Protein AF-A0A2M8LIN4-F1 (afdb_monomer_lite)

Sequence (504 aa):
MTRFPLISLLVGLSLTVACAPDETVVETLTVDDGSNDGSSDDGSDDGSNDDGDGEDIAIDADLDGYSTLLDCNDADASVNPGMPEVCDGIDNDCSGEIDDGLPIVESYLDEDGDGYGTGDVVQTCGLEGYATQDGDCNDANADIHPGAEDPTGDGIDSNCDDGLDNGETDPGTDDGDTGGDTGETDLVDADADGSYSDVDCDDSDATIYPGATEVEDSLDNDCDGEIDEDCEVPAEDADSDGYSTVSDCDDSDTDVNPGATEICGNGVDDDCSGGDADCSEPDADADGSTADVDCDDADASVYPGAIEIAYDGIDQDCDGSDLDDVDGDGYVYGDDCDDSDADVNPDADETDFGIDGEDNDCDSAVDEDWQAKVIAEYPSSSYYVLNASFYTSGATPNALGWQESDTESSGTTTSVDFLTEDYGDMSGACGLIININVGNPATDWYCVEWAIDESVALDVWHDGVWYDESDVVEWIADNSSGSCAAVVQTNPSSSCTPINDTDE

Foldseek 3Di:
DDDDDDDDDDDDDDDDDDDDDDDDDDDDDDDDDDDDDDDDDDDDDDDDDDDDDPPPVFPQQCPLPDGPVQFPDSVDSQAGLVHDADQAQDNSNPPVDHRPPADWAWWAFQQPQLQEHEDDTDTGSDYPRIHNHYQFPDSNDSQAEAPHDQDADPQDNRNNPPDRRPPDPDPDDDDDDDDDDDDDDPQDQQCPLPATPVQFPDSNDSQAGQPHQADPPQDNRNSPPDHNPRVPPDDDQPCPLPDHPVQFPDSNDNQAGLPHDQQAPPFHRRNPPPTRDPDPFHQQCRLSATPVQFPDSPDSQAGQPHDADAPPFDRRNSPPGGPQQQCPLPDGPVQFPDSVDSCAGLPHDLVVVFQPQDRRNSPPDGRQFKKKKKKKFAPAWAKKKKKKDWDFQPDDPPRDDDIDIDTDGTDRMTMDIDGCVVPPGPVRTQFMKIKIQGDDPPDDQQCDPQDGHPRMWIWMDIRNDIDTPVQFPHKDDDPVRSMIITTGGPHPDPSHDPDDPPPD

pLDDT: mean 72.59, std 18.23, range [25.28, 95.5]

Radius of gyration: 44.03 Å; chains: 1; bounding box: 114×102×112 Å

InterPro domains:
  IPR021655 Putative metal-binding motif [PF11617] (71-100)
  IPR021655 Putative metal-binding motif [PF11617] (136-165)
  IPR021655 Putative metal-binding motif [PF11617] (200-229)
  IPR021655 Putative metal-binding motif [PF11617] (248-276)
  IPR021655 Putative metal-binding motif [PF11617] (294-321)
  IPR021655 Putative metal-binding motif [PF11617] (336-368)

Structure (mmCIF, N/CA/C/O backbone):
data_AF-A0A2M8LIN4-F1
#
_entry.id   AF-A0A2M8LIN4-F1
#
loop_
_atom_site.group_PDB
_atom_site.id
_atom_site.type_symbol
_atom_site.label_atom_id
_atom_site.label_alt_id
_atom_site.label_comp_id
_atom_site.label_asym_id
_atom_site.label_entity_id
_atom_site.label_seq_id
_atom_site.pdbx_PDB_ins_code
_atom_site.Cartn_x
_atom_site.Cartn_y
_atom_site.Cartn_z
_atom_site.occupancy
_atom_site.B_iso_or_equiv
_atom_site.auth_seq_id
_atom_site.auth_comp_id
_atom_site.auth_asym_id
_atom_site.auth_atom_id
_atom_site.pdbx_PDB_model_num
ATOM 1 N N . MET A 1 1 ? -57.271 -36.884 -22.783 1.00 36.03 1 MET A N 1
ATOM 2 C CA . MET A 1 1 ? -57.074 -37.943 -23.804 1.00 36.03 1 MET A CA 1
ATOM 3 C C . MET A 1 1 ? -55.647 -37.727 -24.290 1.00 36.03 1 MET A C 1
ATOM 5 O O . MET A 1 1 ? -55.426 -36.637 -24.777 1.00 36.03 1 MET A O 1
ATOM 9 N N . THR A 1 2 ? -54.597 -38.511 -24.040 1.00 35.47 2 THR A N 1
ATOM 10 C CA . THR A 1 2 ? -54.320 -39.965 -23.907 1.00 35.47 2 THR A CA 1
ATOM 11 C C . THR A 1 2 ? -52.874 -40.060 -23.353 1.00 35.47 2 THR A C 1
ATOM 13 O O . THR A 1 2 ? -52.010 -39.410 -23.917 1.00 35.47 2 THR A O 1
ATOM 16 N N . ARG A 1 3 ? -52.574 -40.533 -22.133 1.00 35.91 3 ARG A N 1
ATOM 17 C CA . ARG A 1 3 ? -52.165 -41.892 -21.675 1.00 35.91 3 ARG A CA 1
ATOM 18 C C . ARG A 1 3 ? -51.171 -42.738 -22.539 1.00 35.91 3 ARG A C 1
ATOM 20 O O . ARG A 1 3 ? -51.633 -43.343 -23.497 1.00 35.91 3 ARG A O 1
ATOM 27 N N . PHE A 1 4 ? -49.941 -42.920 -21.983 1.00 38.22 4 PHE A N 1
ATOM 28 C CA . PHE A 1 4 ? -49.049 -44.132 -21.858 1.00 38.22 4 PHE A CA 1
ATOM 29 C C . PHE A 1 4 ? -48.262 -44.685 -23.101 1.00 38.22 4 PHE A C 1
ATOM 31 O O . PHE A 1 4 ? -48.775 -44.519 -24.203 1.00 38.22 4 PHE A O 1
ATOM 38 N N . PRO A 1 5 ? -47.200 -45.556 -22.976 1.00 62.16 5 PRO A N 1
ATOM 39 C CA . PRO A 1 5 ? -45.967 -45.605 -22.110 1.00 62.16 5 PRO A CA 1
ATOM 40 C C . PRO A 1 5 ? -44.702 -46.339 -22.730 1.00 62.16 5 PRO A C 1
ATOM 42 O O . PRO A 1 5 ? -44.715 -46.598 -23.929 1.00 62.16 5 PRO A O 1
ATOM 45 N N . LEU A 1 6 ? -43.728 -46.787 -21.874 1.00 35.38 6 LEU A N 1
ATOM 46 C CA . LEU A 1 6 ? -42.692 -47.888 -21.992 1.00 35.38 6 LEU A CA 1
ATOM 47 C C . LEU A 1 6 ? -41.301 -47.503 -22.604 1.00 35.38 6 LEU A C 1
ATOM 49 O O . LEU A 1 6 ? -41.305 -46.732 -23.548 1.00 35.38 6 LEU A O 1
ATOM 53 N N . ILE A 1 7 ? -40.069 -47.929 -22.210 1.00 34.72 7 ILE A N 1
ATOM 54 C CA . ILE A 1 7 ? -39.398 -49.089 -21.522 1.00 34.72 7 ILE A CA 1
ATOM 55 C C . ILE A 1 7 ? -37.929 -48.656 -21.185 1.00 34.72 7 ILE A C 1
ATOM 57 O O . ILE A 1 7 ? -37.318 -48.016 -22.028 1.00 34.72 7 ILE A O 1
ATOM 61 N N . SER A 1 8 ? -37.375 -48.756 -19.962 1.00 36.34 8 SER A N 1
ATOM 62 C CA . SER A 1 8 ? -36.550 -49.827 -19.326 1.00 36.34 8 SER A CA 1
ATOM 63 C C . SER A 1 8 ? -35.357 -50.415 -20.122 1.00 36.34 8 SER A C 1
ATOM 65 O O . SER A 1 8 ? -35.566 -51.198 -21.042 1.00 36.34 8 SER A O 1
ATOM 67 N N . LEU A 1 9 ? -34.109 -50.185 -19.678 1.00 32.97 9 LEU A N 1
ATOM 68 C CA . LEU A 1 9 ? -33.032 -51.177 -19.830 1.00 32.97 9 LEU A CA 1
ATOM 69 C C . LEU A 1 9 ? -32.007 -51.095 -18.684 1.00 32.97 9 LEU A C 1
ATOM 71 O O . LEU A 1 9 ? -31.368 -50.076 -18.459 1.00 32.97 9 LEU A O 1
ATOM 75 N N . LEU A 1 10 ? -31.900 -52.219 -17.979 1.00 35.72 10 LEU A N 1
ATOM 76 C CA . LEU A 1 10 ? -30.930 -52.579 -16.950 1.00 35.72 10 LEU A CA 1
ATOM 77 C C . LEU A 1 10 ? -29.754 -53.294 -17.637 1.00 35.72 10 LEU A C 1
ATOM 79 O O . LEU A 1 10 ? -30.022 -54.243 -18.374 1.00 35.72 10 LEU A O 1
ATOM 83 N N . VAL A 1 11 ? -28.498 -52.966 -17.321 1.00 37.09 11 VAL A N 1
ATOM 84 C CA . VAL A 1 11 ? -27.406 -53.959 -17.289 1.00 37.09 11 VAL A CA 1
ATOM 85 C C . VAL A 1 11 ? -26.434 -53.571 -16.176 1.00 37.09 11 VAL A C 1
ATOM 87 O O . VAL A 1 11 ? -25.774 -52.545 -16.253 1.00 37.09 11 VAL A O 1
ATOM 90 N N . GLY A 1 12 ? -26.357 -54.413 -15.146 1.00 32.72 12 GLY A N 1
ATOM 91 C CA . GLY A 1 12 ? -25.216 -54.474 -14.240 1.00 32.72 12 GLY A CA 1
ATOM 92 C C . GLY A 1 12 ? -24.288 -55.619 -14.643 1.00 32.72 12 GLY A C 1
ATOM 93 O O . GLY A 1 12 ? -24.736 -56.595 -15.252 1.00 32.72 12 GLY A O 1
ATOM 94 N N . LEU A 1 13 ? -23.017 -55.532 -14.253 1.00 31.78 13 LEU A N 1
ATOM 95 C CA . LEU A 1 13 ? -22.145 -56.697 -14.134 1.00 31.78 13 LEU A CA 1
ATOM 96 C C . LEU A 1 13 ? -21.118 -56.485 -13.010 1.00 31.78 13 LEU A C 1
ATOM 98 O O . LEU A 1 13 ? -20.294 -55.582 -13.067 1.00 31.78 13 LEU A O 1
ATOM 102 N N . SER A 1 14 ? -21.213 -57.338 -11.988 1.00 34.34 14 SER A N 1
ATOM 103 C CA . SER A 1 14 ? -20.262 -57.519 -10.885 1.00 34.34 14 SER A CA 1
ATOM 104 C C . SER A 1 14 ? -18.977 -58.228 -11.324 1.00 34.34 14 SER A C 1
ATOM 106 O O . SER A 1 14 ? -19.056 -59.124 -12.165 1.00 34.34 14 SER A O 1
ATOM 108 N N . LEU A 1 15 ? -17.868 -58.013 -10.600 1.00 28.59 15 LEU A N 1
ATOM 109 C CA . LEU A 1 15 ? -17.048 -59.123 -10.087 1.00 28.59 15 LEU A CA 1
ATOM 110 C C . LEU A 1 15 ? -16.226 -58.724 -8.842 1.00 28.59 15 LEU A C 1
ATOM 112 O O . LEU A 1 15 ? -15.947 -57.560 -8.602 1.00 28.59 15 LEU A O 1
ATOM 116 N N . THR A 1 16 ? -15.915 -59.735 -8.036 1.00 31.36 16 THR A N 1
ATOM 117 C CA . THR A 1 16 ? -15.685 -59.764 -6.582 1.00 31.36 16 THR A CA 1
ATOM 118 C C . THR A 1 16 ? -14.240 -60.084 -6.144 1.00 31.36 16 THR A C 1
ATOM 120 O O . THR A 1 16 ? -13.653 -60.999 -6.711 1.00 31.36 16 THR A O 1
ATOM 123 N N . VAL A 1 17 ? -13.817 -59.477 -5.016 1.00 34.75 17 VAL A N 1
ATOM 124 C CA . VAL A 1 17 ? -13.117 -60.030 -3.810 1.00 34.75 17 VAL A CA 1
ATOM 125 C C . VAL A 1 17 ? -11.674 -60.588 -3.888 1.00 34.75 17 VAL A C 1
ATOM 127 O O . VAL A 1 17 ? -11.451 -61.619 -4.515 1.00 34.75 17 VAL A O 1
ATOM 130 N N . ALA A 1 18 ? -10.771 -60.031 -3.048 1.00 27.98 18 ALA A N 1
ATOM 131 C CA . ALA A 1 18 ? -9.858 -60.711 -2.081 1.00 27.98 18 ALA A CA 1
ATOM 132 C C . ALA A 1 18 ? -9.082 -59.647 -1.240 1.00 27.98 18 ALA A C 1
ATOM 134 O O . ALA A 1 18 ? -8.521 -58.737 -1.827 1.00 27.98 18 ALA A O 1
ATOM 135 N N . CYS A 1 19 ? -9.262 -59.544 0.089 1.00 25.28 19 CYS A N 1
ATOM 136 C CA . CYS A 1 19 ? -8.480 -60.109 1.223 1.00 25.28 19 CYS A CA 1
ATOM 137 C C . CYS A 1 19 ? -7.061 -59.506 1.463 1.00 25.28 19 CYS A C 1
ATOM 139 O O . CYS A 1 19 ? -6.165 -59.737 0.662 1.00 25.28 19 CYS A O 1
ATOM 141 N N . ALA A 1 20 ? -6.902 -58.803 2.603 1.00 35.75 20 ALA A N 1
ATOM 142 C CA . ALA A 1 20 ? -5.716 -58.122 3.192 1.00 35.75 20 ALA A CA 1
ATOM 143 C C . ALA A 1 20 ? -4.611 -59.090 3.724 1.00 35.75 20 ALA A C 1
ATOM 145 O O . ALA A 1 20 ? -4.822 -60.300 3.554 1.00 35.75 20 ALA A O 1
ATOM 146 N N . PRO A 1 21 ? -3.535 -58.681 4.468 1.00 60.19 21 PRO A N 1
ATOM 147 C CA . PRO A 1 21 ? -2.966 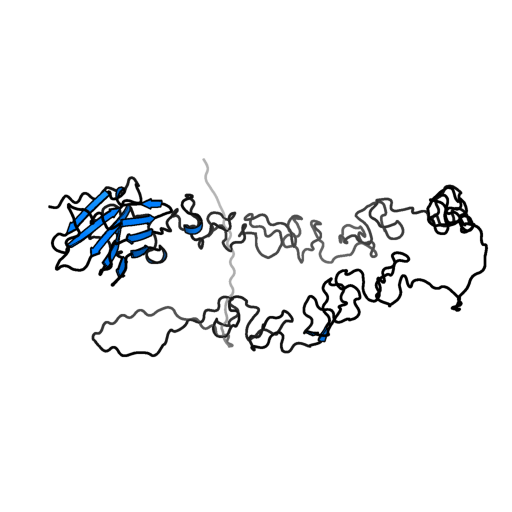-57.347 4.833 1.00 60.19 21 PRO A CA 1
ATOM 148 C C . PRO A 1 21 ? -1.412 -57.230 4.648 1.00 60.19 21 PRO A C 1
ATOM 150 O O . PRO A 1 21 ? -0.795 -58.239 4.320 1.00 60.19 21 PRO A O 1
ATOM 153 N N . ASP A 1 22 ? -0.789 -56.049 4.854 1.00 33.69 22 ASP A N 1
ATOM 154 C CA . ASP A 1 22 ? 0.371 -55.778 5.765 1.00 33.69 22 ASP A CA 1
ATOM 155 C C . ASP A 1 22 ? 0.874 -54.301 5.668 1.00 33.69 22 ASP A C 1
ATOM 157 O O . ASP A 1 22 ? 0.716 -53.668 4.629 1.00 33.69 22 ASP A O 1
ATOM 161 N N . GLU A 1 23 ? 1.430 -53.818 6.785 1.00 44.00 23 GLU A N 1
ATOM 162 C CA . GLU A 1 23 ? 1.890 -52.500 7.304 1.00 44.00 23 GLU A CA 1
ATOM 163 C C . GLU A 1 23 ? 2.679 -51.546 6.355 1.00 44.00 23 GLU A C 1
ATOM 165 O O . GLU A 1 23 ? 3.263 -51.996 5.377 1.00 44.00 23 GLU A O 1
ATOM 170 N N . THR A 1 24 ? 2.738 -50.210 6.540 1.00 32.31 24 THR A N 1
ATOM 171 C CA . THR A 1 24 ? 3.246 -49.452 7.715 1.00 32.31 24 THR A CA 1
ATOM 172 C C . THR A 1 24 ? 2.778 -47.976 7.791 1.00 32.31 24 THR A C 1
ATOM 174 O O . THR A 1 24 ? 2.944 -47.227 6.836 1.00 32.31 24 THR A O 1
ATOM 177 N N . VAL A 1 25 ? 2.258 -47.612 8.973 1.00 34.69 25 VAL A N 1
ATOM 178 C CA . VAL A 1 25 ? 2.376 -46.380 9.801 1.00 34.69 25 VAL A CA 1
ATOM 179 C C . VAL A 1 25 ? 2.685 -45.016 9.148 1.00 34.69 25 VAL A C 1
ATOM 181 O O . VAL A 1 25 ? 3.820 -44.766 8.756 1.00 34.69 25 VAL A O 1
ATOM 184 N N . VAL A 1 26 ? 1.725 -44.086 9.252 1.00 32.06 26 VAL A N 1
ATOM 185 C CA . VAL A 1 26 ? 1.968 -42.685 9.657 1.00 32.06 26 VAL A CA 1
ATOM 186 C C . VAL A 1 26 ? 0.941 -42.369 10.749 1.00 32.06 26 VAL A C 1
ATOM 188 O O . VAL A 1 26 ? -0.247 -42.647 10.592 1.00 32.06 26 VAL A O 1
ATOM 191 N N . GLU A 1 27 ? 1.432 -41.942 11.904 1.00 31.75 27 GLU A N 1
ATOM 192 C CA . GLU A 1 27 ? 0.691 -41.732 13.146 1.00 31.75 27 GLU A CA 1
ATOM 193 C C . GLU A 1 27 ? 0.069 -40.330 13.127 1.00 31.75 27 GLU A C 1
ATOM 195 O O . GLU A 1 27 ? 0.778 -39.340 13.238 1.00 31.75 27 GLU A O 1
ATOM 200 N N . THR A 1 28 ? -1.250 -40.240 12.950 1.00 33.12 28 THR A N 1
ATOM 201 C CA . THR A 1 28 ? -2.018 -39.018 13.223 1.00 33.12 28 THR A CA 1
ATOM 202 C C . THR A 1 28 ? -2.538 -39.102 14.653 1.00 33.12 28 THR A C 1
ATOM 204 O O . THR A 1 28 ? -3.364 -39.969 14.961 1.00 33.12 28 THR A O 1
ATOM 207 N N . LEU A 1 29 ? -2.035 -38.233 15.530 1.00 33.03 29 LEU A N 1
ATOM 208 C CA . LEU A 1 29 ? -2.538 -38.073 16.889 1.00 33.03 29 LEU A CA 1
ATOM 209 C C . LEU A 1 29 ? -3.841 -37.260 16.823 1.00 33.03 29 LEU A C 1
ATOM 211 O O . LEU A 1 29 ? -3.822 -36.059 16.595 1.00 33.03 29 LEU A O 1
ATOM 215 N N . THR A 1 30 ? -4.983 -37.924 16.981 1.00 33.75 30 THR A N 1
ATOM 216 C CA . THR A 1 30 ? -6.265 -37.264 17.257 1.00 33.75 30 THR A CA 1
ATOM 217 C C . THR A 1 30 ? -6.365 -37.016 18.759 1.00 33.75 30 THR A C 1
ATOM 219 O O . THR A 1 30 ? -6.329 -37.984 19.527 1.00 33.75 30 THR A O 1
ATOM 222 N N . VAL A 1 31 ? -6.503 -35.760 19.182 1.00 36.34 31 VAL A N 1
ATOM 223 C CA . VAL A 1 31 ? -6.945 -35.424 20.543 1.00 36.34 31 VAL A CA 1
ATOM 224 C C . VAL A 1 31 ? -8.463 -35.598 20.629 1.00 36.34 31 VAL A C 1
ATOM 226 O O . VAL A 1 31 ? -9.212 -35.144 19.771 1.00 36.34 31 VAL A O 1
ATOM 229 N N . ASP A 1 32 ? -8.856 -36.380 21.630 1.00 32.06 32 ASP A N 1
ATOM 230 C CA . ASP A 1 32 ? -10.187 -36.912 21.930 1.00 32.06 32 ASP A CA 1
ATOM 231 C C . ASP A 1 32 ? -11.011 -35.868 22.699 1.00 32.06 32 ASP A C 1
ATOM 233 O O . ASP A 1 32 ? -10.521 -35.275 23.667 1.00 32.06 32 ASP A O 1
ATOM 237 N N . ASP A 1 33 ? -12.254 -35.648 22.263 1.00 46.06 33 ASP A N 1
ATOM 238 C CA . ASP A 1 33 ? -13.228 -34.811 22.939 1.00 46.06 33 ASP A CA 1
ATOM 239 C C . ASP A 1 33 ? -13.938 -35.582 24.065 1.00 46.06 33 ASP A C 1
ATOM 241 O O . ASP A 1 33 ? -14.784 -36.455 23.880 1.00 46.06 33 ASP A O 1
ATOM 245 N N . GLY A 1 34 ? -13.682 -35.136 25.291 1.00 39.25 34 GLY A N 1
ATOM 246 C CA . GLY A 1 34 ? -14.701 -35.163 26.329 1.00 39.25 34 GLY A CA 1
ATOM 247 C C . GLY A 1 34 ? -14.412 -36.053 27.528 1.00 39.25 34 GLY A C 1
ATOM 248 O O . GLY A 1 34 ? -14.279 -37.272 27.450 1.00 39.25 34 GLY A O 1
ATOM 249 N N . SER A 1 35 ? -14.508 -35.435 28.704 1.00 44.03 35 SER A N 1
ATOM 250 C CA . SER A 1 35 ? -15.192 -36.031 29.852 1.00 44.03 35 SER A CA 1
ATOM 251 C C . SER A 1 35 ? -15.628 -34.948 30.835 1.00 44.03 35 SER A C 1
ATOM 253 O O . SER A 1 35 ? -14.826 -34.306 31.497 1.00 44.03 35 SER A O 1
ATOM 255 N N . ASN A 1 36 ? -16.945 -34.800 30.926 1.00 41.97 36 ASN A N 1
ATOM 256 C CA . ASN A 1 36 ? -17.668 -34.214 32.043 1.00 41.97 36 ASN A CA 1
ATOM 257 C C . ASN A 1 36 ? -17.723 -35.230 33.200 1.00 41.97 36 ASN A C 1
ATOM 259 O O . ASN A 1 36 ? -18.361 -36.276 33.043 1.00 41.97 36 ASN A O 1
ATOM 263 N N . ASP A 1 37 ? -17.161 -34.907 34.366 1.00 42.12 37 ASP A N 1
ATOM 264 C CA . ASP A 1 37 ? -17.623 -35.452 35.645 1.00 42.12 37 ASP A CA 1
ATOM 265 C C . ASP A 1 37 ? -17.532 -34.446 36.808 1.00 42.12 37 ASP A C 1
ATOM 267 O O . ASP A 1 37 ? -16.485 -34.104 37.344 1.00 42.12 37 ASP A O 1
ATOM 271 N N . GLY A 1 38 ? -18.700 -33.986 37.257 1.00 39.03 38 GLY A N 1
ATOM 272 C CA . GLY A 1 38 ? -18.822 -33.243 38.505 1.00 39.03 38 GLY A CA 1
ATOM 273 C C . GLY A 1 38 ? -18.612 -34.123 39.743 1.00 39.03 38 GLY A C 1
ATOM 274 O O . GLY A 1 38 ? -19.160 -35.224 39.844 1.00 39.03 38 GLY A O 1
ATOM 275 N N . SER A 1 39 ? -17.935 -33.573 40.751 1.00 45.19 39 SER A N 1
ATOM 276 C CA . SER A 1 39 ? -18.135 -33.940 42.156 1.00 45.19 39 SER A CA 1
ATOM 277 C C . SER A 1 39 ? -17.806 -32.765 43.071 1.00 45.19 39 SER A C 1
ATOM 279 O O . SER A 1 39 ? -16.680 -32.284 43.111 1.00 45.19 39 SER A O 1
ATOM 281 N N . SER A 1 40 ? -18.802 -32.346 43.847 1.00 49.03 40 SER A N 1
ATOM 282 C CA . SER A 1 40 ? -18.647 -31.493 45.022 1.00 49.03 40 SER A CA 1
ATOM 283 C C . SER A 1 40 ? -17.921 -32.246 46.141 1.00 49.03 40 SER A C 1
ATOM 285 O O . SER A 1 40 ? -18.263 -33.399 46.400 1.00 49.03 40 SER A O 1
ATOM 287 N N . ASP A 1 41 ? -16.996 -31.584 46.833 1.00 45.06 41 ASP A N 1
ATOM 288 C CA . ASP A 1 41 ? -16.774 -31.750 48.273 1.00 45.06 41 ASP A CA 1
ATOM 289 C C . ASP A 1 41 ? -16.059 -30.508 48.834 1.00 45.06 41 ASP A C 1
ATOM 291 O O . ASP A 1 41 ? -15.570 -29.641 48.114 1.00 45.06 41 ASP A O 1
ATOM 295 N N . ASP A 1 42 ? -16.133 -30.395 50.144 1.00 45.94 42 ASP A N 1
ATOM 296 C CA . ASP A 1 42 ? -16.226 -29.223 50.993 1.00 45.94 42 ASP A CA 1
ATOM 297 C C . ASP A 1 42 ? -14.926 -28.849 51.734 1.00 45.94 42 ASP A C 1
ATOM 299 O O . ASP A 1 42 ? -14.225 -29.693 52.279 1.00 45.94 42 ASP A O 1
ATOM 303 N N . GLY A 1 43 ? -14.711 -27.540 51.921 1.00 38.06 43 GLY A N 1
ATOM 304 C CA . GLY A 1 43 ? -14.215 -27.015 53.200 1.00 38.06 43 GLY A CA 1
ATOM 305 C C . GLY A 1 43 ? -12.754 -26.550 53.308 1.00 38.06 43 GLY A C 1
ATOM 306 O O . GLY A 1 43 ? -11.872 -27.330 53.638 1.00 38.06 43 GLY A O 1
ATOM 307 N N . SER A 1 44 ? -12.616 -25.219 53.276 1.00 48.59 44 SER A N 1
ATOM 308 C CA . SER A 1 44 ? -11.895 -24.369 54.245 1.00 48.59 44 SER A CA 1
ATOM 309 C C . SER A 1 44 ? -10.356 -24.326 54.306 1.00 48.59 44 SER A C 1
ATOM 311 O O . SER A 1 44 ? -9.719 -25.263 54.771 1.00 48.59 44 SER A O 1
ATOM 313 N N . ASP A 1 45 ? -9.876 -23.087 54.113 1.00 43.78 45 ASP A N 1
ATOM 314 C CA . ASP A 1 45 ? -8.898 -22.354 54.947 1.00 43.78 45 ASP A CA 1
ATOM 315 C C . ASP A 1 45 ? -7.421 -22.778 54.857 1.00 43.78 45 ASP A C 1
ATOM 317 O O . ASP A 1 45 ? -7.014 -23.731 55.509 1.00 43.78 45 ASP A O 1
ATOM 321 N N . ASP A 1 46 ? -6.591 -21.999 54.157 1.00 46.31 46 ASP A N 1
ATOM 322 C CA . ASP A 1 46 ? -5.777 -20.943 54.782 1.00 46.31 46 ASP A CA 1
ATOM 323 C C . ASP A 1 46 ? -4.936 -20.157 53.753 1.00 46.31 46 ASP A C 1
ATOM 325 O O . ASP A 1 46 ? -4.195 -20.693 52.938 1.00 46.31 46 ASP A O 1
ATOM 329 N N . GLY A 1 47 ? -5.057 -18.827 53.777 1.00 47.94 47 GLY A N 1
ATOM 330 C CA . GLY A 1 47 ? -4.201 -17.957 52.977 1.00 47.94 47 GLY A CA 1
ATOM 331 C C . GLY A 1 47 ? -2.761 -17.978 53.486 1.00 47.94 47 GLY A C 1
ATOM 332 O O . GLY A 1 47 ? -2.538 -17.793 54.684 1.00 47.94 47 GLY A O 1
ATOM 333 N N . SER A 1 48 ? -1.795 -18.143 52.577 1.00 50.75 48 SER A N 1
ATOM 334 C CA . SER A 1 48 ? -0.414 -17.641 52.665 1.00 50.75 48 SER A CA 1
ATOM 335 C C . SER A 1 48 ? 0.316 -17.852 51.327 1.00 50.75 48 SER A C 1
ATOM 337 O O . SER A 1 48 ? 0.916 -18.895 51.124 1.00 50.75 48 SER A O 1
ATOM 339 N N . ASN A 1 49 ? 0.276 -16.816 50.489 1.00 42.16 49 ASN A N 1
ATOM 340 C CA . ASN A 1 49 ? 1.360 -16.283 49.655 1.00 42.16 49 ASN A CA 1
ATOM 341 C C . ASN A 1 49 ? 2.106 -17.204 48.667 1.00 42.16 49 ASN A C 1
ATOM 343 O O . ASN A 1 49 ? 2.876 -18.060 49.089 1.00 42.16 49 ASN A O 1
ATOM 347 N N . ASP A 1 50 ? 2.029 -16.784 47.399 1.00 57.03 50 ASP A N 1
ATOM 348 C CA . ASP A 1 50 ? 3.154 -16.658 46.460 1.00 57.03 50 ASP A CA 1
ATOM 349 C C . ASP A 1 50 ? 3.850 -17.962 46.058 1.00 57.03 50 ASP A C 1
ATOM 351 O O . ASP A 1 50 ? 4.807 -18.383 46.696 1.00 57.03 50 ASP A O 1
ATOM 355 N N . ASP A 1 51 ? 3.367 -18.546 44.964 1.00 41.56 51 ASP A N 1
ATOM 356 C CA . ASP A 1 51 ? 4.211 -19.046 43.881 1.00 41.56 51 ASP A CA 1
ATOM 357 C C . ASP A 1 51 ? 3.395 -18.852 42.594 1.00 41.56 51 ASP A C 1
ATOM 359 O O . ASP A 1 51 ? 2.306 -19.400 42.460 1.00 41.56 51 ASP A O 1
ATOM 363 N N . GLY A 1 52 ? 3.873 -17.976 41.709 1.00 49.41 52 GLY A N 1
ATOM 364 C CA . GLY A 1 52 ? 3.265 -17.735 40.410 1.00 49.41 52 GLY A CA 1
ATOM 365 C C . GLY A 1 52 ? 3.328 -18.976 39.526 1.00 49.41 52 GLY A C 1
ATOM 366 O O . GLY A 1 52 ? 4.407 -19.447 39.177 1.00 49.41 52 GLY A O 1
ATOM 367 N N . ASP A 1 53 ? 2.159 -19.452 39.142 1.00 49.28 53 ASP A N 1
ATOM 368 C CA . ASP A 1 53 ? 1.911 -20.331 38.010 1.00 49.28 53 ASP A CA 1
ATOM 369 C C . ASP A 1 53 ? 0.687 -19.798 37.255 1.00 49.28 53 ASP A C 1
ATOM 371 O O . ASP A 1 53 ? -0.358 -20.433 37.136 1.00 49.28 53 ASP A O 1
ATOM 375 N N . GLY A 1 54 ? 0.841 -18.573 36.738 1.00 44.62 54 GLY A N 1
ATOM 376 C CA . GLY A 1 54 ? 0.195 -18.243 35.479 1.00 44.62 54 GLY A CA 1
ATOM 377 C C . GLY A 1 54 ? 0.769 -19.206 34.452 1.00 44.62 54 GLY A C 1
ATOM 378 O O . GLY A 1 54 ? 1.946 -19.112 34.112 1.00 44.62 54 GLY A O 1
ATOM 379 N N . GLU A 1 55 ? -0.029 -20.184 34.038 1.00 50.34 55 GLU A N 1
ATOM 380 C CA . GLU A 1 55 ? 0.186 -20.856 32.762 1.00 50.34 55 GLU A CA 1
ATOM 381 C C . GLU A 1 55 ? -0.050 -19.774 31.704 1.00 50.34 55 GLU A C 1
ATOM 383 O O . GLU A 1 55 ? -1.170 -19.555 31.246 1.00 50.34 55 GLU A O 1
ATOM 388 N N . ASP A 1 56 ? 1.009 -19.006 31.460 1.00 51.38 56 ASP A N 1
ATOM 389 C CA . ASP A 1 56 ? 1.164 -18.094 30.342 1.00 51.38 56 ASP A CA 1
ATOM 390 C C . ASP A 1 56 ? 1.065 -18.987 29.107 1.00 51.38 56 ASP A C 1
ATOM 392 O O . ASP A 1 56 ? 1.977 -19.764 28.807 1.00 51.38 56 ASP A O 1
ATOM 396 N N . ILE A 1 57 ? -0.118 -19.018 28.492 1.00 58.50 57 ILE A N 1
ATOM 397 C CA . ILE A 1 57 ? -0.298 -19.685 27.211 1.00 58.50 57 ILE A CA 1
ATOM 398 C C . ILE A 1 57 ? 0.579 -18.876 26.270 1.00 58.50 57 ILE A C 1
ATOM 400 O O . ILE A 1 57 ? 0.216 -17.766 25.905 1.00 58.50 57 ILE A O 1
ATOM 404 N N . ALA A 1 58 ? 1.764 -19.398 25.968 1.00 65.75 58 ALA A N 1
ATOM 405 C CA . ALA A 1 58 ? 2.637 -18.803 24.982 1.00 65.75 58 ALA A CA 1
ATOM 406 C C . ALA A 1 58 ? 1.899 -18.915 23.642 1.00 65.75 58 ALA A C 1
ATOM 408 O O . ALA A 1 58 ? 1.775 -20.010 23.086 1.00 65.75 58 ALA A O 1
ATOM 409 N N . ILE A 1 59 ? 1.287 -17.802 23.243 1.00 80.25 59 ILE A N 1
ATOM 410 C CA . ILE A 1 59 ? 0.621 -17.631 21.956 1.00 80.25 59 ILE A CA 1
ATOM 411 C C . ILE A 1 59 ? 1.725 -17.628 20.894 1.00 80.25 59 ILE A C 1
ATOM 413 O O . ILE A 1 59 ? 2.851 -17.230 21.186 1.00 80.25 59 ILE A O 1
ATOM 417 N N . ASP A 1 60 ? 1.399 -18.203 19.750 1.00 85.56 60 ASP A N 1
ATOM 418 C CA . ASP A 1 60 ? 2.173 -18.212 18.511 1.00 85.56 60 ASP A CA 1
ATOM 419 C C . ASP A 1 60 ? 1.318 -17.372 17.557 1.00 85.56 60 ASP A C 1
ATOM 421 O O . ASP A 1 60 ? 0.304 -17.876 17.059 1.00 85.56 60 ASP A O 1
ATOM 425 N N . ALA A 1 61 ? 1.559 -16.058 17.511 1.00 88.12 61 ALA A N 1
ATOM 426 C CA . ALA A 1 61 ? 0.653 -15.128 16.835 1.00 88.12 61 ALA A CA 1
ATOM 427 C C . ALA A 1 61 ? 0.866 -15.074 15.312 1.00 88.12 61 ALA A C 1
ATOM 429 O O . ALA A 1 61 ? -0.101 -14.817 14.594 1.00 88.12 61 ALA A O 1
ATOM 430 N N . ASP A 1 62 ? 2.060 -15.393 14.813 1.00 89.94 62 ASP A N 1
ATOM 431 C CA . ASP A 1 62 ? 2.376 -15.473 13.379 1.00 89.94 62 ASP A CA 1
ATOM 432 C C . ASP A 1 62 ? 2.344 -16.904 12.795 1.00 89.94 62 ASP A C 1
ATOM 434 O O . ASP A 1 62 ? 2.451 -17.087 11.578 1.00 89.94 62 ASP A O 1
ATOM 438 N N . LEU A 1 63 ? 2.087 -17.911 13.640 1.00 88.81 63 LEU A N 1
ATOM 439 C CA . LEU A 1 63 ? 1.899 -19.325 13.295 1.00 88.81 63 LEU A CA 1
ATOM 440 C C . LEU A 1 63 ? 3.145 -20.011 12.713 1.00 88.81 63 LEU A C 1
ATOM 442 O O . LEU A 1 63 ? 3.022 -21.005 11.978 1.00 88.81 63 LEU A O 1
ATOM 446 N N . ASP A 1 64 ? 4.342 -19.538 13.050 1.00 89.62 64 ASP A N 1
ATOM 447 C CA . ASP A 1 64 ? 5.605 -20.122 12.592 1.00 89.62 64 ASP A CA 1
ATOM 448 C C . ASP A 1 64 ? 6.072 -21.343 13.418 1.00 89.62 64 ASP A C 1
ATOM 450 O O . ASP A 1 64 ? 6.996 -22.083 13.036 1.00 89.62 64 ASP A O 1
ATOM 454 N N . GLY A 1 65 ? 5.363 -21.632 14.514 1.00 87.69 65 GLY A N 1
ATOM 455 C CA . GLY A 1 65 ? 5.608 -22.755 15.413 1.00 87.69 65 GLY A CA 1
ATOM 456 C C . GLY A 1 65 ? 6.549 -22.446 16.578 1.00 87.69 65 GLY A C 1
ATOM 457 O O . GLY A 1 65 ? 6.845 -23.359 17.371 1.00 87.69 65 GLY A O 1
ATOM 458 N N . TYR A 1 66 ? 7.014 -21.208 16.701 1.00 89.12 66 TYR A N 1
ATOM 459 C CA . TYR A 1 66 ? 7.572 -20.627 17.911 1.00 89.12 66 TYR A CA 1
ATOM 460 C C . TYR A 1 66 ? 6.480 -19.834 18.626 1.00 89.12 66 TYR A C 1
ATOM 462 O O . TYR A 1 66 ? 5.387 -19.639 18.142 1.00 89.12 66 TYR A O 1
ATOM 470 N N . SER A 1 67 ? 6.701 -19.551 19.898 1.00 87.81 67 SER A N 1
ATOM 471 C CA . SER A 1 67 ? 5.710 -18.852 20.719 1.00 87.81 67 SER A CA 1
ATOM 472 C C . SER A 1 67 ? 6.364 -17.606 21.271 1.00 87.81 67 SER A C 1
ATOM 474 O O . SER A 1 67 ? 7.571 -17.682 21.514 1.00 87.81 67 SER A O 1
ATOM 476 N N . THR A 1 68 ? 5.589 -16.604 21.671 1.00 84.00 68 THR A N 1
ATOM 477 C CA . THR A 1 68 ? 5.990 -15.353 22.357 1.00 84.00 68 THR A CA 1
ATOM 478 C C . THR A 1 68 ? 7.183 -15.427 23.326 1.00 84.00 68 THR A C 1
ATOM 480 O O . THR A 1 68 ? 7.857 -14.430 23.566 1.00 84.00 68 THR A O 1
ATOM 483 N N . LEU A 1 69 ? 7.444 -16.574 23.965 1.00 84.38 69 LEU A N 1
ATOM 484 C CA . LEU A 1 69 ? 8.568 -16.768 24.891 1.00 84.38 69 LEU A CA 1
ATOM 485 C C . LEU A 1 69 ? 9.905 -17.163 24.225 1.00 84.38 69 LEU A C 1
ATOM 487 O O . LEU A 1 69 ? 10.968 -16.987 24.828 1.00 84.38 69 LEU A O 1
ATOM 491 N N . LEU A 1 70 ? 9.855 -17.791 23.054 1.00 86.56 70 LEU A N 1
ATOM 492 C CA . LEU A 1 70 ? 11.009 -18.227 22.261 1.00 86.56 70 LEU A CA 1
ATOM 493 C C . LEU A 1 70 ? 11.192 -17.381 21.000 1.00 86.56 70 LEU A C 1
ATOM 495 O O . LEU A 1 70 ? 12.304 -17.373 20.479 1.00 86.56 70 LEU A O 1
ATOM 499 N N . ASP A 1 71 ? 10.132 -16.710 20.562 1.00 91.25 71 ASP A N 1
ATOM 500 C CA . ASP A 1 71 ? 10.127 -15.801 19.434 1.00 91.25 71 ASP A CA 1
ATOM 501 C C . ASP A 1 71 ? 10.517 -14.380 19.862 1.00 91.25 71 ASP A C 1
ATOM 503 O O . ASP A 1 71 ? 10.005 -13.857 20.858 1.00 91.25 71 ASP A O 1
ATOM 507 N N . CYS A 1 72 ? 11.473 -13.767 19.164 1.00 92.00 72 CYS A N 1
ATOM 508 C CA . CYS A 1 72 ? 11.875 -12.390 19.435 1.00 92.00 72 CYS A CA 1
ATOM 509 C C . CYS A 1 72 ? 10.978 -11.354 18.737 1.00 92.00 72 CYS A C 1
ATOM 511 O O . CYS A 1 72 ? 10.985 -10.192 19.163 1.00 92.00 72 CYS A O 1
ATOM 513 N N . ASN A 1 73 ? 10.176 -11.768 17.755 1.00 91.25 73 ASN A N 1
ATOM 514 C CA . ASN A 1 73 ? 9.119 -11.002 17.114 1.00 91.25 73 ASN A CA 1
ATOM 515 C C . ASN A 1 73 ? 7.941 -11.910 16.698 1.00 91.25 73 ASN A C 1
ATOM 517 O O . ASN A 1 73 ? 7.767 -12.201 15.527 1.00 91.25 73 ASN A O 1
ATOM 521 N N . ASP A 1 74 ? 7.069 -12.238 17.657 1.00 89.75 74 ASP A N 1
ATOM 522 C CA . ASP A 1 74 ? 5.902 -13.135 17.489 1.00 89.75 74 ASP A CA 1
ATOM 523 C C . ASP A 1 74 ? 4.818 -12.641 16.501 1.00 89.75 74 ASP A C 1
ATOM 525 O O . ASP A 1 74 ? 3.745 -13.225 16.407 1.00 89.75 74 ASP A O 1
ATOM 529 N N . ALA A 1 75 ? 5.043 -11.508 15.834 1.00 92.25 75 ALA A N 1
ATOM 530 C CA . ALA A 1 75 ? 4.169 -10.961 14.801 1.00 92.25 75 ALA A CA 1
ATOM 531 C C . ALA A 1 75 ? 4.766 -11.115 13.389 1.00 92.25 75 ALA A C 1
ATOM 533 O O . ALA A 1 75 ? 4.198 -10.590 12.431 1.00 92.25 75 ALA A O 1
ATOM 534 N N . ASP A 1 76 ? 5.922 -11.768 13.255 1.00 92.94 76 ASP A N 1
ATOM 535 C CA . ASP A 1 76 ? 6.669 -11.896 12.011 1.00 92.94 76 ASP A CA 1
ATOM 536 C C . ASP A 1 76 ? 7.303 -13.286 11.898 1.00 92.94 76 ASP A C 1
ATOM 538 O O . ASP A 1 76 ? 8.423 -13.521 12.348 1.00 92.94 76 ASP A O 1
ATOM 542 N N . ALA A 1 77 ? 6.633 -14.163 11.146 1.00 93.25 77 ALA A N 1
ATOM 543 C CA . ALA A 1 77 ? 7.060 -15.541 10.908 1.00 93.25 77 ALA A CA 1
ATOM 544 C C . ALA A 1 77 ? 8.444 -15.683 10.234 1.00 93.25 77 ALA A C 1
ATOM 546 O O . ALA A 1 77 ? 8.945 -16.800 10.048 1.00 93.25 77 ALA A O 1
ATOM 547 N N . SER A 1 78 ? 9.054 -14.580 9.778 1.00 92.75 78 SER A N 1
ATOM 548 C CA . SER A 1 78 ? 10.421 -14.560 9.255 1.00 92.75 78 SER A CA 1
ATOM 549 C C . SER A 1 78 ? 11.499 -14.357 10.327 1.00 92.75 78 SER A C 1
ATOM 551 O O . SER A 1 78 ? 12.686 -14.490 10.014 1.00 92.75 78 SER A O 1
ATOM 553 N N . VAL A 1 79 ? 11.110 -14.100 11.579 1.00 94.62 79 VAL A N 1
ATOM 554 C CA . VAL A 1 79 ? 11.992 -13.787 12.708 1.00 94.62 79 VAL A CA 1
ATOM 555 C C . VAL A 1 79 ? 11.774 -14.801 13.826 1.00 94.62 79 VAL A C 1
ATOM 557 O O . VAL A 1 79 ? 10.959 -14.596 14.704 1.00 94.62 79 VAL A O 1
ATOM 560 N N . ASN A 1 80 ? 12.542 -15.890 13.827 1.00 92.94 80 ASN 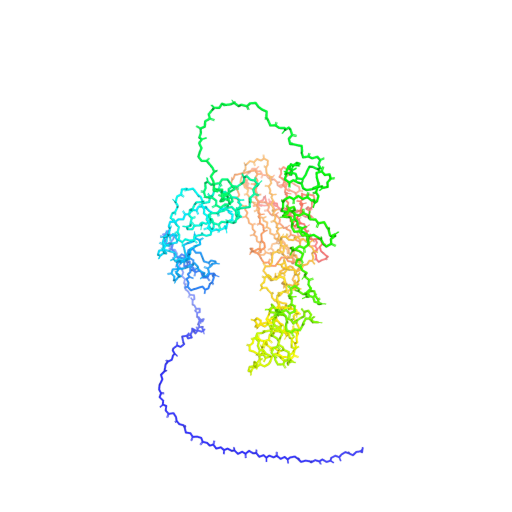A N 1
ATOM 561 C CA . ASN A 1 80 ? 12.455 -16.921 14.858 1.00 92.94 80 ASN A CA 1
ATOM 562 C C . ASN A 1 80 ? 13.742 -17.752 14.976 1.00 92.94 80 ASN A C 1
ATOM 564 O O . ASN A 1 80 ? 14.526 -17.832 14.031 1.00 92.94 80 ASN A O 1
ATOM 568 N N . PRO A 1 81 ? 13.945 -18.518 16.070 1.00 93.56 81 PRO A N 1
ATOM 569 C CA . PRO A 1 81 ? 15.153 -19.329 16.281 1.00 93.56 81 PRO A CA 1
ATOM 570 C C . PRO A 1 81 ? 15.499 -20.381 15.213 1.00 93.56 81 PRO A C 1
ATOM 572 O O . PRO A 1 81 ? 16.543 -21.041 15.303 1.00 93.56 81 PRO A O 1
ATOM 575 N N . GLY A 1 82 ? 14.592 -20.649 14.273 1.00 89.12 82 GLY A N 1
ATOM 576 C CA . GLY A 1 82 ? 14.791 -21.567 13.156 1.00 89.12 82 GLY A CA 1
ATOM 577 C C . GLY A 1 82 ? 15.188 -20.891 11.846 1.00 89.12 82 GLY A C 1
ATOM 578 O O . GLY A 1 82 ? 15.595 -21.611 10.924 1.00 89.12 82 GLY A O 1
ATOM 579 N N . MET A 1 83 ? 15.071 -19.568 11.755 1.00 91.88 83 MET A N 1
ATOM 580 C CA . MET A 1 83 ? 15.338 -18.816 10.537 1.00 91.88 83 MET A CA 1
ATOM 581 C C . MET A 1 83 ? 16.827 -18.501 10.387 1.00 91.88 83 MET A C 1
ATOM 583 O O . MET A 1 83 ? 17.543 -18.371 11.371 1.00 91.88 83 MET A O 1
ATOM 587 N N . PRO A 1 84 ? 17.361 -18.498 9.157 1.00 90.75 84 PRO A N 1
ATOM 588 C CA . PRO A 1 84 ? 18.703 -18.005 8.894 1.00 90.75 84 PRO A CA 1
ATOM 589 C C . PRO A 1 84 ? 18.709 -16.475 8.796 1.00 90.75 84 PRO A C 1
ATOM 591 O O . PRO A 1 84 ? 17.818 -15.905 8.176 1.00 90.75 84 PRO A O 1
ATOM 594 N N . GLU A 1 85 ? 19.772 -15.858 9.304 1.00 91.31 85 GLU A N 1
ATOM 595 C CA . GLU A 1 85 ? 20.029 -14.418 9.188 1.00 91.31 85 GLU A CA 1
ATOM 596 C C . GLU A 1 85 ? 19.978 -13.917 7.735 1.00 91.31 85 GLU A C 1
ATOM 598 O O . GLU A 1 85 ? 20.548 -14.528 6.814 1.00 91.31 85 GLU A O 1
ATOM 603 N N . VAL A 1 86 ? 19.319 -12.775 7.552 1.00 90.19 86 VAL A N 1
ATOM 604 C CA . VAL A 1 86 ? 19.262 -11.972 6.326 1.00 90.19 86 VAL A CA 1
ATOM 605 C C . VAL A 1 86 ? 19.921 -10.627 6.630 1.00 90.19 86 VAL A C 1
ATOM 607 O O . VAL A 1 86 ? 19.936 -10.194 7.765 1.00 90.19 86 VAL A O 1
ATOM 610 N N . CYS A 1 87 ? 20.546 -9.986 5.638 1.00 89.38 87 CYS A N 1
ATOM 611 C CA . CYS A 1 87 ? 21.239 -8.713 5.858 1.00 89.38 87 CYS A CA 1
ATOM 612 C C . CYS A 1 87 ? 20.256 -7.532 5.847 1.00 89.38 87 CYS A C 1
ATOM 614 O O . CYS A 1 87 ? 20.234 -6.751 4.892 1.00 89.38 87 CYS A O 1
ATOM 616 N N . ASP A 1 88 ? 19.406 -7.446 6.860 1.00 87.69 88 ASP A N 1
ATOM 617 C CA . ASP A 1 88 ? 18.316 -6.470 6.969 1.00 87.69 88 ASP A CA 1
ATOM 618 C C . ASP A 1 88 ? 18.394 -5.625 8.256 1.00 87.69 88 ASP A C 1
ATOM 620 O O . ASP A 1 88 ? 17.604 -4.695 8.445 1.00 87.69 88 ASP A O 1
ATOM 624 N N . GLY A 1 89 ? 19.388 -5.873 9.117 1.00 87.31 89 GLY A N 1
ATOM 625 C CA . GLY A 1 89 ? 19.546 -5.168 10.387 1.00 87.31 89 GLY A CA 1
ATOM 626 C C . GLY A 1 89 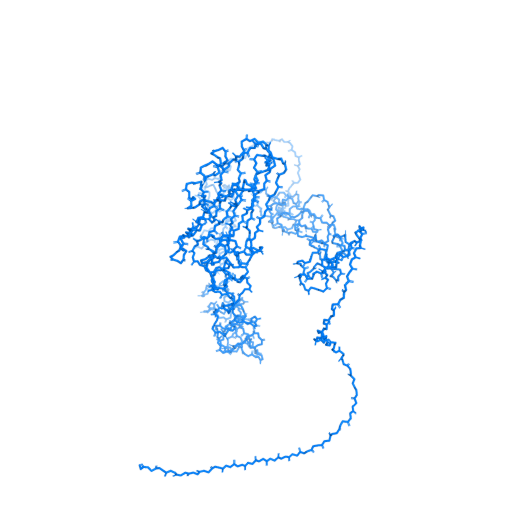? 18.615 -5.673 11.492 1.00 87.31 89 GLY A C 1
ATOM 627 O O . GLY A 1 89 ? 18.505 -5.010 12.534 1.00 87.31 89 GLY A O 1
ATOM 628 N N . ILE A 1 90 ? 17.964 -6.816 11.284 1.00 90.81 90 ILE A N 1
ATOM 629 C CA . ILE A 1 90 ? 17.129 -7.541 12.241 1.00 90.81 90 ILE A CA 1
ATOM 630 C C . ILE A 1 90 ? 17.902 -8.792 12.708 1.00 90.81 90 ILE A C 1
ATOM 632 O O . ILE A 1 90 ? 18.878 -9.218 12.108 1.00 90.81 90 ILE A O 1
ATOM 636 N N . ASP A 1 91 ? 17.534 -9.317 13.873 1.00 92.56 91 ASP A N 1
ATOM 637 C CA . ASP A 1 91 ? 18.030 -10.593 14.412 1.00 92.56 91 ASP A CA 1
ATOM 638 C C . ASP A 1 91 ? 17.001 -11.667 14.031 1.00 92.56 91 ASP A C 1
ATOM 640 O O . ASP A 1 91 ? 16.086 -11.937 14.811 1.00 92.56 91 ASP A O 1
ATOM 644 N N . ASN A 1 92 ? 17.062 -12.176 12.792 1.00 93.81 92 ASN A N 1
ATOM 645 C CA . ASN A 1 92 ? 16.056 -13.104 12.257 1.00 93.81 92 ASN A CA 1
ATOM 646 C C . ASN A 1 92 ? 16.097 -14.464 12.965 1.00 93.81 92 ASN A C 1
ATOM 648 O O . ASN A 1 92 ? 15.092 -15.164 12.972 1.00 93.81 92 ASN A O 1
ATOM 652 N N . ASP A 1 93 ? 17.237 -14.861 13.533 1.00 93.94 93 ASP A N 1
ATOM 653 C CA . ASP A 1 93 ? 17.433 -16.144 14.211 1.00 93.94 93 ASP A CA 1
ATOM 654 C C . ASP A 1 93 ? 17.326 -16.062 15.745 1.00 93.94 93 ASP A C 1
ATOM 656 O O . ASP A 1 93 ? 17.548 -17.049 16.462 1.00 93.94 93 ASP A O 1
ATOM 660 N N . CYS A 1 94 ? 16.955 -14.888 16.264 1.00 93.44 94 CYS A N 1
ATOM 661 C CA . CYS A 1 94 ? 16.794 -14.591 17.684 1.00 93.44 94 CYS A CA 1
ATOM 662 C C . CYS A 1 94 ? 17.998 -15.026 18.549 1.00 9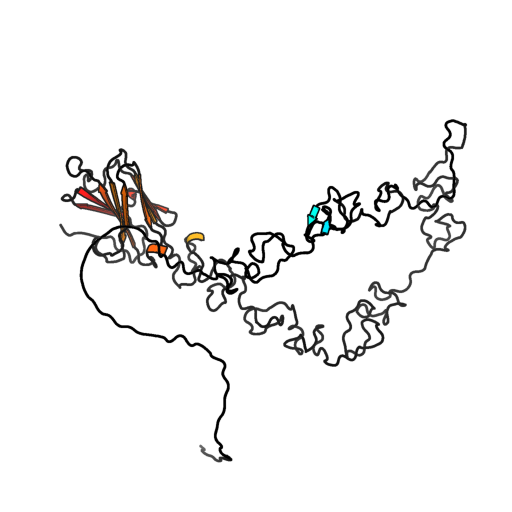3.44 94 CYS A C 1
ATOM 664 O O . CYS A 1 94 ? 17.843 -15.392 19.729 1.00 93.44 94 CYS A O 1
ATOM 666 N N . SER A 1 95 ? 19.216 -15.025 17.999 1.00 92.81 95 SER A N 1
ATOM 667 C CA . SER A 1 95 ? 20.445 -15.356 18.729 1.00 92.81 95 SER A CA 1
ATOM 668 C C . SER A 1 95 ? 20.870 -14.250 19.698 1.00 92.81 95 SER A C 1
ATOM 670 O O . SER A 1 95 ? 21.636 -14.506 20.646 1.00 92.81 95 SER A O 1
ATOM 672 N N . GLY A 1 96 ? 20.350 -13.035 19.507 1.00 90.94 96 GLY A N 1
ATOM 673 C CA . GLY A 1 96 ? 20.708 -11.815 20.221 1.00 90.94 96 GLY A CA 1
ATOM 674 C C . GLY A 1 96 ? 21.840 -11.021 19.563 1.00 90.94 96 GLY A C 1
ATOM 675 O O . GLY A 1 96 ? 22.319 -10.055 20.174 1.00 90.94 96 GLY A O 1
ATOM 676 N N . GLU A 1 97 ? 22.307 -11.425 18.381 1.00 91.19 97 GLU A N 1
ATOM 677 C CA . GLU A 1 97 ? 23.267 -10.695 17.552 1.00 91.19 97 GLU A CA 1
ATOM 678 C C . GLU A 1 97 ? 22.626 -10.409 16.183 1.00 91.19 97 GLU A C 1
ATOM 680 O O . GLU A 1 97 ? 22.189 -11.320 15.511 1.00 91.19 97 GLU A O 1
ATOM 685 N N . ILE A 1 98 ? 22.572 -9.135 15.780 1.00 89.62 98 ILE A N 1
ATOM 686 C CA . ILE A 1 98 ? 21.992 -8.716 14.492 1.00 89.62 98 ILE A CA 1
ATOM 687 C C . ILE A 1 98 ? 22.943 -9.064 13.335 1.00 89.62 98 ILE A C 1
ATOM 689 O O . ILE A 1 98 ? 24.145 -8.772 13.442 1.00 89.62 98 ILE A O 1
ATOM 693 N N . ASP A 1 99 ? 22.395 -9.593 12.236 1.00 88.50 99 ASP A N 1
ATOM 694 C CA . ASP A 1 99 ? 23.072 -9.958 10.983 1.00 88.50 99 ASP A CA 1
ATOM 695 C C . ASP A 1 99 ? 24.269 -10.913 11.186 1.00 88.50 99 ASP A C 1
ATOM 697 O O . ASP A 1 99 ? 25.324 -10.807 10.531 1.00 88.50 99 ASP A O 1
ATOM 701 N N . ASP A 1 100 ? 24.166 -11.825 12.152 1.00 88.62 100 ASP A N 1
ATOM 702 C CA . ASP A 1 100 ? 25.253 -12.738 12.493 1.00 88.62 100 ASP A CA 1
ATOM 703 C C . ASP A 1 100 ? 25.387 -13.893 11.478 1.00 88.62 100 ASP A C 1
ATOM 705 O O . ASP A 1 100 ? 24.585 -14.097 10.575 1.00 88.62 100 ASP A O 1
ATOM 709 N N . GLY A 1 101 ? 26.517 -14.604 11.493 1.00 84.50 101 GLY A N 1
ATOM 710 C CA . GLY A 1 101 ? 26.751 -15.697 10.536 1.00 84.50 101 GLY A CA 1
ATOM 711 C C . GLY A 1 101 ? 26.885 -15.299 9.050 1.00 84.50 101 GLY A C 1
ATOM 712 O O . GLY A 1 101 ? 27.305 -16.142 8.246 1.00 84.50 101 GLY A O 1
ATOM 713 N N . LEU A 1 102 ? 26.628 -14.039 8.685 1.00 87.50 102 LEU A N 1
ATOM 714 C CA . LEU A 1 102 ? 26.721 -13.504 7.329 1.00 87.50 102 LEU A CA 1
ATOM 715 C C . LEU A 1 102 ? 28.148 -13.060 6.954 1.00 87.50 102 LEU A C 1
ATOM 717 O O . LEU A 1 102 ? 28.991 -12.750 7.808 1.00 87.50 102 LEU A O 1
ATOM 721 N N . PRO A 1 103 ? 28.492 -13.063 5.652 1.00 85.50 103 PRO A N 1
ATOM 722 C CA . PRO A 1 103 ? 29.787 -12.586 5.196 1.00 85.50 103 PRO A CA 1
ATOM 723 C C . PRO A 1 103 ? 29.886 -11.062 5.347 1.00 85.50 103 PRO A C 1
ATOM 725 O O . PRO A 1 103 ? 29.380 -10.318 4.517 1.00 85.50 103 PRO A O 1
ATOM 728 N N . ILE A 1 104 ? 30.614 -10.599 6.365 1.00 82.81 104 ILE A N 1
ATOM 729 C CA . ILE A 1 104 ? 30.937 -9.174 6.498 1.00 82.81 104 ILE A CA 1
ATOM 730 C C . ILE A 1 104 ? 31.882 -8.710 5.380 1.00 82.81 104 ILE A C 1
ATOM 732 O O . ILE A 1 104 ? 32.947 -9.300 5.144 1.00 82.81 104 ILE A O 1
ATOM 736 N N . VAL A 1 105 ? 31.502 -7.629 4.714 1.00 87.38 105 VAL A N 1
ATOM 737 C CA . VAL A 1 105 ? 32.267 -6.921 3.690 1.00 87.38 105 VAL A CA 1
ATOM 738 C C . VAL A 1 105 ? 32.609 -5.513 4.177 1.00 87.38 105 VAL A C 1
ATOM 740 O O . VAL A 1 105 ? 31.964 -4.955 5.063 1.00 87.38 105 VAL A O 1
ATOM 743 N N . GLU A 1 106 ? 33.708 -4.973 3.659 1.00 90.75 106 GLU A N 1
ATOM 744 C CA . GLU A 1 106 ? 34.042 -3.561 3.841 1.00 90.75 106 GLU A CA 1
ATOM 745 C C . GLU A 1 106 ? 33.166 -2.754 2.875 1.00 90.75 106 GLU A C 1
ATOM 747 O O . GLU A 1 106 ? 33.194 -3.020 1.673 1.00 90.75 106 GLU A O 1
ATOM 752 N N . SER A 1 107 ? 32.391 -1.815 3.413 1.00 92.38 107 SER A N 1
ATOM 753 C CA . SER A 1 107 ? 31.440 -0.994 2.667 1.00 92.38 107 SER A CA 1
ATOM 754 C C . SER A 1 107 ? 31.590 0.493 2.995 1.00 92.38 107 SER A C 1
ATOM 756 O O . SER A 1 107 ? 32.152 0.867 4.031 1.00 92.38 107 SER A O 1
ATOM 758 N N . TYR A 1 108 ? 31.051 1.325 2.115 1.00 93.56 108 TYR A N 1
ATOM 759 C CA . TYR A 1 108 ? 31.061 2.785 2.140 1.00 93.56 108 TYR A CA 1
ATOM 760 C C . TYR A 1 108 ? 29.615 3.274 2.071 1.00 93.56 108 TYR A C 1
ATOM 762 O O . TYR A 1 108 ? 28.781 2.563 1.519 1.00 93.56 108 TYR A O 1
ATOM 770 N N . LEU A 1 109 ? 29.303 4.411 2.697 1.00 93.38 109 LEU A N 1
ATOM 771 C CA . LEU A 1 109 ? 27.954 4.981 2.614 1.00 93.38 109 LEU A CA 1
ATOM 772 C C . LEU A 1 109 ? 27.684 5.354 1.155 1.00 93.38 109 LEU A C 1
ATOM 774 O O . LEU A 1 109 ? 28.586 5.894 0.532 1.00 93.38 109 LEU A O 1
ATOM 778 N N . ASP A 1 110 ? 26.501 5.020 0.657 1.00 93.94 110 ASP A N 1
ATOM 779 C CA . ASP A 1 110 ? 26.068 5.243 -0.724 1.00 93.94 110 ASP A CA 1
ATOM 780 C C . ASP A 1 110 ? 24.667 5.878 -0.663 1.00 93.94 110 ASP A C 1
ATOM 782 O O . ASP A 1 110 ? 23.661 5.185 -0.478 1.00 93.94 110 ASP A O 1
ATOM 786 N N . GLU A 1 111 ? 24.614 7.216 -0.637 1.00 94.94 111 GLU A N 1
ATOM 787 C CA . GLU A 1 111 ? 23.371 7.985 -0.442 1.00 94.94 111 GLU A CA 1
ATOM 788 C C . GLU A 1 111 ? 22.548 8.148 -1.737 1.00 94.94 111 GLU A C 1
ATOM 790 O O . GLU A 1 111 ? 21.333 8.367 -1.649 1.00 94.94 111 GLU A O 1
ATOM 795 N N . ASP A 1 112 ? 23.145 7.985 -2.919 1.00 93.25 112 ASP A N 1
ATOM 796 C CA . ASP A 1 112 ? 22.464 8.129 -4.213 1.00 93.25 112 ASP A CA 1
ATOM 797 C C . ASP A 1 112 ? 22.231 6.813 -4.980 1.00 93.25 112 ASP A C 1
ATOM 799 O O . ASP A 1 112 ? 21.376 6.784 -5.872 1.00 93.25 112 ASP A O 1
ATOM 803 N N . GLY A 1 113 ? 22.858 5.713 -4.564 1.00 93.12 113 GLY A N 1
ATOM 804 C CA . GLY A 1 113 ? 22.556 4.352 -4.995 1.00 93.12 113 GLY A CA 1
ATOM 805 C C . GLY A 1 113 ? 23.221 3.924 -6.302 1.00 93.12 113 GLY A C 1
ATOM 806 O O . GLY A 1 113 ? 22.688 3.032 -6.972 1.00 93.12 113 GLY A O 1
ATOM 807 N N . ASP A 1 114 ? 24.345 4.524 -6.695 1.00 92.06 114 ASP A N 1
ATOM 808 C CA . ASP A 1 114 ? 25.064 4.149 -7.924 1.00 92.06 114 ASP A CA 1
ATOM 809 C C . ASP A 1 114 ? 26.037 2.964 -7.763 1.00 92.06 114 ASP A C 1
ATOM 811 O O . ASP A 1 114 ? 26.575 2.428 -8.744 1.00 92.06 114 ASP A O 1
ATOM 815 N N . GLY A 1 115 ? 26.211 2.479 -6.530 1.00 91.94 115 GLY A N 1
ATOM 816 C CA . GLY A 1 115 ? 27.068 1.343 -6.208 1.00 91.94 115 GLY A CA 1
ATOM 817 C C . GLY A 1 115 ? 28.536 1.703 -5.966 1.00 91.94 115 GLY A C 1
ATOM 818 O O . GLY A 1 115 ? 29.359 0.785 -5.786 1.00 91.94 115 GLY A O 1
ATOM 819 N N . TYR A 1 116 ? 28.863 2.992 -5.930 1.00 94.44 116 TYR A N 1
ATOM 820 C CA . TYR A 1 116 ? 30.043 3.579 -5.312 1.00 94.44 116 TYR A CA 1
ATOM 821 C C . TYR A 1 116 ? 29.614 4.366 -4.075 1.00 94.44 116 TYR A C 1
ATOM 823 O O . TYR A 1 116 ? 28.494 4.819 -3.955 1.00 94.44 116 TYR A O 1
ATOM 831 N N . GLY A 1 117 ? 30.496 4.445 -3.089 1.00 93.81 117 GLY A N 1
ATOM 832 C CA . GLY A 1 117 ? 30.210 5.192 -1.877 1.00 93.81 117 GLY A CA 1
ATOM 833 C C . GLY A 1 117 ? 31.419 5.969 -1.409 1.00 93.81 117 GLY A C 1
ATOM 834 O O . GLY A 1 117 ? 32.547 5.772 -1.890 1.00 93.81 117 GLY A O 1
ATOM 835 N N . THR A 1 118 ? 31.198 6.833 -0.426 1.00 92.81 118 THR A N 1
ATOM 836 C CA . THR A 1 118 ? 32.231 7.704 0.128 1.00 92.81 118 THR A CA 1
ATOM 837 C C . THR A 1 118 ? 32.377 7.579 1.652 1.00 92.81 118 THR A C 1
ATOM 839 O O . THR A 1 118 ? 31.524 7.072 2.386 1.00 92.81 118 THR A O 1
ATOM 842 N N . GLY A 1 119 ? 33.505 8.065 2.180 1.00 89.00 119 GLY A N 1
ATOM 843 C CA . GLY A 1 119 ? 33.710 8.255 3.622 1.00 89.00 119 GLY A CA 1
ATOM 844 C C . GLY A 1 119 ? 34.479 7.153 4.366 1.00 89.00 119 GLY A C 1
ATOM 845 O O . GLY A 1 119 ? 35.421 6.548 3.857 1.00 89.00 119 GLY A O 1
ATOM 846 N N . ASP A 1 120 ? 34.172 6.994 5.660 1.00 91.19 120 ASP A N 1
ATOM 847 C CA . ASP A 1 120 ? 34.854 6.030 6.531 1.00 91.19 120 ASP A CA 1
ATOM 848 C C . ASP A 1 120 ? 34.327 4.613 6.266 1.00 91.19 120 ASP A C 1
ATOM 850 O O . ASP A 1 120 ? 33.120 4.390 6.281 1.00 91.19 120 ASP A O 1
ATOM 854 N N . VAL A 1 121 ? 35.234 3.641 6.115 1.00 90.12 121 VAL A N 1
ATOM 855 C CA . VAL A 1 121 ? 34.858 2.232 5.931 1.00 90.12 121 VAL A CA 1
ATOM 856 C C . VAL A 1 121 ? 34.024 1.713 7.108 1.00 90.12 121 VAL A C 1
ATOM 858 O O . VAL A 1 121 ? 34.438 1.782 8.274 1.00 90.12 121 VAL A O 1
ATOM 861 N N . VAL A 1 122 ? 32.869 1.138 6.790 1.00 88.94 122 VAL A N 1
ATOM 862 C CA . VAL A 1 122 ? 31.987 0.428 7.718 1.00 88.94 122 VAL A CA 1
ATOM 863 C C . VAL A 1 122 ? 32.017 -1.056 7.360 1.00 88.94 122 VAL A C 1
ATOM 865 O O . VAL A 1 122 ? 32.196 -1.430 6.207 1.00 88.94 122 VAL A O 1
ATOM 868 N N . GLN A 1 123 ? 31.911 -1.930 8.358 1.00 87.94 123 GLN A N 1
ATOM 869 C CA . GLN A 1 123 ? 31.756 -3.361 8.105 1.00 87.94 123 GLN A CA 1
ATOM 870 C C . GLN A 1 123 ? 30.267 -3.681 8.134 1.00 87.94 123 GLN A C 1
ATOM 872 O O . GLN A 1 123 ? 29.645 -3.508 9.180 1.00 87.94 123 GLN A O 1
ATOM 877 N N . THR A 1 124 ? 29.720 -4.117 7.003 1.00 85.50 124 THR A N 1
ATOM 878 C CA . THR A 1 124 ? 28.308 -4.503 6.858 1.00 85.50 124 THR A CA 1
ATOM 879 C C . THR A 1 124 ? 28.227 -5.885 6.212 1.00 85.50 124 THR A C 1
ATOM 881 O O . THR A 1 124 ? 29.222 -6.383 5.687 1.00 85.50 124 THR A O 1
ATOM 884 N N . CYS A 1 125 ? 27.066 -6.529 6.237 1.00 85.62 125 CYS A N 1
ATOM 885 C CA . CYS A 1 125 ? 26.812 -7.766 5.493 1.00 85.62 125 CYS A CA 1
ATOM 886 C C . CYS A 1 125 ? 26.318 -7.514 4.049 1.00 85.62 125 CYS A C 1
ATOM 888 O O . CYS A 1 125 ? 25.966 -8.474 3.364 1.00 85.62 125 CYS A O 1
ATOM 890 N N . GLY A 1 126 ? 26.320 -6.252 3.583 1.00 82.19 126 GLY A N 1
ATOM 891 C CA . GLY A 1 126 ? 25.712 -5.826 2.314 1.00 82.19 126 GLY A CA 1
ATOM 892 C C . GLY A 1 126 ? 24.353 -5.128 2.461 1.00 82.19 126 GLY A C 1
ATOM 893 O O . GLY A 1 126 ? 23.486 -5.350 1.625 1.00 82.19 126 GLY A O 1
ATOM 894 N N . LEU A 1 127 ? 24.176 -4.326 3.519 1.00 83.19 127 LEU A N 1
ATOM 895 C CA . LEU A 1 127 ? 22.960 -3.541 3.774 1.00 83.19 127 LEU A CA 1
ATOM 896 C C . LEU A 1 127 ? 22.689 -2.538 2.642 1.00 83.19 127 LEU A C 1
ATOM 898 O O . LEU A 1 127 ? 23.629 -1.970 2.081 1.00 83.19 127 LEU A O 1
ATOM 902 N N . GLU A 1 128 ? 21.411 -2.274 2.361 1.00 85.19 128 GLU A N 1
ATOM 903 C CA . GLU A 1 128 ? 21.008 -1.200 1.447 1.00 85.19 128 GLU A CA 1
ATOM 904 C C . GLU A 1 128 ? 21.504 0.174 1.939 1.00 85.19 128 GLU A C 1
ATOM 906 O O . GLU A 1 128 ? 21.597 0.432 3.143 1.00 85.19 128 GLU A O 1
ATOM 911 N N . GLY A 1 129 ? 21.860 1.053 0.995 1.00 87.88 129 GLY A N 1
ATOM 912 C CA . GLY A 1 129 ? 22.501 2.346 1.275 1.00 87.88 129 GLY A CA 1
ATOM 913 C C . GLY A 1 129 ? 24.010 2.262 1.538 1.00 87.88 129 GLY A C 1
ATOM 914 O O . GLY A 1 129 ? 24.606 3.213 2.050 1.00 87.88 129 GLY A O 1
ATOM 915 N N . TYR A 1 130 ? 24.633 1.117 1.235 1.00 91.88 130 TYR A N 1
ATOM 916 C CA . TYR A 1 130 ? 26.078 0.942 1.303 1.00 91.88 130 TYR A CA 1
ATOM 917 C C . TYR A 1 130 ? 26.648 0.283 0.041 1.00 91.88 130 TYR A C 1
ATOM 919 O O . TYR A 1 130 ? 26.271 -0.829 -0.332 1.00 91.88 130 TYR A O 1
ATOM 927 N N . ALA A 1 131 ? 27.674 0.899 -0.536 1.00 93.00 131 ALA A N 1
ATOM 928 C CA . ALA A 1 131 ? 28.435 0.363 -1.654 1.00 93.00 131 ALA A CA 1
ATOM 929 C C . ALA A 1 131 ? 29.662 -0.428 -1.185 1.00 93.00 131 ALA A C 1
ATOM 931 O O . ALA A 1 131 ? 30.296 -0.124 -0.175 1.00 93.00 131 ALA A O 1
ATOM 932 N N . THR A 1 132 ? 30.067 -1.440 -1.955 1.00 92.62 132 THR A N 1
ATOM 933 C CA . THR A 1 132 ? 31.350 -2.147 -1.728 1.00 92.62 132 THR A CA 1
ATOM 934 C C . THR A 1 132 ? 32.527 -1.491 -2.449 1.00 92.62 132 THR A C 1
ATOM 936 O O . THR A 1 132 ? 33.681 -1.874 -2.234 1.00 92.62 132 THR A O 1
ATOM 939 N N . GLN A 1 133 ? 32.245 -0.519 -3.317 1.00 92.44 133 GLN A N 1
ATOM 940 C CA . GLN A 1 133 ? 33.243 0.246 -4.048 1.00 92.44 133 GLN A CA 1
ATOM 941 C C . GLN A 1 133 ? 33.376 1.637 -3.425 1.00 92.44 133 GLN A C 1
ATOM 943 O O . GLN A 1 133 ? 32.384 2.282 -3.124 1.00 92.44 133 GLN A O 1
ATOM 948 N N . ASP A 1 134 ? 34.618 2.064 -3.215 1.00 92.19 134 ASP A N 1
ATOM 949 C CA . ASP A 1 134 ? 34.977 3.400 -2.724 1.00 92.19 134 ASP A CA 1
ATOM 950 C C . ASP A 1 134 ? 35.232 4.335 -3.908 1.00 92.19 134 ASP A C 1
ATOM 952 O O . ASP A 1 134 ? 35.540 3.874 -5.015 1.00 92.19 134 ASP A O 1
ATOM 956 N N . GLY A 1 135 ? 35.281 5.631 -3.630 1.00 90.38 135 GLY A N 1
ATOM 957 C CA . GLY A 1 135 ? 35.779 6.636 -4.562 1.00 90.38 135 GLY A CA 1
ATOM 958 C C . GLY A 1 135 ? 34.700 7.504 -5.180 1.00 90.38 135 GLY A C 1
ATOM 959 O O . GLY A 1 135 ? 35.016 8.230 -6.120 1.00 90.38 135 GLY A O 1
ATOM 960 N N . ASP A 1 136 ? 33.484 7.466 -4.643 1.00 93.62 136 ASP A N 1
ATOM 961 C CA . ASP A 1 136 ? 32.469 8.435 -5.012 1.00 93.62 136 ASP A CA 1
ATOM 962 C C . ASP A 1 136 ? 32.887 9.846 -4.548 1.00 93.62 136 ASP A C 1
ATOM 964 O O . ASP A 1 136 ? 33.180 10.111 -3.368 1.00 93.62 136 ASP A O 1
ATOM 968 N N . CYS A 1 137 ? 33.001 10.745 -5.526 1.00 92.06 137 CYS A N 1
ATOM 969 C CA . CYS A 1 137 ? 33.352 12.141 -5.341 1.00 92.06 137 CYS A CA 1
ATOM 970 C C . CYS A 1 137 ? 32.125 13.045 -5.127 1.00 92.06 137 CYS A C 1
ATOM 972 O O . CYS A 1 137 ? 32.302 14.180 -4.657 1.00 92.06 137 CYS A O 1
ATOM 974 N N . ASN A 1 138 ? 30.910 12.558 -5.399 1.00 91.69 138 ASN A N 1
ATOM 975 C CA . ASN A 1 138 ? 29.645 13.217 -5.113 1.00 91.69 138 ASN A CA 1
ATOM 976 C C . ASN A 1 138 ? 28.483 12.234 -4.828 1.00 91.69 138 ASN A C 1
ATOM 978 O O . ASN A 1 138 ? 27.552 12.166 -5.618 1.00 91.69 138 ASN A O 1
ATOM 982 N N . ASP A 1 139 ? 28.476 11.716 -3.595 1.00 92.25 139 ASP A N 1
ATOM 983 C CA . ASP A 1 139 ? 27.476 10.848 -2.915 1.00 92.25 139 ASP A CA 1
ATOM 984 C C . ASP A 1 139 ? 26.016 11.355 -2.873 1.00 92.25 139 ASP A C 1
ATOM 986 O O . ASP A 1 139 ? 25.196 10.892 -2.091 1.00 92.25 139 ASP A O 1
ATOM 990 N N . ALA A 1 140 ? 25.685 12.404 -3.619 1.00 94.38 140 ALA A N 1
ATOM 991 C CA . ALA A 1 140 ? 24.336 12.950 -3.732 1.00 94.38 140 ALA A CA 1
ATOM 992 C C . ALA A 1 140 ? 23.854 13.007 -5.190 1.00 94.38 140 ALA A C 1
ATOM 994 O O . ALA A 1 140 ? 22.839 13.659 -5.472 1.00 94.38 140 ALA A O 1
ATOM 995 N N . ASN A 1 141 ? 24.603 12.426 -6.125 1.00 92.12 141 ASN A N 1
ATOM 996 C CA . ASN A 1 141 ? 24.271 12.366 -7.535 1.00 92.12 141 ASN A CA 1
ATOM 997 C C . ASN A 1 141 ? 24.814 11.087 -8.192 1.00 92.12 141 ASN A C 1
ATOM 999 O O . ASN A 1 141 ? 25.945 11.092 -8.666 1.00 92.12 141 ASN A O 1
ATOM 1003 N N . ALA A 1 142 ? 23.924 10.112 -8.390 1.00 94.50 142 ALA A N 1
ATOM 1004 C CA . ALA A 1 142 ? 24.207 8.800 -8.975 1.00 94.50 142 ALA A CA 1
ATOM 1005 C C . ALA A 1 142 ? 24.795 8.806 -10.405 1.00 94.50 142 ALA A C 1
ATOM 1007 O O . ALA A 1 142 ? 25.136 7.756 -10.941 1.00 94.50 142 ALA A O 1
ATOM 1008 N N . ASP A 1 143 ? 24.859 9.968 -11.067 1.00 92.31 143 ASP A N 1
ATOM 1009 C CA . ASP A 1 143 ? 25.535 10.138 -12.360 1.00 92.31 143 ASP A CA 1
ATOM 1010 C C . ASP A 1 143 ? 27.039 10.475 -12.209 1.00 92.31 143 ASP A C 1
ATOM 1012 O O . ASP A 1 143 ? 27.746 10.579 -13.213 1.00 92.31 143 ASP A O 1
ATOM 1016 N N . ILE A 1 144 ? 27.535 10.715 -10.985 1.00 91.94 144 ILE A N 1
ATOM 1017 C CA . ILE A 1 144 ? 28.913 11.146 -10.703 1.00 91.94 144 ILE A CA 1
ATOM 1018 C C . ILE A 1 144 ? 29.620 10.097 -9.850 1.00 91.94 144 ILE A C 1
ATOM 1020 O O . ILE A 1 144 ? 29.586 10.151 -8.630 1.00 91.94 144 ILE A O 1
ATOM 1024 N N . HIS A 1 145 ? 30.340 9.190 -10.503 1.00 92.44 145 HIS A N 1
ATOM 1025 C CA . HIS A 1 145 ? 31.047 8.100 -9.837 1.00 92.44 145 HIS A CA 1
ATOM 1026 C C . HIS A 1 145 ? 32.232 7.592 -10.657 1.00 92.44 145 HIS A C 1
ATOM 1028 O O . HIS A 1 145 ? 32.307 7.815 -11.870 1.00 92.44 145 HIS A O 1
ATOM 1034 N N . PRO A 1 146 ? 33.157 6.822 -10.052 1.00 93.75 146 PRO A N 1
ATOM 1035 C CA . PRO A 1 146 ? 34.246 6.184 -10.774 1.00 93.75 146 PRO A CA 1
ATOM 1036 C C . PRO A 1 146 ? 33.795 5.453 -12.046 1.00 93.75 146 PRO A C 1
ATOM 1038 O O . PRO A 1 146 ? 33.067 4.461 -12.004 1.00 93.75 146 PRO A O 1
ATOM 1041 N N . GLY A 1 147 ? 34.287 5.920 -13.194 1.00 85.88 147 GLY A N 1
ATOM 1042 C CA . GLY A 1 147 ? 34.009 5.310 -14.497 1.00 85.88 147 GLY A CA 1
ATOM 1043 C C . GLY A 1 147 ? 32.709 5.740 -15.183 1.00 85.88 147 GLY A C 1
ATOM 1044 O O . GLY A 1 147 ? 32.394 5.145 -16.217 1.00 85.88 147 GLY A O 1
ATOM 1045 N N . ALA A 1 148 ? 31.997 6.748 -14.667 1.00 88.94 148 ALA A N 1
ATOM 1046 C CA . ALA A 1 148 ? 30.935 7.429 -15.408 1.00 88.94 148 ALA A CA 1
ATOM 1047 C C . ALA A 1 148 ? 31.472 8.094 -16.697 1.00 88.94 148 ALA A C 1
ATOM 1049 O O . ALA A 1 148 ? 32.684 8.236 -16.900 1.00 88.94 148 ALA A O 1
ATOM 1050 N N . GLU A 1 149 ? 30.574 8.476 -17.604 1.00 86.00 149 GLU A N 1
ATOM 1051 C CA . GLU A 1 149 ? 30.946 9.273 -18.776 1.00 86.00 149 GLU A CA 1
ATOM 1052 C C . GLU A 1 149 ? 31.239 10.714 -18.339 1.00 86.00 149 GLU A C 1
ATOM 1054 O O . GLU A 1 149 ? 30.466 11.301 -17.592 1.00 86.00 149 GLU A O 1
ATOM 1059 N N . ASP A 1 150 ? 32.368 11.270 -18.785 1.00 81.38 150 ASP A N 1
ATOM 1060 C CA . ASP A 1 150 ? 32.795 12.627 -18.432 1.00 81.38 150 ASP A CA 1
ATOM 1061 C C . ASP A 1 150 ? 32.555 13.573 -19.622 1.00 81.38 150 ASP A C 1
ATOM 1063 O O . ASP A 1 150 ? 33.353 13.576 -20.573 1.00 81.38 150 ASP A O 1
ATOM 1067 N N . PRO A 1 151 ? 31.425 14.307 -19.652 1.00 73.75 151 PRO A N 1
ATOM 1068 C CA . PRO A 1 151 ? 31.110 15.209 -20.748 1.00 73.75 151 PRO A CA 1
ATOM 1069 C C . PRO A 1 151 ? 32.070 16.401 -20.748 1.00 73.75 151 PRO A C 1
ATOM 1071 O O . PRO A 1 151 ? 32.252 17.093 -19.756 1.00 73.75 151 PRO A O 1
ATOM 1074 N N . THR A 1 152 ? 32.664 16.702 -21.901 1.00 76.19 152 THR A N 1
ATOM 1075 C CA . THR A 1 152 ? 33.635 17.797 -21.998 1.00 76.19 152 THR A CA 1
ATOM 1076 C C . THR A 1 152 ? 32.980 19.168 -21.803 1.00 76.19 152 THR A C 1
ATOM 1078 O O . THR A 1 152 ? 32.114 19.555 -22.593 1.00 76.19 152 THR A O 1
ATOM 1081 N N . GLY A 1 153 ? 33.484 19.961 -20.857 1.00 71.25 153 GLY A N 1
ATOM 1082 C CA . GLY A 1 153 ? 33.280 21.410 -20.798 1.00 71.25 153 GLY A CA 1
ATOM 1083 C C . GLY A 1 153 ? 32.211 21.893 -19.819 1.00 71.25 153 GLY A C 1
ATOM 1084 O O . GLY A 1 153 ? 31.880 23.085 -19.838 1.00 71.25 153 GLY A O 1
ATOM 1085 N N . ASP A 1 154 ? 31.683 21.022 -18.958 1.00 79.31 154 ASP A N 1
ATOM 1086 C CA . ASP A 1 154 ? 30.831 21.432 -17.836 1.00 79.31 154 ASP A CA 1
ATOM 1087 C C . ASP A 1 154 ? 31.641 21.745 -16.560 1.00 79.31 154 ASP A C 1
ATOM 1089 O O . ASP A 1 154 ? 31.141 22.428 -15.654 1.00 79.31 154 ASP A O 1
ATOM 1093 N N . GLY A 1 155 ? 32.923 21.360 -16.534 1.00 79.44 155 GLY A N 1
ATOM 1094 C CA . GLY A 1 155 ? 33.835 21.594 -15.422 1.00 79.44 155 GLY A CA 1
ATOM 1095 C C . GLY A 1 155 ? 33.504 20.771 -14.176 1.00 79.44 155 GLY A C 1
ATOM 1096 O O . GLY A 1 155 ? 33.881 21.188 -13.071 1.00 79.44 155 GLY A O 1
ATOM 1097 N N . ILE A 1 156 ? 32.783 19.661 -14.334 1.00 83.69 156 ILE A N 1
ATOM 1098 C CA . ILE A 1 156 ? 32.481 18.662 -13.309 1.00 83.69 156 ILE A CA 1
ATOM 1099 C C . ILE A 1 156 ? 33.338 17.426 -13.602 1.00 83.69 156 ILE A C 1
ATOM 1101 O O . ILE A 1 156 ? 33.430 16.983 -14.732 1.00 83.69 156 ILE A O 1
ATOM 1105 N N . ASP A 1 157 ? 33.991 16.877 -12.579 1.00 86.44 157 ASP A N 1
ATOM 1106 C CA . ASP A 1 157 ? 34.673 15.579 -12.682 1.00 86.44 157 ASP A CA 1
ATOM 1107 C C . ASP A 1 157 ? 33.617 14.487 -12.481 1.00 86.44 157 ASP A C 1
ATOM 1109 O O . ASP A 1 157 ? 33.343 14.095 -11.345 1.00 86.44 157 ASP A O 1
ATOM 1113 N N . SER A 1 158 ? 32.942 14.086 -13.562 1.00 89.38 158 SER A N 1
ATOM 1114 C CA . SER A 1 158 ? 31.820 13.139 -13.465 1.00 89.38 158 SER A CA 1
ATOM 1115 C C . SER A 1 158 ? 32.295 11.711 -13.206 1.00 89.38 158 SER A C 1
ATOM 1117 O O . SER A 1 158 ? 31.559 10.909 -12.648 1.00 89.38 158 SER A O 1
ATOM 1119 N N . ASN A 1 159 ? 33.537 11.383 -13.570 1.00 90.19 159 ASN A N 1
ATOM 1120 C CA . ASN A 1 159 ? 34.073 10.028 -13.465 1.00 90.19 159 ASN A CA 1
ATOM 1121 C C . ASN A 1 159 ? 35.039 9.822 -12.283 1.00 90.19 159 ASN A C 1
ATOM 1123 O O . ASN A 1 159 ? 35.672 8.763 -12.193 1.00 90.19 159 ASN A O 1
ATOM 1127 N N . CYS A 1 160 ? 35.155 10.826 -11.408 1.00 89.62 160 CYS A N 1
ATOM 1128 C CA . CYS A 1 160 ? 35.981 10.865 -10.204 1.00 89.62 160 CYS A CA 1
ATOM 1129 C C . CYS A 1 160 ? 37.452 10.456 -10.437 1.00 89.62 160 CYS A C 1
ATOM 1131 O O . CYS A 1 160 ? 38.056 9.771 -9.600 1.00 89.62 160 CYS A O 1
ATOM 1133 N N . ASP A 1 161 ? 38.047 10.839 -11.574 1.00 88.25 161 ASP A N 1
ATOM 1134 C CA . ASP A 1 161 ? 39.415 10.454 -11.960 1.00 88.25 161 ASP A CA 1
ATOM 1135 C C . ASP A 1 161 ? 40.503 11.496 -11.623 1.00 88.25 161 ASP A C 1
ATOM 1137 O O . ASP A 1 161 ? 41.670 11.332 -12.008 1.00 88.25 161 ASP A O 1
ATOM 1141 N N . ASP A 1 162 ? 40.151 12.511 -10.821 1.00 76.94 162 ASP A N 1
ATOM 1142 C CA . ASP A 1 162 ? 40.972 13.679 -10.464 1.00 76.94 162 ASP A CA 1
ATOM 1143 C C . ASP A 1 162 ? 41.307 14.584 -11.679 1.00 76.94 162 ASP A C 1
ATOM 1145 O O . ASP A 1 162 ? 42.215 15.433 -11.608 1.00 76.94 162 ASP A O 1
ATOM 1149 N N . GLY A 1 163 ? 40.593 14.426 -12.796 1.00 70.38 163 GLY A N 1
ATOM 1150 C CA . GLY A 1 163 ? 40.621 15.288 -13.970 1.00 70.38 163 GLY A CA 1
ATOM 1151 C C . GLY A 1 163 ? 39.343 16.117 -14.077 1.00 70.38 163 GLY A C 1
ATOM 1152 O O . GLY A 1 163 ? 38.242 15.607 -13.979 1.00 70.38 163 GLY A O 1
ATOM 1153 N N . LEU A 1 164 ? 39.483 17.426 -14.298 1.00 67.50 164 LEU A N 1
ATOM 1154 C CA . LEU A 1 164 ? 38.358 18.205 -14.818 1.00 67.50 164 LEU A CA 1
ATOM 1155 C C . LEU A 1 164 ? 38.341 17.993 -16.331 1.00 67.50 164 LEU A C 1
ATOM 1157 O O . LEU A 1 164 ? 39.355 18.303 -16.966 1.00 67.50 164 LEU A O 1
ATOM 1161 N N . ASP A 1 165 ? 37.233 17.490 -16.876 1.00 63.12 165 ASP A N 1
ATOM 1162 C CA . ASP A 1 165 ? 37.014 17.308 -18.314 1.00 63.12 165 ASP A CA 1
ATOM 1163 C C . ASP A 1 165 ? 38.123 16.457 -18.985 1.00 63.12 165 ASP A C 1
ATOM 1165 O O . ASP A 1 165 ? 38.746 16.867 -19.973 1.00 63.12 165 ASP A O 1
ATOM 1169 N N . ASN A 1 166 ? 38.449 15.276 -18.445 1.00 56.06 166 ASN A N 1
ATOM 1170 C CA . ASN A 1 166 ? 39.688 14.546 -18.782 1.00 56.06 166 ASN A CA 1
ATOM 1171 C C . ASN A 1 166 ? 39.662 13.802 -20.143 1.00 56.06 166 ASN A C 1
ATOM 1173 O O . ASN A 1 166 ? 40.492 12.928 -20.413 1.00 56.06 166 ASN A O 1
ATOM 1177 N N . GLY A 1 167 ? 38.756 14.188 -21.047 1.00 55.38 167 GLY A N 1
ATOM 1178 C CA . GLY A 1 167 ? 38.702 13.761 -22.453 1.00 55.38 167 GLY A CA 1
ATOM 1179 C C . GLY A 1 167 ? 39.815 14.337 -23.348 1.00 55.38 167 GLY A C 1
ATOM 1180 O O . GLY A 1 167 ? 39.898 14.015 -24.536 1.00 55.38 167 GLY A O 1
ATOM 1181 N N . GLU A 1 168 ? 40.709 15.166 -22.805 1.00 54.44 168 GLU A N 1
ATOM 1182 C CA . GLU A 1 168 ? 41.831 15.771 -23.526 1.00 54.44 168 GLU A CA 1
ATOM 1183 C C . GLU A 1 168 ? 42.946 14.749 -23.834 1.00 54.44 168 GLU A C 1
ATOM 1185 O O . GLU A 1 168 ? 43.936 14.598 -23.110 1.00 54.44 168 GLU A O 1
ATOM 1190 N N . THR A 1 169 ? 42.883 14.103 -25.001 1.00 42.75 169 THR A N 1
ATOM 1191 C CA . THR A 1 169 ? 44.121 13.718 -25.695 1.00 42.75 169 THR A CA 1
ATOM 1192 C C . THR A 1 169 ? 44.701 14.922 -26.438 1.00 42.75 169 THR A C 1
ATOM 1194 O O . THR A 1 169 ? 44.650 14.960 -27.666 1.00 42.75 169 THR A O 1
ATOM 1197 N N . ASP A 1 170 ? 45.305 15.880 -25.729 1.00 42.22 170 ASP A N 1
ATOM 1198 C CA . ASP A 1 170 ? 46.180 16.876 -26.363 1.00 42.22 170 ASP A CA 1
ATOM 1199 C C . ASP A 1 170 ? 47.621 16.333 -26.482 1.00 42.22 170 ASP A C 1
ATOM 1201 O O . ASP A 1 170 ? 48.318 16.125 -25.477 1.00 42.22 170 ASP A O 1
ATOM 1205 N N . PRO A 1 171 ? 48.149 16.110 -27.703 1.00 47.91 171 PRO A N 1
ATOM 1206 C CA . PRO A 1 171 ? 49.565 15.893 -27.923 1.00 47.91 171 PRO A CA 1
ATOM 1207 C C . PRO A 1 171 ? 50.347 17.222 -27.887 1.00 47.91 171 PRO A C 1
ATOM 1209 O O . PRO A 1 171 ? 51.043 17.568 -28.842 1.00 47.91 171 PRO A O 1
ATOM 1212 N N . GLY A 1 172 ? 50.385 17.864 -26.720 1.00 48.34 172 GLY A N 1
ATOM 1213 C CA . GLY A 1 172 ? 51.541 18.610 -26.234 1.00 48.34 172 GLY A CA 1
ATOM 1214 C C . GLY A 1 172 ? 51.402 20.128 -26.129 1.00 48.34 172 GLY A C 1
ATOM 1215 O O . GLY A 1 172 ? 51.430 20.838 -27.122 1.00 48.34 172 GLY A O 1
ATOM 1216 N N . THR A 1 173 ? 51.659 20.647 -24.928 1.00 41.88 173 THR A N 1
ATOM 1217 C CA . THR A 1 173 ? 53.008 21.122 -24.566 1.00 41.88 173 THR A CA 1
ATOM 1218 C C . THR A 1 173 ? 53.184 21.279 -23.053 1.00 41.88 173 THR A C 1
ATOM 1220 O O . THR A 1 173 ? 52.534 22.074 -22.389 1.00 41.88 173 THR A O 1
ATOM 1223 N N . ASP A 1 174 ? 54.173 20.555 -22.531 1.00 53.12 174 ASP A N 1
ATOM 1224 C CA . ASP A 1 174 ? 54.969 20.968 -21.376 1.00 53.12 174 ASP A CA 1
ATOM 1225 C C . ASP A 1 174 ? 55.666 22.300 -21.703 1.00 53.12 174 ASP A C 1
ATOM 1227 O O . ASP A 1 174 ? 56.450 22.343 -22.654 1.00 53.12 174 ASP A O 1
ATOM 1231 N N . ASP A 1 175 ? 55.375 23.370 -20.962 1.00 44.34 175 ASP A N 1
ATOM 1232 C CA . ASP A 1 175 ? 56.396 24.149 -20.240 1.00 44.34 175 ASP A CA 1
ATOM 1233 C C . ASP A 1 175 ? 55.727 25.260 -19.416 1.00 44.34 175 ASP A C 1
ATOM 1235 O O . ASP A 1 175 ? 55.152 26.218 -19.940 1.00 44.34 175 ASP A O 1
ATOM 1239 N N . GLY A 1 176 ? 55.855 25.162 -18.096 1.00 54.66 176 GLY A N 1
ATOM 1240 C CA . GLY A 1 176 ? 55.614 26.302 -17.232 1.00 54.66 176 GLY A CA 1
ATOM 1241 C C . GLY A 1 176 ? 56.659 27.391 -17.471 1.00 54.66 176 GLY A C 1
ATOM 1242 O O . GLY A 1 176 ? 57.748 27.322 -16.907 1.00 54.66 176 GLY A O 1
ATOM 1243 N N . ASP A 1 177 ? 56.299 28.470 -18.173 1.00 45.00 177 ASP A N 1
ATOM 1244 C CA . ASP A 1 177 ? 57.040 29.729 -18.070 1.00 45.00 177 ASP A CA 1
ATOM 1245 C C . ASP A 1 177 ? 56.147 30.965 -17.918 1.00 45.00 177 ASP A C 1
ATOM 1247 O O . ASP A 1 177 ? 55.208 31.263 -18.655 1.00 45.00 177 ASP A O 1
ATOM 1251 N N . THR A 1 178 ? 56.531 31.727 -16.907 1.00 59.38 178 THR A N 1
ATOM 1252 C CA . THR A 1 178 ? 56.171 33.105 -16.653 1.00 59.38 178 THR A CA 1
ATOM 1253 C C . THR A 1 178 ? 56.698 34.045 -17.743 1.00 59.38 178 THR A C 1
ATOM 1255 O O . THR A 1 178 ? 57.894 34.312 -17.813 1.00 59.38 178 THR A O 1
ATOM 1258 N N . GLY A 1 179 ? 55.798 34.739 -18.440 1.00 45.56 179 GLY A N 1
ATOM 1259 C CA . GLY A 1 179 ? 56.056 36.120 -18.859 1.00 45.56 179 GLY A CA 1
ATOM 1260 C C . GLY A 1 179 ? 55.853 36.455 -20.335 1.00 45.56 179 GLY A C 1
ATOM 1261 O O . GLY A 1 179 ? 56.680 36.144 -21.175 1.00 45.56 179 GLY A O 1
ATOM 1262 N N . GLY A 1 180 ? 54.802 37.247 -20.558 1.00 58.19 180 GLY A N 1
ATOM 1263 C CA . GLY A 1 180 ? 54.649 38.332 -21.530 1.00 58.19 180 GLY A CA 1
ATOM 1264 C C . GLY A 1 180 ? 55.407 38.286 -22.857 1.00 58.19 180 GLY A C 1
ATOM 1265 O O . GLY A 1 180 ? 56.601 38.571 -22.902 1.00 58.19 180 GLY A O 1
ATOM 1266 N N . ASP A 1 181 ? 54.642 38.229 -23.944 1.00 47.28 181 ASP A N 1
ATOM 1267 C CA . ASP A 1 181 ? 54.925 39.031 -25.128 1.00 47.28 181 ASP A CA 1
ATOM 1268 C C . ASP A 1 181 ? 53.613 39.485 -25.778 1.00 47.28 181 ASP A C 1
ATOM 1270 O O . ASP A 1 181 ? 52.543 38.911 -25.598 1.00 47.28 181 ASP A O 1
ATOM 1274 N N . THR A 1 182 ? 53.716 40.627 -26.431 1.00 56.31 182 THR A N 1
ATOM 1275 C CA . THR A 1 182 ? 52.652 41.466 -26.952 1.00 56.31 182 THR A CA 1
ATOM 1276 C C . THR A 1 182 ? 52.217 41.063 -28.355 1.00 56.31 182 THR A C 1
ATOM 1278 O O . THR A 1 182 ? 53.045 41.060 -29.262 1.00 56.31 182 THR A O 1
ATOM 1281 N N . GLY A 1 183 ? 50.902 40.960 -28.546 1.00 56.44 183 GLY A N 1
ATOM 1282 C CA . GLY A 1 183 ? 50.238 41.214 -29.821 1.00 56.44 183 GLY A CA 1
ATOM 1283 C C . GLY A 1 183 ? 49.895 39.960 -30.605 1.00 56.44 183 GLY A C 1
ATOM 1284 O O . GLY A 1 183 ? 50.647 39.569 -31.484 1.00 56.44 183 GLY A O 1
ATOM 1285 N N . GLU A 1 184 ? 48.700 39.452 -30.354 1.00 48.03 184 GLU A N 1
ATOM 1286 C CA . GLU A 1 184 ? 47.911 38.685 -31.311 1.00 48.03 184 GLU A CA 1
ATOM 1287 C C . GLU A 1 184 ? 46.545 39.382 -31.373 1.00 48.03 184 GLU A C 1
ATOM 1289 O O . GLU A 1 184 ? 46.128 40.053 -30.423 1.00 48.03 184 GLU A O 1
ATOM 1294 N N . THR A 1 185 ? 45.959 39.401 -32.560 1.00 52.25 185 THR A N 1
ATOM 1295 C CA . THR A 1 185 ? 44.723 40.113 -32.896 1.00 52.25 185 THR A CA 1
ATOM 1296 C C . THR A 1 185 ? 43.575 39.691 -31.984 1.00 52.25 185 THR A C 1
ATOM 1298 O O . THR A 1 185 ? 43.494 38.520 -31.651 1.00 52.25 185 THR A O 1
ATOM 1301 N N . ASP A 1 186 ? 42.716 40.642 -31.584 1.00 54.47 186 ASP A N 1
ATOM 1302 C CA . ASP A 1 186 ? 41.416 40.343 -30.959 1.00 54.47 186 ASP A CA 1
ATOM 1303 C C . ASP A 1 186 ? 40.674 39.414 -31.925 1.00 54.47 186 ASP A C 1
ATOM 1305 O O . ASP A 1 186 ? 40.148 39.870 -32.944 1.00 54.47 186 ASP A O 1
ATOM 1309 N N . LEU A 1 187 ? 40.749 38.118 -31.651 1.00 66.25 187 LEU A N 1
ATOM 1310 C CA . LEU A 1 187 ? 39.887 37.109 -32.219 1.00 66.25 187 LEU A CA 1
ATOM 1311 C C . LEU A 1 187 ? 38.505 37.411 -31.645 1.00 66.25 187 LEU A C 1
ATOM 1313 O O . LEU A 1 187 ? 38.312 37.400 -30.428 1.00 66.25 187 LEU A O 1
ATOM 1317 N N . VAL A 1 188 ? 37.609 37.863 -32.516 1.00 77.19 188 VAL A N 1
ATOM 1318 C CA . VAL A 1 188 ? 36.233 38.181 -32.150 1.00 77.19 188 VAL A CA 1
ATOM 1319 C C . VAL A 1 188 ? 35.410 36.963 -32.524 1.00 77.19 188 VAL A C 1
ATOM 1321 O O . VAL A 1 188 ? 35.604 36.417 -33.601 1.00 77.19 188 VAL A O 1
ATOM 1324 N N . ASP A 1 189 ? 34.580 36.552 -31.582 1.00 80.44 189 ASP A N 1
ATOM 1325 C CA . ASP A 1 189 ? 33.444 35.660 -31.766 1.00 80.44 189 ASP A CA 1
ATOM 1326 C C . ASP A 1 189 ? 32.239 36.599 -31.962 1.00 80.44 189 ASP A C 1
ATOM 1328 O O . ASP A 1 189 ? 31.841 37.325 -31.032 1.00 80.44 189 ASP A O 1
ATOM 1332 N N . ALA A 1 190 ? 31.822 36.793 -33.214 1.00 85.19 190 ALA A N 1
ATOM 1333 C CA . ALA A 1 190 ? 30.902 37.867 -33.586 1.00 85.19 190 ALA A CA 1
ATOM 1334 C C . ALA A 1 190 ? 29.421 37.472 -33.505 1.00 85.19 190 ALA A C 1
ATOM 1336 O O . ALA A 1 190 ? 28.572 38.368 -33.361 1.00 85.19 190 ALA A O 1
ATOM 1337 N N . ASP A 1 191 ? 29.108 36.185 -33.562 1.00 84.19 191 ASP A N 1
ATOM 1338 C CA . ASP A 1 191 ? 27.765 35.606 -33.467 1.00 84.19 191 ASP A CA 1
ATOM 1339 C C . ASP A 1 191 ? 27.511 34.836 -32.157 1.00 84.19 191 ASP A C 1
ATOM 1341 O O . ASP A 1 191 ? 26.341 34.613 -31.825 1.00 84.19 191 ASP A O 1
ATOM 1345 N N . ALA A 1 192 ? 28.546 34.652 -31.334 1.00 85.00 192 ALA A N 1
ATOM 1346 C CA . ALA A 1 192 ? 28.515 34.126 -29.971 1.00 85.00 192 ALA A CA 1
ATOM 1347 C C . ALA A 1 192 ? 28.238 32.619 -29.863 1.00 85.00 192 ALA A C 1
ATOM 1349 O O . ALA A 1 192 ? 27.588 32.205 -28.895 1.00 85.00 192 ALA A O 1
ATOM 1350 N N . ASP A 1 193 ? 28.718 31.813 -30.813 1.00 81.50 193 ASP A N 1
ATOM 1351 C CA . ASP A 1 193 ? 28.683 30.343 -30.733 1.00 81.50 193 ASP A CA 1
ATOM 1352 C C . ASP A 1 193 ? 29.894 29.719 -30.018 1.00 81.50 193 ASP A C 1
ATOM 1354 O O . ASP A 1 193 ? 29.904 28.523 -29.728 1.00 81.50 193 ASP A O 1
ATOM 1358 N N . GLY A 1 194 ? 30.876 30.543 -29.643 1.00 82.31 194 GLY A N 1
ATOM 1359 C CA . GLY A 1 194 ? 32.080 30.110 -28.942 1.00 82.31 194 GLY A CA 1
ATOM 1360 C C . GLY A 1 194 ? 33.275 29.833 -29.853 1.00 82.31 194 GLY A C 1
ATOM 1361 O O . GLY A 1 194 ? 34.360 29.554 -29.332 1.00 82.31 194 GLY A O 1
ATOM 1362 N N . SER A 1 195 ? 33.122 29.975 -31.169 1.00 84.50 195 SER A N 1
ATOM 1363 C CA . SER A 1 195 ? 34.203 29.894 -32.144 1.00 84.50 195 SER A CA 1
ATOM 1364 C C . SER A 1 195 ? 34.709 31.276 -32.539 1.00 84.50 195 SER A C 1
ATOM 1366 O O . SER A 1 195 ? 34.004 32.278 -32.570 1.00 84.50 195 SER A O 1
ATOM 1368 N N . TYR A 1 196 ? 36.016 31.361 -32.768 1.00 86.38 196 TYR A N 1
ATOM 1369 C CA . TYR A 1 196 ? 36.667 32.611 -33.129 1.00 86.38 196 TYR A CA 1
ATOM 1370 C C . TYR A 1 196 ? 36.869 32.701 -34.643 1.00 86.38 196 TYR A C 1
ATOM 1372 O O . TYR A 1 196 ? 37.172 31.701 -35.292 1.00 86.38 196 TYR A O 1
ATOM 1380 N N . SER A 1 197 ? 36.834 33.928 -35.178 1.00 82.81 197 SER A N 1
ATOM 1381 C CA . SER A 1 197 ? 36.967 34.265 -36.613 1.00 82.81 197 SER A CA 1
ATOM 1382 C C . SER A 1 197 ? 38.134 33.643 -37.416 1.00 82.81 197 SER A C 1
ATOM 1384 O O . SER A 1 197 ? 38.231 33.859 -38.626 1.00 82.81 197 SER A O 1
ATOM 1386 N N . ASP A 1 198 ? 39.100 32.979 -36.778 1.00 81.94 198 ASP A N 1
ATOM 1387 C CA . ASP A 1 198 ? 40.213 32.283 -37.430 1.00 81.94 198 ASP A CA 1
ATOM 1388 C C . ASP A 1 198 ? 39.992 30.776 -37.630 1.00 81.94 198 ASP A C 1
ATOM 1390 O O . ASP A 1 198 ? 40.709 30.179 -38.440 1.00 81.94 198 ASP A O 1
ATOM 1394 N N . VAL A 1 199 ? 39.011 30.192 -36.940 1.00 83.19 199 VAL A N 1
ATOM 1395 C CA . VAL A 1 199 ? 38.596 28.785 -37.066 1.00 83.19 199 VAL A CA 1
ATOM 1396 C C . VAL A 1 199 ? 37.160 28.677 -37.594 1.00 83.19 199 VAL A C 1
ATOM 1398 O O . VAL A 1 199 ? 36.845 27.718 -38.285 1.00 83.19 199 VAL A O 1
ATOM 1401 N N . ASP A 1 200 ? 36.335 29.693 -37.348 1.00 87.75 200 ASP A N 1
ATOM 1402 C CA . ASP A 1 200 ? 34.968 29.809 -37.847 1.00 87.75 200 ASP A CA 1
ATOM 1403 C C . ASP A 1 200 ? 34.919 30.237 -39.332 1.00 87.75 200 ASP A C 1
ATOM 1405 O O . ASP A 1 200 ? 35.504 31.251 -39.748 1.00 87.75 200 ASP A O 1
ATOM 1409 N N . CYS A 1 201 ? 34.242 29.430 -40.151 1.00 89.12 201 CYS A N 1
ATOM 1410 C CA . CYS A 1 201 ? 34.076 29.643 -41.581 1.00 89.12 201 CYS A CA 1
ATOM 1411 C C . CYS A 1 201 ? 32.946 30.635 -41.941 1.00 89.12 201 CYS A C 1
ATOM 1413 O O . CYS A 1 201 ? 32.995 31.195 -43.051 1.00 89.12 201 CYS A O 1
ATOM 1415 N N . ASP A 1 202 ? 32.030 30.959 -41.018 1.00 89.00 202 ASP A N 1
ATOM 1416 C CA . ASP A 1 202 ? 31.077 32.077 -41.087 1.00 89.00 202 ASP A CA 1
ATOM 1417 C C . ASP A 1 202 ? 30.794 32.714 -39.705 1.00 89.00 202 ASP A C 1
ATOM 1419 O O . ASP A 1 202 ? 29.717 32.534 -39.155 1.00 89.00 202 ASP A O 1
ATOM 1423 N N . ASP A 1 203 ? 31.709 33.599 -39.268 1.00 86.44 203 ASP A N 1
ATOM 1424 C CA . ASP A 1 203 ? 31.663 34.486 -38.069 1.00 86.44 203 ASP A CA 1
ATOM 1425 C C . ASP A 1 203 ? 30.521 35.533 -38.099 1.00 86.44 203 ASP A C 1
ATOM 1427 O O . ASP A 1 203 ? 30.667 36.724 -37.794 1.00 86.44 203 ASP A O 1
ATOM 1431 N N . SER A 1 204 ? 29.368 35.153 -38.624 1.00 89.06 204 SER A N 1
ATOM 1432 C CA . SER A 1 204 ? 28.127 35.909 -38.606 1.00 89.06 204 SER A CA 1
ATOM 1433 C C . SER A 1 204 ? 26.884 35.033 -38.449 1.00 89.06 204 SER A C 1
ATOM 1435 O O . SER A 1 204 ? 25.779 35.594 -38.352 1.00 89.06 204 SER A O 1
ATOM 1437 N N . ASP A 1 205 ? 27.056 33.714 -38.410 1.00 88.69 205 ASP A N 1
ATOM 1438 C CA . ASP A 1 205 ? 26.024 32.705 -38.259 1.00 88.69 205 ASP A CA 1
ATOM 1439 C C . ASP A 1 205 ? 26.435 31.661 -37.210 1.00 88.69 205 ASP A C 1
ATOM 1441 O O . ASP A 1 205 ? 27.092 30.681 -37.523 1.00 88.69 205 ASP A O 1
ATOM 1445 N N . ALA A 1 206 ? 25.901 31.816 -35.993 1.00 90.56 206 ALA A N 1
ATOM 1446 C CA . ALA A 1 206 ? 26.147 30.951 -34.833 1.00 90.56 206 ALA A CA 1
ATOM 1447 C C . ALA A 1 206 ? 25.742 29.464 -35.005 1.00 90.56 206 ALA A C 1
ATOM 1449 O O . ALA A 1 206 ? 25.677 28.714 -34.030 1.00 90.56 206 ALA A O 1
ATOM 1450 N N . THR A 1 207 ? 25.312 29.063 -36.203 1.00 87.75 207 THR A N 1
ATOM 1451 C CA . THR A 1 207 ? 25.021 27.672 -36.575 1.00 87.75 207 THR A CA 1
ATOM 1452 C C . THR A 1 207 ? 26.103 27.055 -37.462 1.00 87.75 207 THR A C 1
ATOM 1454 O O . THR A 1 207 ? 25.968 25.893 -37.841 1.00 87.75 207 THR A O 1
ATOM 1457 N N . ILE A 1 208 ? 27.148 27.817 -37.793 1.00 91.12 208 ILE A N 1
ATOM 1458 C CA . ILE A 1 208 ? 28.283 27.401 -38.611 1.00 91.12 208 ILE A CA 1
ATOM 1459 C C . ILE A 1 208 ? 29.540 27.583 -37.768 1.00 91.12 208 ILE A C 1
ATOM 1461 O O . ILE A 1 208 ? 29.994 28.699 -37.571 1.00 91.12 208 ILE A O 1
ATOM 1465 N N . TYR A 1 209 ? 30.093 26.486 -37.265 1.00 90.44 209 TYR A N 1
ATOM 1466 C CA . TYR A 1 209 ? 31.288 26.508 -36.433 1.00 90.44 209 TYR A CA 1
ATOM 1467 C C . TYR A 1 209 ? 31.992 25.149 -36.426 1.00 90.44 209 TYR A C 1
ATOM 1469 O O . TYR A 1 209 ? 31.347 24.124 -36.623 1.00 90.44 209 TYR A O 1
ATOM 1477 N N . PRO A 1 210 ? 33.300 25.107 -36.118 1.00 89.75 210 PRO A N 1
ATOM 1478 C CA . PRO A 1 210 ? 34.062 23.877 -35.923 1.00 89.75 210 PRO A CA 1
ATOM 1479 C C . PRO A 1 210 ? 33.344 22.819 -35.070 1.00 89.75 210 PRO A C 1
ATOM 1481 O O . PRO A 1 210 ? 33.225 22.977 -33.854 1.00 89.75 210 PRO A O 1
ATOM 1484 N N . GLY A 1 211 ? 32.908 21.724 -35.698 1.00 80.88 211 GLY A N 1
ATOM 1485 C CA . GLY A 1 211 ? 32.185 20.631 -35.036 1.00 80.88 211 GLY A CA 1
ATOM 1486 C C . GLY A 1 211 ? 30.670 20.827 -34.886 1.00 80.88 211 GLY A C 1
ATOM 1487 O O . GLY A 1 211 ? 30.042 20.100 -34.111 1.00 80.88 211 GLY A O 1
ATOM 1488 N N . ALA A 1 212 ? 30.065 21.792 -35.587 1.00 87.06 212 ALA A N 1
ATOM 1489 C CA . ALA A 1 212 ? 28.616 21.828 -35.774 1.00 87.06 212 ALA A CA 1
ATOM 1490 C C . ALA A 1 212 ? 28.135 20.591 -36.558 1.00 87.06 212 ALA A C 1
ATOM 1492 O O . ALA A 1 212 ? 28.911 19.887 -37.186 1.00 87.06 212 ALA A O 1
ATOM 1493 N N . THR A 1 213 ? 26.841 20.283 -36.508 1.00 86.44 213 THR A N 1
ATOM 1494 C CA . THR A 1 213 ? 26.287 19.179 -37.307 1.00 86.44 213 THR A CA 1
ATOM 1495 C C . THR A 1 213 ? 25.972 19.659 -38.721 1.00 86.44 213 THR A C 1
ATOM 1497 O O . THR A 1 213 ? 25.211 20.616 -38.880 1.00 86.44 213 THR A O 1
ATOM 1500 N N . GLU A 1 214 ? 26.489 18.956 -39.728 1.00 85.88 214 GLU A N 1
ATOM 1501 C CA . GLU A 1 214 ? 26.169 19.185 -41.140 1.00 85.88 214 GLU A CA 1
ATOM 1502 C C . GLU A 1 214 ? 24.661 19.091 -41.417 1.00 85.88 214 GLU A C 1
ATOM 1504 O O . GLU A 1 214 ? 23.965 18.175 -40.962 1.00 85.88 214 GLU A O 1
ATOM 1509 N N . VAL A 1 215 ? 24.145 20.033 -42.208 1.00 82.75 215 VAL A N 1
ATOM 1510 C CA . VAL A 1 215 ? 22.768 20.020 -42.718 1.00 82.75 215 VAL A CA 1
ATOM 1511 C C . VAL A 1 215 ? 22.783 20.151 -44.238 1.00 82.75 215 VAL A C 1
ATOM 1513 O O . VAL A 1 215 ? 23.597 20.884 -44.766 1.00 82.75 215 VAL A O 1
ATOM 1516 N N . GLU A 1 216 ? 21.854 19.491 -44.954 1.00 83.19 216 GLU A N 1
ATOM 1517 C CA . GLU A 1 216 ? 21.801 19.499 -46.435 1.00 83.19 216 GLU A CA 1
ATOM 1518 C C . GLU A 1 216 ? 21.401 20.874 -47.036 1.00 83.19 216 GLU A C 1
ATOM 1520 O O . GLU A 1 216 ? 20.381 21.024 -47.731 1.00 83.19 216 GLU A O 1
ATOM 1525 N N . ASP A 1 217 ? 22.176 21.917 -46.775 1.00 85.56 217 ASP A N 1
ATOM 1526 C CA . ASP A 1 217 ? 21.986 23.272 -47.278 1.00 85.56 217 ASP A CA 1
ATOM 1527 C C . ASP A 1 217 ? 23.139 23.744 -48.184 1.00 85.56 217 ASP A C 1
ATOM 1529 O O . ASP A 1 217 ? 23.063 24.841 -48.763 1.00 85.56 217 ASP A O 1
ATOM 1533 N N . SER A 1 218 ? 24.109 22.855 -48.447 1.00 86.25 218 SER A N 1
ATOM 1534 C CA . SER A 1 218 ? 25.303 23.099 -49.262 1.00 86.25 218 SER A CA 1
ATOM 1535 C C . SER A 1 218 ? 26.248 24.154 -48.685 1.00 86.25 218 SER A C 1
ATOM 1537 O O . SER A 1 218 ? 26.984 24.802 -49.452 1.00 86.25 218 SER A O 1
ATOM 1539 N N . LEU A 1 219 ? 26.185 24.366 -47.375 1.00 89.06 219 LEU A N 1
ATOM 1540 C CA . LEU A 1 219 ? 27.201 25.037 -46.583 1.00 89.06 219 LEU A CA 1
ATOM 1541 C C . LEU A 1 219 ? 28.072 23.974 -45.901 1.00 89.06 219 LEU A C 1
ATOM 1543 O O . LEU A 1 219 ? 27.747 22.801 -45.905 1.00 89.06 219 LEU A O 1
ATOM 1547 N N . ASP A 1 220 ? 29.237 24.413 -45.452 1.00 89.69 220 ASP A N 1
ATOM 1548 C CA . ASP A 1 220 ? 30.167 23.642 -44.626 1.00 89.69 220 ASP A CA 1
ATOM 1549 C C . ASP A 1 220 ? 29.866 24.150 -43.213 1.00 89.69 220 ASP A C 1
ATOM 1551 O O . ASP A 1 220 ? 30.266 25.269 -42.878 1.00 89.69 220 ASP A O 1
ATOM 1555 N N . ASN A 1 221 ? 28.959 23.473 -42.507 1.00 90.12 221 ASN A N 1
ATOM 1556 C CA . ASN A 1 221 ? 28.459 23.900 -41.201 1.00 90.12 221 ASN A CA 1
ATOM 1557 C C . ASN A 1 221 ? 29.496 23.631 -40.118 1.00 90.12 221 ASN A C 1
ATOM 1559 O O . ASN A 1 221 ? 29.592 24.415 -39.177 1.00 90.12 221 ASN A O 1
ATOM 1563 N N . ASP A 1 222 ? 30.259 22.551 -40.249 1.00 91.06 222 ASP A N 1
ATOM 1564 C CA . ASP A 1 222 ? 31.224 22.106 -39.253 1.00 91.06 222 ASP A CA 1
ATOM 1565 C C . ASP A 1 222 ? 32.655 22.625 -39.487 1.00 91.06 222 ASP A C 1
ATOM 1567 O O . ASP A 1 222 ? 33.551 22.387 -38.672 1.00 91.06 222 ASP A O 1
ATOM 1571 N N . CYS A 1 223 ? 32.861 23.376 -40.572 1.00 90.75 223 CYS A N 1
ATOM 1572 C CA . CYS A 1 223 ? 34.112 24.006 -40.977 1.00 90.75 223 CYS A CA 1
ATOM 1573 C C . CYS A 1 223 ? 35.293 23.026 -41.158 1.00 90.75 223 CYS A C 1
ATOM 1575 O O . CYS A 1 223 ? 36.460 23.442 -41.040 1.00 90.75 223 CYS A O 1
ATOM 1577 N N . ASP A 1 224 ? 35.042 21.746 -41.457 1.00 91.00 224 ASP A N 1
ATOM 1578 C CA . ASP A 1 224 ? 36.078 20.731 -41.687 1.00 91.00 224 ASP A CA 1
ATOM 1579 C C . ASP A 1 224 ? 36.682 20.784 -43.111 1.00 91.00 224 ASP A C 1
ATOM 1581 O O . ASP A 1 224 ? 37.796 20.288 -43.366 1.00 91.00 224 ASP A O 1
ATOM 1585 N N . GLY A 1 225 ? 36.015 21.508 -44.016 1.00 88.44 225 GLY A N 1
ATOM 1586 C CA . GLY A 1 225 ? 36.438 21.770 -45.387 1.00 88.44 225 GLY A CA 1
ATOM 1587 C C . GLY A 1 225 ? 35.878 20.814 -46.441 1.00 88.44 225 GLY A C 1
ATOM 1588 O O . GLY A 1 225 ? 36.237 20.958 -47.626 1.00 88.44 225 GLY A O 1
ATOM 1589 N N . GLU A 1 226 ? 35.040 19.863 -46.055 1.00 88.38 226 GLU A N 1
ATOM 1590 C CA . GLU A 1 226 ? 34.107 19.167 -46.930 1.00 88.38 226 GLU A CA 1
ATOM 1591 C C . GLU A 1 226 ? 32.726 19.885 -46.873 1.00 88.38 226 GLU A C 1
ATOM 1593 O O . GLU A 1 226 ? 32.628 21.011 -46.400 1.00 88.38 226 GLU A O 1
ATOM 1598 N N . ILE A 1 227 ? 31.727 19.401 -47.612 1.00 85.81 227 ILE A N 1
ATOM 1599 C CA . ILE A 1 227 ? 30.380 20.007 -47.644 1.00 85.81 227 ILE A CA 1
ATOM 1600 C C . ILE A 1 227 ? 29.380 18.848 -47.634 1.00 85.81 227 ILE A C 1
ATOM 1602 O O . ILE A 1 227 ? 29.412 18.030 -48.570 1.00 85.81 227 ILE A O 1
ATOM 1606 N N . ASP A 1 228 ? 28.443 18.848 -46.685 1.00 80.06 228 ASP A N 1
ATOM 1607 C CA . ASP A 1 228 ? 27.364 17.867 -46.524 1.00 80.06 228 ASP A CA 1
ATOM 1608 C C . ASP A 1 228 ? 27.862 16.398 -46.342 1.00 80.06 228 ASP A C 1
ATOM 1610 O O . ASP A 1 228 ? 27.195 15.450 -46.779 1.00 80.06 228 ASP A O 1
ATOM 1614 N N . GLU A 1 229 ? 29.050 16.156 -45.778 1.00 79.12 229 GLU A N 1
ATOM 1615 C CA . GLU A 1 229 ? 29.682 14.820 -45.661 1.00 79.12 229 GLU A CA 1
ATOM 1616 C C . GLU A 1 229 ? 29.171 13.970 -44.497 1.00 79.12 229 GLU A C 1
ATOM 1618 O O . GLU A 1 229 ? 29.090 12.747 -44.659 1.00 79.12 229 GLU A O 1
ATOM 1623 N N . ASP A 1 230 ? 28.760 14.606 -43.400 1.00 68.56 230 ASP A N 1
ATOM 1624 C CA . ASP A 1 230 ? 28.204 13.960 -42.204 1.00 68.56 230 ASP A CA 1
ATOM 1625 C C . ASP A 1 230 ? 26.675 14.118 -42.095 1.00 68.56 230 ASP A C 1
ATOM 1627 O O . ASP A 1 230 ? 26.055 13.801 -41.077 1.00 68.56 230 ASP A O 1
ATOM 1631 N N . CYS A 1 231 ? 26.029 14.499 -43.204 1.00 67.31 231 CYS A N 1
ATOM 1632 C CA . CYS A 1 231 ? 24.599 14.294 -43.423 1.00 67.31 231 CYS A CA 1
ATOM 1633 C C . CYS A 1 231 ? 24.307 12.788 -43.589 1.00 67.31 231 CYS A C 1
ATOM 1635 O O . CYS A 1 231 ? 24.002 12.303 -44.686 1.00 67.31 231 CYS A O 1
ATOM 1637 N N . GLU A 1 232 ? 24.425 12.009 -42.510 1.00 61.31 232 GLU A N 1
ATOM 1638 C CA . GLU A 1 232 ? 23.900 10.648 -42.487 1.00 61.31 232 GLU A CA 1
ATOM 1639 C C . GLU A 1 232 ? 22.390 10.743 -42.683 1.00 61.31 232 GLU A C 1
ATOM 1641 O O . GLU A 1 232 ? 21.667 11.270 -41.847 1.00 61.31 232 GLU A O 1
ATOM 1646 N N . VAL A 1 233 ? 21.919 10.284 -43.840 1.00 52.53 233 VAL A N 1
ATOM 1647 C CA . VAL A 1 233 ? 20.497 10.249 -44.170 1.00 52.53 233 VAL A CA 1
ATOM 1648 C C . VAL A 1 233 ? 19.835 9.224 -43.241 1.00 52.53 233 VAL A C 1
ATOM 1650 O O . VAL A 1 233 ? 20.032 8.028 -43.477 1.00 52.53 233 VAL A O 1
ATOM 1653 N N . PRO A 1 234 ? 19.010 9.600 -42.243 1.00 51.28 234 PRO A N 1
ATOM 1654 C CA . PRO A 1 234 ? 18.178 8.629 -41.567 1.00 51.28 234 PRO A CA 1
ATOM 1655 C C . PRO A 1 234 ? 16.942 8.469 -42.450 1.00 51.28 234 PRO A C 1
ATOM 1657 O O . PRO A 1 234 ? 16.015 9.280 -42.460 1.00 51.28 234 PRO A O 1
ATOM 1660 N N . ALA A 1 235 ? 16.967 7.437 -43.271 1.00 61.50 235 ALA A N 1
ATOM 1661 C CA . ALA A 1 235 ? 15.768 6.763 -43.729 1.00 61.50 235 ALA A CA 1
ATOM 1662 C C . ALA A 1 235 ? 16.101 5.282 -43.498 1.00 61.50 235 ALA A C 1
ATOM 1664 O O . ALA A 1 235 ? 17.130 4.819 -43.981 1.00 61.50 235 ALA A O 1
ATOM 1665 N N . GLU A 1 236 ? 15.357 4.496 -42.733 1.00 67.62 236 GLU A N 1
ATOM 1666 C CA . GLU A 1 236 ? 13.907 4.339 -42.737 1.00 67.62 236 GLU A CA 1
ATOM 1667 C C . GLU A 1 236 ? 13.499 3.686 -41.398 1.00 67.62 236 GLU A C 1
ATOM 1669 O O . GLU A 1 236 ? 14.070 2.658 -41.041 1.00 67.62 236 GLU A O 1
ATOM 1674 N N . ASP A 1 237 ? 12.583 4.341 -40.686 1.00 70.88 237 ASP A N 1
ATOM 1675 C CA . ASP A 1 237 ? 11.710 3.808 -39.628 1.00 70.88 237 ASP A CA 1
ATOM 1676 C C . ASP A 1 237 ? 10.297 4.173 -40.120 1.00 70.88 237 ASP A C 1
ATOM 1678 O O . ASP A 1 237 ? 9.827 5.310 -39.942 1.00 70.88 237 ASP A O 1
ATOM 1682 N N . ALA A 1 238 ? 9.734 3.338 -41.000 1.00 80.12 238 ALA A N 1
ATOM 1683 C CA . ALA A 1 238 ? 8.577 3.739 -41.801 1.00 80.12 238 ALA A CA 1
ATOM 1684 C C . ALA A 1 238 ? 7.239 3.649 -41.051 1.00 80.12 238 ALA A C 1
ATOM 1686 O O . ALA A 1 238 ? 6.260 4.263 -41.507 1.00 80.12 238 ALA A O 1
ATOM 1687 N N . ASP A 1 239 ? 7.200 2.974 -39.909 1.00 81.31 239 ASP A N 1
ATOM 1688 C CA . ASP A 1 239 ? 6.047 2.880 -39.012 1.00 81.31 239 ASP A CA 1
ATOM 1689 C C . ASP A 1 239 ? 6.240 3.623 -37.674 1.00 81.31 239 ASP A C 1
ATOM 1691 O O . ASP A 1 239 ? 5.243 3.941 -37.020 1.00 81.31 239 ASP A O 1
ATOM 1695 N N . SER A 1 240 ? 7.452 4.113 -37.395 1.00 82.88 240 SER A N 1
ATOM 1696 C CA . SER A 1 240 ? 7.809 4.987 -36.269 1.00 82.88 240 SER A CA 1
ATOM 1697 C C . SER A 1 240 ? 7.849 4.293 -34.907 1.00 82.88 240 SER A C 1
ATOM 1699 O O . SER A 1 240 ? 7.455 4.906 -33.906 1.00 82.88 240 SER A O 1
ATOM 1701 N N . ASP A 1 241 ? 8.311 3.046 -34.859 1.00 81.38 241 ASP A N 1
ATOM 1702 C CA . ASP A 1 241 ? 8.436 2.248 -33.633 1.00 81.38 241 ASP A CA 1
ATOM 1703 C C . ASP A 1 241 ? 9.823 2.334 -32.958 1.00 81.38 241 ASP A C 1
ATOM 1705 O O . ASP A 1 241 ? 10.027 1.823 -31.853 1.00 81.38 241 ASP A O 1
ATOM 1709 N N . GLY A 1 242 ? 10.759 3.064 -33.573 1.00 81.06 242 GLY A N 1
ATOM 1710 C CA . GLY A 1 242 ? 12.109 3.279 -33.055 1.00 81.06 242 GLY A CA 1
ATOM 1711 C C . GLY A 1 242 ? 13.137 2.246 -33.517 1.00 81.06 242 GLY A C 1
ATOM 1712 O O . GLY A 1 242 ? 14.324 2.395 -33.198 1.00 81.06 242 GLY A O 1
ATOM 1713 N N . TYR A 1 243 ? 12.728 1.250 -34.297 1.00 80.56 243 TYR A N 1
ATOM 1714 C CA . TYR A 1 243 ? 13.609 0.347 -35.017 1.00 80.56 243 TYR A CA 1
ATOM 1715 C C . TYR A 1 243 ? 13.694 0.773 -36.487 1.00 80.56 243 TYR A C 1
ATOM 1717 O O . TYR A 1 243 ? 12.895 1.537 -37.005 1.00 80.56 243 TYR A O 1
ATOM 1725 N N . SER A 1 244 ? 14.782 0.387 -37.152 1.00 81.25 244 SER A N 1
ATOM 1726 C CA . SER A 1 244 ? 14.989 0.731 -38.566 1.00 81.25 244 SER A CA 1
ATOM 1727 C C . SER A 1 244 ? 14.808 -0.499 -39.433 1.00 81.25 244 SER A C 1
ATOM 1729 O O . SER A 1 244 ? 15.120 -1.594 -38.969 1.00 81.25 244 SER A O 1
ATOM 1731 N N . THR A 1 245 ? 14.518 -0.315 -40.722 1.00 74.44 245 THR A N 1
ATOM 1732 C CA . THR A 1 245 ? 14.436 -1.367 -41.769 1.00 74.44 245 THR A CA 1
ATOM 1733 C C . THR A 1 245 ? 15.536 -2.436 -41.781 1.00 74.44 245 THR A C 1
ATOM 1735 O O . THR A 1 245 ? 15.427 -3.451 -42.474 1.00 74.44 245 THR A O 1
ATOM 1738 N N . VAL A 1 246 ? 16.676 -2.184 -41.134 1.00 74.62 246 VAL A N 1
ATOM 1739 C CA . VAL A 1 246 ? 17.798 -3.127 -41.037 1.00 74.62 246 VAL A CA 1
ATOM 1740 C C . VAL A 1 246 ? 17.655 -4.067 -39.838 1.00 74.62 246 VAL A C 1
ATOM 1742 O O . VAL A 1 246 ? 18.154 -5.193 -39.897 1.00 74.62 246 VAL A O 1
ATOM 1745 N N . SER A 1 247 ? 17.024 -3.595 -38.767 1.00 80.38 247 SER A N 1
ATOM 1746 C CA . SER A 1 247 ? 16.770 -4.339 -37.535 1.00 80.38 247 SER A CA 1
ATOM 1747 C C . SER A 1 247 ? 15.344 -4.884 -37.481 1.00 80.38 247 SER A C 1
ATOM 1749 O O . SER A 1 247 ? 15.147 -5.946 -36.908 1.00 80.38 247 SER A O 1
ATOM 1751 N N . ASP A 1 248 ? 14.400 -4.192 -38.110 1.00 85.88 248 ASP A N 1
ATOM 1752 C CA . ASP A 1 248 ? 12.992 -4.547 -38.197 1.00 85.88 248 ASP A CA 1
ATOM 1753 C C . ASP A 1 248 ? 12.717 -5.487 -39.390 1.00 85.88 248 ASP A C 1
ATOM 1755 O O . ASP A 1 248 ? 13.159 -5.263 -40.526 1.00 85.88 248 ASP A O 1
ATOM 1759 N N . CYS A 1 249 ? 12.033 -6.597 -39.113 1.00 87.62 249 CYS A N 1
ATOM 1760 C CA . CYS A 1 249 ? 11.647 -7.612 -40.081 1.00 87.62 249 CYS A CA 1
ATOM 1761 C C . CYS A 1 249 ? 10.324 -7.304 -40.814 1.00 87.62 249 CYS A C 1
ATOM 1763 O O . CYS A 1 249 ? 10.129 -7.859 -41.908 1.00 87.62 249 CYS A O 1
ATOM 1765 N N . ASP A 1 250 ? 9.486 -6.397 -40.301 1.00 87.12 250 ASP A N 1
ATOM 1766 C CA . ASP A 1 250 ? 8.344 -5.774 -40.982 1.00 87.12 250 ASP A CA 1
ATOM 1767 C C . ASP A 1 250 ? 8.199 -4.286 -40.607 1.00 87.12 250 ASP A C 1
ATOM 1769 O O . ASP A 1 250 ? 7.282 -3.911 -39.896 1.00 87.12 250 ASP A O 1
ATOM 1773 N N . ASP A 1 251 ? 9.031 -3.447 -41.242 1.00 85.50 251 ASP A N 1
ATOM 1774 C CA . ASP A 1 251 ? 9.071 -1.966 -41.157 1.00 85.50 251 ASP A CA 1
ATOM 1775 C C . ASP A 1 251 ? 7.800 -1.259 -41.687 1.00 85.50 251 ASP A C 1
ATOM 1777 O O . ASP A 1 251 ? 7.827 -0.194 -42.303 1.00 85.50 251 ASP A O 1
ATOM 1781 N N . SER A 1 252 ? 6.653 -1.916 -41.617 1.00 88.19 252 SER A N 1
ATOM 1782 C CA . SER A 1 252 ? 5.350 -1.333 -41.892 1.00 88.19 252 SER A CA 1
ATOM 1783 C C . SER A 1 252 ? 4.321 -1.619 -40.803 1.00 88.19 252 SER A C 1
ATOM 1785 O O . SER A 1 252 ? 3.162 -1.205 -40.969 1.00 88.19 252 SER A O 1
ATOM 1787 N N . ASP A 1 253 ? 4.730 -2.305 -39.738 1.00 87.81 253 ASP A N 1
ATOM 1788 C CA . ASP A 1 253 ? 3.919 -2.747 -38.618 1.00 87.81 253 ASP A CA 1
ATOM 1789 C C . ASP A 1 253 ? 4.645 -2.479 -37.289 1.00 87.81 253 ASP A C 1
ATOM 1791 O O . ASP A 1 253 ? 5.531 -3.222 -36.893 1.00 87.81 253 ASP A O 1
ATOM 1795 N N . THR A 1 254 ? 4.194 -1.456 -36.555 1.00 90.25 254 THR A N 1
ATOM 1796 C CA . THR A 1 254 ? 4.812 -1.016 -35.289 1.00 90.25 254 THR A CA 1
ATOM 1797 C C . THR A 1 254 ? 4.847 -2.075 -34.187 1.00 90.25 254 THR A C 1
ATOM 1799 O O . THR A 1 254 ? 5.482 -1.865 -33.154 1.00 90.25 254 THR A O 1
ATOM 1802 N N . ASP A 1 255 ? 4.077 -3.150 -34.352 1.00 88.88 255 ASP A N 1
ATOM 1803 C CA . ASP A 1 255 ? 3.980 -4.247 -33.393 1.00 88.88 255 ASP A CA 1
ATOM 1804 C C . ASP A 1 255 ? 4.989 -5.378 -33.708 1.00 88.88 255 ASP A C 1
ATOM 1806 O O . ASP A 1 255 ? 5.095 -6.324 -32.929 1.00 88.88 255 ASP A O 1
ATOM 1810 N N . VAL A 1 256 ? 5.742 -5.283 -34.815 1.00 90.69 256 VAL A N 1
ATOM 1811 C CA . VAL A 1 256 ? 6.748 -6.262 -35.255 1.00 90.69 256 VAL A CA 1
ATOM 1812 C C . VAL A 1 256 ? 8.125 -5.611 -35.226 1.00 90.69 256 VAL A C 1
ATOM 1814 O O . VAL A 1 256 ? 8.477 -4.867 -36.125 1.00 90.69 256 VAL A O 1
ATOM 1817 N N . ASN A 1 257 ? 8.935 -5.904 -34.211 1.00 89.31 257 ASN A N 1
ATOM 1818 C CA . ASN A 1 257 ? 10.295 -5.382 -34.102 1.00 89.31 257 ASN A CA 1
ATOM 1819 C C . ASN A 1 257 ? 11.144 -6.182 -33.106 1.00 89.31 257 ASN A C 1
ATOM 1821 O O . ASN A 1 257 ? 10.613 -6.900 -32.270 1.00 89.31 257 ASN A O 1
ATOM 1825 N N . PRO A 1 258 ? 12.481 -6.021 -33.094 1.00 87.62 258 PRO A N 1
ATOM 1826 C CA . PRO A 1 258 ? 13.367 -6.758 -32.185 1.00 87.62 258 PRO A CA 1
ATOM 1827 C C . PRO A 1 258 ? 13.117 -6.591 -30.682 1.00 87.62 258 PRO A C 1
ATOM 1829 O O . PRO A 1 258 ? 13.731 -7.308 -29.890 1.00 87.62 258 PRO A O 1
ATOM 1832 N N . GLY A 1 259 ? 12.324 -5.597 -30.278 1.00 84.00 259 GLY A N 1
ATOM 1833 C CA . GLY A 1 259 ? 11.909 -5.389 -28.893 1.00 84.00 259 GLY A CA 1
ATOM 1834 C C . GLY A 1 259 ? 10.480 -5.842 -28.603 1.00 84.00 259 GLY A C 1
ATOM 1835 O O . GLY A 1 259 ? 10.059 -5.752 -27.448 1.00 84.00 259 GLY A O 1
ATOM 1836 N N . ALA A 1 260 ? 9.738 -6.298 -29.612 1.00 86.19 260 ALA A N 1
ATOM 1837 C CA . ALA A 1 260 ? 8.394 -6.815 -29.457 1.00 86.19 260 ALA A CA 1
ATOM 1838 C C . ALA A 1 260 ? 8.423 -8.174 -28.748 1.00 86.19 260 ALA A C 1
ATOM 1840 O O . ALA A 1 260 ? 9.418 -8.902 -28.751 1.00 86.19 260 ALA A O 1
ATOM 1841 N N . THR A 1 261 ? 7.316 -8.496 -28.087 1.00 84.12 261 THR A N 1
ATOM 1842 C CA . THR A 1 261 ? 7.125 -9.808 -27.468 1.00 84.12 261 THR A CA 1
ATOM 1843 C C . THR A 1 261 ? 6.579 -10.763 -28.521 1.00 84.12 261 THR A C 1
ATOM 1845 O O . THR A 1 261 ? 5.571 -10.460 -29.149 1.00 84.12 261 THR A O 1
ATOM 1848 N N . GLU A 1 262 ? 7.239 -11.905 -28.704 1.00 82.69 262 GLU A N 1
ATOM 1849 C CA . GLU A 1 262 ? 6.851 -12.915 -29.692 1.00 82.69 262 GLU A CA 1
ATOM 1850 C C . GLU A 1 262 ? 5.473 -13.526 -29.387 1.00 82.69 262 GLU A C 1
ATOM 1852 O O . GLU A 1 262 ? 5.284 -14.126 -28.324 1.00 82.69 262 GLU A O 1
ATOM 1857 N N . ILE A 1 263 ? 4.532 -13.447 -30.337 1.00 76.12 263 ILE A N 1
ATOM 1858 C CA . ILE A 1 263 ? 3.216 -14.090 -30.235 1.00 76.12 263 ILE A CA 1
ATOM 1859 C C . ILE A 1 263 ? 3.257 -15.417 -30.999 1.00 76.12 263 ILE A C 1
ATOM 1861 O O . ILE A 1 263 ? 2.947 -15.510 -32.190 1.00 76.12 263 ILE A O 1
ATOM 1865 N N . CYS A 1 264 ? 3.600 -16.489 -30.287 1.00 72.38 264 CYS A N 1
ATOM 1866 C CA . CYS A 1 264 ? 3.773 -17.809 -30.886 1.00 72.38 264 CYS A CA 1
ATOM 1867 C C . CYS A 1 264 ? 2.538 -18.300 -31.678 1.00 72.38 264 CYS A C 1
ATOM 1869 O O . CYS A 1 264 ? 1.418 -18.367 -31.170 1.00 72.38 264 CYS A O 1
ATOM 1871 N N . GLY A 1 265 ? 2.746 -18.800 -32.895 1.00 68.75 265 GLY A N 1
ATOM 1872 C CA . GLY A 1 265 ? 1.741 -19.482 -33.716 1.00 68.75 265 GLY A CA 1
ATOM 1873 C C . GLY A 1 265 ? 0.835 -18.566 -34.545 1.00 68.75 265 GLY A C 1
ATOM 1874 O O . GLY A 1 265 ? -0.066 -19.069 -35.238 1.00 68.75 265 GLY A O 1
ATOM 1875 N N . ASN A 1 266 ? 1.066 -17.249 -34.528 1.00 75.19 266 ASN A N 1
ATOM 1876 C CA . ASN A 1 266 ? 0.355 -16.278 -35.366 1.00 75.19 266 ASN A CA 1
ATOM 1877 C C . ASN A 1 266 ? 0.865 -16.270 -36.833 1.00 75.19 266 ASN A C 1
ATOM 1879 O O . ASN A 1 266 ? 0.192 -15.750 -37.734 1.00 75.19 266 ASN A O 1
ATOM 1883 N N . GLY A 1 267 ? 1.995 -16.932 -37.116 1.00 80.56 267 GLY A N 1
ATOM 1884 C CA . GLY A 1 267 ? 2.637 -16.995 -38.429 1.00 80.56 267 GLY A CA 1
ATOM 1885 C C . GLY A 1 267 ? 3.488 -15.775 -38.798 1.00 80.56 267 GLY A C 1
ATOM 1886 O O . GLY A 1 267 ? 3.875 -15.672 -39.971 1.00 80.56 267 GLY A O 1
ATOM 1887 N N . VAL A 1 268 ? 3.735 -14.882 -37.844 1.00 85.69 268 VAL A N 1
ATOM 1888 C CA . VAL A 1 268 ? 4.580 -13.681 -37.886 1.00 85.69 268 VAL A CA 1
ATOM 1889 C C . VAL A 1 268 ? 5.770 -13.914 -36.939 1.00 85.69 268 VAL A C 1
ATOM 1891 O O . VAL A 1 268 ? 5.719 -14.783 -36.087 1.00 85.69 268 VAL A O 1
ATOM 1894 N N . ASP A 1 269 ? 6.896 -13.267 -37.214 1.00 87.19 269 ASP A N 1
ATOM 1895 C CA . ASP A 1 269 ? 8.116 -13.295 -36.389 1.00 87.19 269 ASP A CA 1
ATOM 1896 C C . ASP A 1 269 ? 8.141 -11.933 -35.699 1.00 87.19 269 ASP A C 1
ATOM 1898 O O . ASP A 1 269 ? 8.728 -11.007 -36.256 1.00 87.19 269 ASP A O 1
ATOM 1902 N N . ASP A 1 270 ? 7.366 -11.767 -34.626 1.00 89.38 270 ASP A N 1
ATOM 1903 C CA . ASP A 1 270 ? 7.081 -10.454 -34.036 1.00 89.38 270 ASP A CA 1
ATOM 1904 C C . ASP A 1 270 ? 8.354 -9.855 -33.423 1.00 89.38 270 ASP A C 1
ATOM 1906 O O . ASP A 1 270 ? 8.599 -8.664 -33.580 1.00 89.38 270 ASP A O 1
ATOM 1910 N N . ASP A 1 271 ? 9.218 -10.682 -32.821 1.00 88.56 271 ASP A N 1
ATOM 1911 C CA . ASP A 1 271 ? 10.483 -10.252 -32.203 1.00 88.56 271 ASP A CA 1
ATOM 1912 C C . ASP A 1 271 ? 11.706 -10.295 -33.148 1.00 88.56 271 ASP A C 1
ATOM 1914 O O . ASP A 1 271 ? 12.858 -10.094 -32.738 1.00 88.56 271 ASP A O 1
ATOM 1918 N N . CYS A 1 272 ? 11.485 -10.595 -34.432 1.00 87.81 272 CYS A N 1
ATOM 1919 C CA . CYS A 1 272 ? 12.519 -10.737 -35.459 1.00 87.81 272 CYS A CA 1
ATOM 1920 C C . CYS A 1 272 ? 13.681 -11.695 -35.084 1.00 87.81 272 CYS A C 1
ATOM 1922 O O . CYS A 1 272 ? 14.804 -11.563 -35.604 1.00 87.81 272 CYS A O 1
ATOM 1924 N N . SER A 1 273 ? 13.458 -12.674 -34.195 1.00 87.50 273 SER A N 1
ATOM 1925 C CA . SER A 1 273 ? 14.495 -13.579 -33.671 1.00 87.50 273 SER A CA 1
ATOM 1926 C C . SER A 1 273 ? 14.784 -14.795 -34.560 1.00 87.50 273 SER A C 1
ATOM 1928 O O . SER A 1 273 ? 15.726 -15.562 -34.297 1.00 87.50 273 SER A O 1
ATOM 1930 N N . GLY A 1 274 ? 14.075 -14.943 -35.682 1.00 82.31 274 GLY A N 1
ATOM 1931 C CA . GLY A 1 274 ? 14.399 -15.919 -36.727 1.00 82.31 274 GLY A CA 1
ATOM 1932 C C . GLY A 1 274 ? 13.244 -16.811 -37.170 1.00 82.31 274 GLY A C 1
ATOM 1933 O O . GLY A 1 274 ? 13.506 -17.855 -37.796 1.00 82.31 274 GLY A O 1
ATOM 1934 N N . GLY A 1 275 ? 12.011 -16.391 -36.902 1.00 83.12 275 GLY A N 1
ATOM 1935 C CA . GLY A 1 275 ? 10.756 -16.968 -37.359 1.00 83.12 275 GLY A CA 1
ATOM 1936 C C . GLY A 1 275 ? 9.829 -17.313 -36.200 1.00 83.12 275 GLY A C 1
ATOM 1937 O O . GLY A 1 275 ? 10.325 -17.809 -35.195 1.00 83.12 275 GLY A O 1
ATOM 1938 N N . ASP A 1 276 ? 8.518 -17.205 -36.458 1.00 80.69 276 ASP A N 1
ATOM 1939 C CA . ASP A 1 276 ? 7.418 -17.623 -35.571 1.00 80.69 276 ASP A CA 1
ATOM 1940 C C . ASP A 1 276 ? 7.791 -18.818 -34.678 1.00 80.69 276 ASP A C 1
ATOM 1942 O O . ASP A 1 276 ? 7.973 -19.956 -35.163 1.00 80.69 276 ASP A O 1
ATOM 1946 N N . ALA A 1 277 ? 7.973 -18.547 -33.386 1.00 73.38 277 ALA A N 1
ATOM 1947 C CA . ALA A 1 277 ? 8.363 -19.551 -32.411 1.00 73.38 277 ALA A CA 1
ATOM 1948 C C . ALA A 1 277 ? 7.266 -20.630 -32.277 1.00 73.38 277 ALA A C 1
ATOM 1950 O O . ALA A 1 277 ? 6.141 -20.380 -31.862 1.00 73.38 277 ALA A O 1
ATOM 1951 N N . ASP A 1 278 ? 7.601 -21.889 -32.600 1.00 62.62 278 ASP A N 1
ATOM 1952 C CA . ASP A 1 278 ? 6.692 -23.043 -32.458 1.00 62.62 278 ASP A CA 1
ATOM 1953 C C . ASP A 1 278 ? 6.577 -23.424 -30.968 1.00 62.62 278 ASP A C 1
ATOM 1955 O O . ASP A 1 278 ? 7.285 -24.312 -30.473 1.00 62.62 278 ASP A O 1
ATOM 1959 N N . CYS A 1 279 ? 5.734 -22.698 -30.232 1.00 64.06 279 CYS A N 1
ATOM 1960 C CA . CYS A 1 279 ? 5.454 -22.947 -28.822 1.00 64.06 279 CYS A CA 1
ATOM 1961 C C . CYS A 1 279 ? 4.613 -24.224 -28.697 1.00 64.06 279 CYS A C 1
ATOM 1963 O O . CYS A 1 279 ? 3.604 -24.430 -29.371 1.00 64.06 279 CYS A O 1
ATOM 1965 N N . SER A 1 280 ? 5.093 -25.163 -27.877 1.00 61.19 280 SER A N 1
ATOM 1966 C CA . SER A 1 280 ? 4.486 -26.492 -27.745 1.00 61.19 280 SER A CA 1
ATOM 1967 C C . SER A 1 280 ? 3.092 -26.476 -27.119 1.00 61.19 280 SER A C 1
ATOM 1969 O O . SER A 1 280 ? 2.393 -27.480 -27.244 1.00 61.19 280 SER A O 1
ATOM 1971 N N . GLU A 1 281 ? 2.706 -25.363 -26.498 1.00 64.06 281 GLU A N 1
ATOM 1972 C CA . GLU A 1 281 ? 1.367 -25.074 -25.993 1.00 64.06 281 GLU A CA 1
ATOM 1973 C C . GLU A 1 281 ? 1.027 -23.635 -26.446 1.00 64.06 281 GLU A C 1
ATOM 1975 O O . GLU A 1 281 ? 1.770 -22.720 -26.094 1.00 64.06 281 GLU A O 1
ATOM 1980 N N . PRO A 1 282 ? 0.037 -23.446 -27.334 1.00 70.94 282 PRO A N 1
ATOM 1981 C CA . PRO A 1 282 ? -0.319 -22.133 -27.868 1.00 70.94 282 PRO A CA 1
ATOM 1982 C C . PRO A 1 282 ? -1.130 -21.327 -26.850 1.00 70.94 282 PRO A C 1
ATOM 1984 O O . PRO A 1 282 ? -2.038 -21.896 -26.260 1.00 70.94 282 PRO A O 1
ATOM 1987 N N . ASP A 1 283 ? -0.829 -20.035 -26.734 1.00 78.75 283 ASP A N 1
ATOM 1988 C CA . ASP A 1 283 ? -1.727 -19.005 -26.194 1.00 78.75 283 ASP A CA 1
ATOM 1989 C C . ASP A 1 283 ? -2.964 -18.936 -27.115 1.00 78.75 283 ASP A C 1
ATOM 1991 O O . ASP A 1 283 ? -2.851 -18.644 -28.318 1.00 78.75 283 ASP A O 1
ATOM 1995 N N . ALA A 1 284 ? -4.127 -19.366 -26.618 1.00 86.12 284 ALA A N 1
ATOM 1996 C CA . ALA A 1 284 ? -5.300 -19.576 -27.471 1.00 86.12 284 ALA A CA 1
ATOM 1997 C C . ALA A 1 284 ? -6.181 -18.333 -27.662 1.00 86.12 284 ALA A C 1
ATOM 1999 O O . ALA A 1 284 ? -6.962 -18.305 -28.633 1.00 86.12 284 ALA A O 1
ATOM 2000 N N . ASP A 1 285 ? -6.071 -17.328 -26.800 1.00 87.38 285 ASP A N 1
ATOM 2001 C CA . ASP A 1 285 ? -6.873 -16.101 -26.832 1.00 87.38 285 ASP A CA 1
ATOM 2002 C C . ASP A 1 285 ? -6.064 -14.816 -27.083 1.00 87.38 285 ASP A C 1
ATOM 2004 O O . ASP A 1 285 ? -6.671 -13.795 -27.435 1.00 87.38 285 ASP A O 1
ATOM 2008 N N . ALA A 1 286 ? -4.737 -14.931 -27.116 1.00 87.56 286 ALA A N 1
ATOM 2009 C CA . ALA A 1 286 ? -3.753 -13.921 -27.478 1.00 87.56 286 ALA A CA 1
ATOM 2010 C C . ALA A 1 286 ? -3.641 -12.756 -26.483 1.00 87.56 286 ALA A C 1
ATOM 2012 O O . ALA A 1 286 ? -3.524 -11.602 -26.914 1.00 87.56 286 ALA A O 1
ATOM 2013 N N . ASP A 1 287 ? -3.685 -13.034 -25.180 1.00 84.25 287 ASP A N 1
ATOM 2014 C CA . ASP A 1 287 ? -3.382 -12.044 -24.137 1.00 84.25 287 ASP A CA 1
ATOM 2015 C C . ASP A 1 287 ? -1.908 -12.005 -23.695 1.00 84.25 287 ASP A C 1
ATOM 2017 O O . ASP A 1 287 ? -1.511 -11.120 -22.931 1.00 84.25 287 ASP A O 1
ATOM 2021 N N . GLY A 1 288 ? -1.073 -12.890 -24.248 1.00 84.12 288 GLY A N 1
ATOM 2022 C CA . GLY A 1 288 ? 0.354 -12.973 -23.949 1.00 84.12 288 GLY A CA 1
ATOM 2023 C C . GLY A 1 288 ? 0.701 -13.960 -22.835 1.00 84.12 288 GLY A C 1
ATOM 2024 O O . GLY A 1 288 ? 1.889 -14.119 -22.530 1.00 84.12 288 GLY A O 1
ATOM 2025 N N . SER A 1 289 ? -0.286 -14.642 -22.256 1.00 86.00 289 SER A N 1
ATOM 2026 C CA . SER A 1 289 ? -0.104 -15.717 -21.283 1.00 86.00 289 SER A CA 1
ATOM 2027 C C . SER A 1 289 ? -0.317 -17.075 -21.940 1.00 86.00 289 SER A C 1
ATOM 2029 O O . SER A 1 289 ? -1.191 -17.280 -22.770 1.00 86.00 289 SER A O 1
ATOM 2031 N N . THR A 1 290 ? 0.541 -18.040 -21.614 1.00 85.12 290 THR A N 1
ATOM 2032 C CA . THR A 1 290 ? 0.425 -19.397 -22.157 1.00 85.12 290 THR A CA 1
ATOM 2033 C C . THR A 1 290 ? -0.426 -20.277 -21.247 1.00 85.12 290 THR A C 1
ATOM 2035 O O . THR A 1 290 ? -0.400 -20.126 -20.028 1.00 85.12 290 THR A O 1
ATOM 2038 N N . ALA A 1 291 ? -1.083 -21.289 -21.818 1.00 83.19 291 ALA A N 1
ATOM 2039 C CA . ALA A 1 291 ? -1.932 -22.262 -21.115 1.00 83.19 291 ALA A CA 1
ATOM 2040 C C . ALA A 1 291 ? -1.357 -22.947 -19.849 1.00 83.19 291 ALA A C 1
ATOM 2042 O O . ALA A 1 291 ? -2.072 -23.684 -19.165 1.00 83.19 291 ALA A O 1
ATOM 2043 N N . ASP A 1 292 ? -0.052 -22.848 -19.577 1.00 83.00 292 ASP A N 1
ATOM 2044 C CA . ASP A 1 292 ? 0.576 -23.357 -18.354 1.00 83.00 292 ASP A CA 1
ATOM 2045 C C . ASP A 1 292 ? 0.591 -22.359 -17.188 1.00 83.00 292 ASP A C 1
ATOM 2047 O O . ASP A 1 292 ? 0.759 -22.795 -16.046 1.00 83.00 292 ASP A O 1
ATOM 2051 N N . VAL A 1 293 ? 0.408 -21.070 -17.469 1.00 87.44 293 VAL A N 1
ATOM 2052 C CA . VAL A 1 293 ? 0.294 -19.983 -16.485 1.00 87.44 293 VAL A CA 1
ATOM 2053 C C . VAL A 1 293 ? -1.099 -19.353 -16.467 1.00 87.44 293 VAL A C 1
ATOM 2055 O O . VAL A 1 293 ? -1.496 -18.837 -15.431 1.00 87.44 293 VAL A O 1
ATOM 2058 N N . ASP A 1 294 ? -1.842 -19.451 -17.567 1.00 90.94 294 ASP A N 1
ATOM 2059 C CA . ASP A 1 294 ? -3.214 -18.969 -17.691 1.00 90.94 294 ASP A CA 1
ATOM 2060 C C . ASP A 1 294 ? -4.233 -20.019 -17.204 1.00 90.94 294 ASP A C 1
ATOM 2062 O O . ASP A 1 294 ? -4.257 -21.179 -17.642 1.00 90.94 294 ASP A O 1
ATOM 2066 N N . CYS A 1 295 ? -5.069 -19.611 -16.252 1.00 91.88 295 CYS A N 1
ATOM 2067 C CA . CYS A 1 295 ? -6.111 -20.421 -15.647 1.00 91.88 295 CYS A CA 1
ATOM 2068 C C . CYS A 1 295 ? -7.369 -20.578 -16.534 1.00 91.88 295 CYS A C 1
ATOM 2070 O O . CYS A 1 295 ? -8.088 -21.576 -16.361 1.00 91.88 295 CYS A O 1
ATOM 2072 N N . ASP A 1 296 ? -7.591 -19.706 -17.526 1.00 91.88 296 ASP A N 1
ATOM 2073 C CA . ASP A 1 296 ? -8.561 -19.867 -18.619 1.00 91.88 296 ASP A CA 1
ATOM 2074 C C . ASP A 1 296 ? -8.042 -19.305 -19.962 1.00 91.88 296 ASP A C 1
ATOM 2076 O O . ASP A 1 296 ? -8.566 -18.319 -20.462 1.00 91.88 296 ASP A O 1
ATOM 2080 N N . ASP A 1 297 ? -7.140 -20.067 -20.601 1.00 89.50 297 ASP A N 1
ATOM 2081 C CA . ASP A 1 297 ? -6.523 -19.893 -21.948 1.00 89.50 297 ASP A CA 1
ATOM 2082 C C . ASP A 1 297 ? -7.513 -19.841 -23.141 1.00 89.50 297 ASP A C 1
ATOM 2084 O O . ASP A 1 297 ? -7.226 -20.222 -24.278 1.00 89.50 297 ASP A O 1
ATOM 2088 N N . ALA A 1 298 ? -8.766 -19.488 -22.893 1.00 92.62 298 ALA A N 1
ATOM 2089 C CA . ALA A 1 298 ? -9.782 -19.214 -23.895 1.00 92.62 298 ALA A CA 1
ATOM 2090 C C . ALA A 1 298 ? -10.489 -17.863 -23.679 1.00 92.62 298 ALA A C 1
ATOM 2092 O O . ALA A 1 298 ? -11.390 -17.537 -24.475 1.00 92.62 298 ALA A O 1
ATOM 2093 N N . ASP A 1 299 ? -10.132 -17.120 -22.634 1.00 93.00 299 ASP A N 1
ATOM 2094 C CA . ASP A 1 299 ? -10.658 -15.815 -22.266 1.00 93.00 299 ASP A CA 1
ATOM 2095 C C . ASP A 1 299 ? -9.528 -14.822 -21.941 1.00 93.00 299 ASP A C 1
ATOM 2097 O O . ASP A 1 299 ? -9.123 -14.703 -20.798 1.00 93.00 299 ASP A O 1
ATOM 2101 N N . ALA A 1 300 ? -9.170 -13.984 -22.922 1.00 93.44 300 ALA A N 1
ATOM 2102 C CA . ALA A 1 300 ? -8.142 -12.934 -22.829 1.00 93.44 300 ALA A CA 1
ATOM 2103 C C . ALA A 1 300 ? -8.360 -11.846 -21.743 1.00 93.44 300 ALA A C 1
ATOM 2105 O O . ALA A 1 300 ? -7.728 -10.786 -21.770 1.00 93.44 300 ALA A O 1
ATOM 2106 N N . SER A 1 301 ? -9.370 -12.000 -20.881 1.00 93.44 301 SER A N 1
ATOM 2107 C CA . SER A 1 301 ? -9.552 -11.202 -19.665 1.00 93.44 301 SER A CA 1
ATOM 2108 C C . SER A 1 301 ? -9.092 -11.913 -18.391 1.00 93.44 301 SER A C 1
ATOM 2110 O O . SER A 1 301 ? -9.160 -11.300 -17.329 1.00 93.44 301 SER A O 1
ATOM 2112 N N . VAL A 1 302 ? -8.627 -13.156 -18.513 1.00 94.44 302 VAL A N 1
ATOM 2113 C CA . VAL A 1 302 ? -8.117 -14.016 -17.451 1.00 94.44 302 VAL A CA 1
ATOM 2114 C C . VAL A 1 302 ? -6.652 -14.303 -17.761 1.00 94.44 302 VAL A C 1
ATOM 2116 O O . VAL A 1 302 ? -6.357 -15.008 -18.707 1.00 94.44 302 VAL A O 1
ATOM 2119 N N . TYR A 1 303 ? -5.739 -13.722 -16.992 1.00 93.06 303 TYR A N 1
ATOM 2120 C CA . TYR A 1 303 ? -4.300 -13.916 -17.140 1.00 93.06 303 TYR A CA 1
ATOM 2121 C C . TYR A 1 303 ? -3.560 -13.503 -15.867 1.00 93.06 303 TYR A C 1
ATOM 2123 O O . TYR A 1 303 ? -4.017 -12.599 -15.170 1.00 93.06 303 TYR A O 1
ATOM 2131 N N . PRO A 1 304 ? -2.359 -14.049 -15.596 1.00 93.06 304 PRO A N 1
ATOM 2132 C CA . PRO A 1 304 ? -1.498 -13.603 -14.505 1.00 93.06 304 PRO A CA 1
ATOM 2133 C C . PRO A 1 304 ? -1.365 -12.076 -14.385 1.00 93.06 304 PRO A C 1
ATOM 2135 O O . PRO A 1 304 ? -0.730 -11.424 -15.218 1.00 93.06 304 PRO A O 1
ATOM 2138 N N . GLY A 1 305 ? -1.930 -11.504 -13.319 1.00 87.81 305 GLY A N 1
ATOM 2139 C CA . GLY A 1 305 ? -1.928 -10.057 -13.069 1.00 87.81 305 GLY A CA 1
ATOM 2140 C C . GLY A 1 305 ? -3.025 -9.256 -13.786 1.00 87.81 305 GLY A C 1
ATOM 2141 O O . GLY A 1 305 ? -2.882 -8.036 -13.945 1.00 87.81 305 GLY A O 1
ATOM 2142 N N . ALA A 1 306 ? -4.101 -9.900 -14.243 1.00 93.44 306 ALA A N 1
ATOM 2143 C CA . ALA A 1 306 ? -5.334 -9.216 -14.625 1.00 93.44 306 ALA A CA 1
ATOM 2144 C C . ALA A 1 306 ? -5.946 -8.454 -13.432 1.00 93.44 306 ALA A C 1
ATOM 2146 O O . ALA A 1 306 ? -5.534 -8.593 -12.287 1.00 93.44 306 ALA A O 1
ATOM 2147 N N . ILE A 1 307 ? -6.910 -7.570 -13.706 1.00 90.88 307 ILE A N 1
ATOM 2148 C CA . ILE A 1 307 ? -7.648 -6.884 -12.637 1.00 90.88 307 ILE A CA 1
ATOM 2149 C C . ILE A 1 307 ? -8.851 -7.743 -12.263 1.00 90.88 307 ILE A C 1
ATOM 2151 O O . ILE A 1 307 ? -9.715 -7.964 -13.115 1.00 90.88 307 ILE A O 1
ATOM 2155 N N . GLU A 1 308 ? -8.931 -8.107 -10.988 1.00 91.06 308 GLU A N 1
ATOM 2156 C CA . GLU A 1 308 ? -10.031 -8.879 -10.419 1.00 91.06 308 GLU A CA 1
ATOM 2157 C C . GLU A 1 308 ? -11.390 -8.157 -10.495 1.00 91.06 308 GLU A C 1
ATOM 2159 O O . GLU A 1 308 ? -11.509 -6.937 -10.293 1.00 91.06 308 GLU A O 1
ATOM 2164 N N . ILE A 1 309 ? -12.445 -8.924 -10.769 1.00 88.50 309 ILE A N 1
ATOM 2165 C CA . ILE A 1 309 ? -13.842 -8.500 -10.667 1.00 88.50 309 ILE A CA 1
ATOM 2166 C C . ILE A 1 309 ? -14.473 -9.240 -9.493 1.00 88.50 309 ILE A C 1
ATOM 2168 O O . ILE A 1 309 ? -15.055 -10.306 -9.665 1.00 88.50 309 ILE A O 1
ATOM 2172 N N . ALA A 1 310 ? -14.472 -8.577 -8.339 1.00 88.38 310 ALA A N 1
ATOM 2173 C CA . ALA A 1 310 ? -14.947 -9.160 -7.094 1.00 88.38 310 ALA A CA 1
ATOM 2174 C C . ALA A 1 310 ? -16.312 -9.874 -7.188 1.00 88.38 310 ALA A C 1
ATOM 2176 O O . ALA A 1 310 ? -17.305 -9.339 -7.721 1.00 88.38 310 ALA A O 1
ATOM 2177 N N . TYR A 1 311 ? -16.353 -11.066 -6.594 1.00 85.31 311 TYR A N 1
ATOM 2178 C CA . TYR A 1 311 ? -17.504 -11.958 -6.409 1.00 85.31 311 TYR A CA 1
ATOM 2179 C C . TYR A 1 311 ? -18.178 -12.470 -7.687 1.00 85.31 311 TYR A C 1
ATOM 2181 O O . TYR A 1 311 ? -19.356 -12.884 -7.658 1.00 85.31 311 TYR A O 1
ATOM 2189 N N . ASP A 1 312 ? -17.508 -12.424 -8.834 1.00 89.62 312 ASP A N 1
ATOM 2190 C CA . ASP A 1 312 ? -18.045 -13.019 -10.057 1.00 89.62 312 ASP A CA 1
ATOM 2191 C C . ASP A 1 312 ? -17.734 -14.528 -10.181 1.00 89.62 312 ASP A C 1
ATOM 2193 O O . ASP A 1 312 ? -18.357 -15.235 -10.993 1.00 89.62 312 ASP A O 1
ATOM 2197 N N . GLY A 1 313 ? -16.913 -15.043 -9.263 1.00 88.81 313 GLY A N 1
ATOM 2198 C CA . GLY A 1 313 ? -16.500 -16.430 -9.103 1.00 88.81 313 GLY A CA 1
ATOM 2199 C C . GLY A 1 313 ? -15.449 -16.869 -10.114 1.00 88.81 313 GLY A C 1
ATOM 2200 O O . GLY A 1 313 ? -15.324 -18.080 -10.349 1.00 88.81 313 GLY A O 1
ATOM 2201 N N . ILE A 1 314 ? -14.788 -15.920 -10.769 1.00 91.50 314 ILE A N 1
ATOM 2202 C CA . ILE A 1 314 ? -13.707 -16.134 -11.720 1.00 91.50 314 ILE A CA 1
ATOM 2203 C C . ILE A 1 314 ? -12.460 -15.511 -11.093 1.00 91.50 314 ILE A C 1
ATOM 2205 O O . ILE A 1 314 ? -12.479 -14.354 -10.727 1.00 91.50 314 ILE A O 1
ATOM 2209 N N . ASP A 1 315 ? -11.409 -16.310 -10.984 1.00 92.69 315 ASP A N 1
ATOM 2210 C CA . ASP A 1 315 ? -10.052 -15.873 -10.650 1.00 92.69 315 ASP A CA 1
ATOM 2211 C C . ASP A 1 315 ? -9.455 -15.334 -11.959 1.00 92.69 315 ASP A C 1
ATOM 2213 O O . ASP A 1 315 ? -9.167 -16.126 -12.864 1.00 92.69 315 ASP A O 1
ATOM 2217 N N . GLN A 1 316 ? -9.463 -14.012 -12.152 1.00 95.50 316 GLN A N 1
ATOM 2218 C CA . GLN A 1 316 ? -8.983 -13.383 -13.385 1.00 95.50 316 GLN A CA 1
ATOM 2219 C C . GLN A 1 316 ? -7.466 -13.266 -13.404 1.00 95.50 316 GLN A C 1
ATOM 2221 O O . GLN A 1 316 ? -6.879 -13.360 -14.478 1.00 95.50 316 GLN A O 1
ATOM 2226 N N . ASP A 1 317 ? -6.830 -13.035 -12.265 1.00 93.56 317 ASP A N 1
ATOM 2227 C CA . ASP A 1 317 ? -5.393 -12.821 -12.158 1.00 93.56 317 ASP A CA 1
ATOM 2228 C C . ASP A 1 317 ? -4.589 -14.110 -11.930 1.00 93.56 317 ASP A C 1
ATOM 2230 O O . ASP A 1 317 ? -3.355 -14.079 -11.903 1.00 93.56 317 ASP A O 1
ATOM 2234 N N . CYS A 1 318 ? -5.285 -15.244 -11.851 1.00 93.19 318 CYS A N 1
ATOM 2235 C CA . CYS A 1 318 ? -4.756 -16.588 -11.679 1.00 93.19 318 CYS A CA 1
ATOM 2236 C C . CYS A 1 318 ? -3.902 -16.760 -10.409 1.00 93.19 318 CYS A C 1
ATOM 2238 O O . CYS A 1 318 ? -2.992 -17.607 -10.389 1.00 93.19 318 CYS A O 1
ATOM 2240 N N . ASP A 1 319 ? -4.169 -15.995 -9.346 1.00 91.56 319 ASP A N 1
ATOM 2241 C CA . ASP A 1 319 ? -3.494 -16.118 -8.050 1.00 91.56 319 ASP A CA 1
ATOM 2242 C C . ASP A 1 319 ? -3.989 -17.310 -7.204 1.00 91.56 319 ASP A C 1
ATOM 2244 O O . ASP A 1 319 ? -3.308 -17.756 -6.268 1.00 91.56 319 ASP A O 1
ATOM 2248 N N . GLY A 1 320 ? -5.111 -17.913 -7.606 1.00 89.19 320 GLY A N 1
ATOM 2249 C CA . GLY A 1 320 ? -5.731 -19.070 -6.971 1.00 89.19 320 GLY A CA 1
ATOM 2250 C C . GLY A 1 320 ? -7.090 -18.799 -6.323 1.00 89.19 320 GLY A C 1
ATOM 2251 O O . GLY A 1 320 ? -7.681 -19.759 -5.796 1.00 89.19 320 GLY A O 1
ATOM 2252 N N . SER A 1 321 ? -7.593 -17.564 -6.356 1.00 89.25 321 SER A N 1
ATOM 2253 C CA . SER A 1 321 ? -8.884 -17.153 -5.791 1.00 89.25 321 SER A CA 1
ATOM 2254 C C . SER A 1 321 ? -9.504 -15.973 -6.548 1.00 89.25 321 SER A C 1
ATOM 2256 O O . SER A 1 321 ? -8.811 -15.219 -7.197 1.00 89.25 321 SER A O 1
ATOM 2258 N N . ASP A 1 322 ? -10.830 -15.835 -6.460 1.00 88.88 322 ASP A N 1
ATOM 2259 C CA . ASP A 1 322 ? -11.523 -14.588 -6.831 1.00 88.88 322 ASP A CA 1
ATOM 2260 C C . ASP A 1 322 ? -11.327 -13.574 -5.691 1.00 88.88 322 ASP A C 1
ATOM 2262 O O . ASP A 1 322 ? -11.221 -13.979 -4.523 1.00 88.88 322 ASP A O 1
ATOM 2266 N N 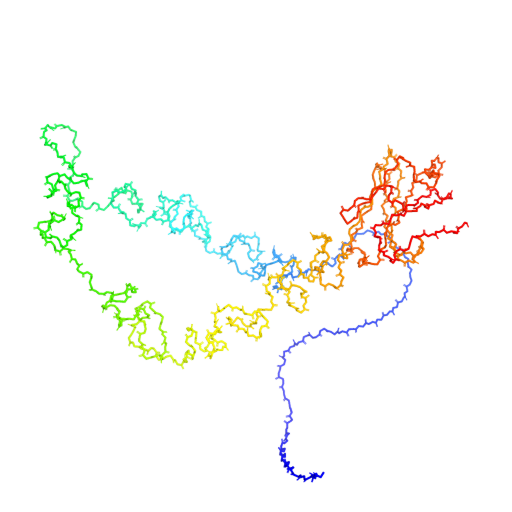. LEU A 1 323 ? -11.292 -12.279 -6.005 1.00 88.94 323 LEU A N 1
ATOM 2267 C CA . LEU A 1 323 ? -11.246 -11.215 -5.001 1.00 88.94 323 LEU A CA 1
ATOM 2268 C C . LEU A 1 323 ? -12.542 -11.194 -4.171 1.00 88.94 323 LEU A C 1
ATOM 2270 O O . LEU A 1 323 ? -13.556 -10.616 -4.565 1.00 88.94 323 LEU A O 1
ATOM 2274 N N . ASP A 1 324 ? -12.479 -11.829 -3.001 1.00 86.81 324 ASP A N 1
ATOM 2275 C CA . ASP A 1 324 ? -13.587 -11.957 -2.046 1.00 86.81 324 ASP A CA 1
ATOM 2276 C C . ASP A 1 324 ? -13.516 -10.952 -0.868 1.00 86.81 324 ASP A C 1
ATOM 2278 O O . ASP A 1 324 ? -14.460 -10.922 -0.080 1.00 86.81 324 ASP A O 1
ATOM 2282 N N . ASP A 1 325 ? -12.428 -10.174 -0.761 1.00 87.94 325 ASP A N 1
ATOM 2283 C CA . ASP A 1 325 ? -12.162 -9.105 0.229 1.00 87.94 325 ASP A CA 1
ATOM 2284 C C . ASP A 1 325 ? -11.727 -7.840 -0.539 1.00 87.94 325 ASP A C 1
ATOM 2286 O O . ASP A 1 325 ? -10.606 -7.755 -1.055 1.00 87.94 325 ASP A O 1
ATOM 2290 N N . VAL A 1 326 ? -12.648 -6.897 -0.733 1.00 89.44 326 VAL A N 1
ATOM 2291 C CA . VAL A 1 326 ? -12.456 -5.757 -1.647 1.00 89.44 326 VAL A CA 1
ATOM 2292 C C . VAL A 1 326 ? -11.740 -4.571 -1.000 1.00 89.44 326 VAL A C 1
ATOM 2294 O O . VAL A 1 326 ? -11.093 -3.797 -1.721 1.00 89.44 326 VAL A O 1
ATOM 2297 N N . ASP A 1 327 ? -11.847 -4.389 0.312 1.00 87.75 327 ASP A N 1
ATOM 2298 C CA . ASP A 1 327 ? -11.224 -3.274 1.036 1.00 87.75 327 ASP A CA 1
ATOM 2299 C C . ASP A 1 327 ? -9.938 -3.659 1.788 1.00 87.75 327 ASP A C 1
ATOM 2301 O O . ASP A 1 327 ? -9.142 -2.769 2.119 1.00 87.75 327 ASP A O 1
ATOM 2305 N N . GLY A 1 328 ? -9.649 -4.955 1.901 1.00 88.56 328 GLY A N 1
ATOM 2306 C CA . GLY A 1 328 ? -8.390 -5.509 2.377 1.00 88.56 328 GLY A CA 1
ATOM 2307 C C . GLY A 1 328 ? -8.263 -5.533 3.894 1.00 88.56 328 GLY A C 1
ATOM 2308 O O . GLY A 1 328 ? -7.133 -5.460 4.397 1.00 88.56 328 GLY A O 1
ATOM 2309 N N . ASP A 1 329 ? -9.374 -5.580 4.624 1.00 88.44 329 ASP A N 1
ATOM 2310 C CA . ASP A 1 329 ? -9.376 -5.658 6.085 1.00 88.44 329 ASP A CA 1
ATOM 2311 C C . ASP A 1 329 ? -9.248 -7.092 6.635 1.00 88.44 329 ASP A C 1
ATOM 2313 O O . ASP A 1 329 ? -9.028 -7.290 7.836 1.00 88.44 329 ASP A O 1
ATOM 2317 N N . GLY A 1 330 ? -9.267 -8.092 5.747 1.00 89.19 330 GLY A N 1
ATOM 2318 C CA . GLY A 1 330 ? -9.124 -9.507 6.070 1.00 89.19 330 GLY A CA 1
ATOM 2319 C C . GLY A 1 330 ? -10.447 -10.245 6.276 1.00 89.19 330 GLY A C 1
ATOM 2320 O O . GLY A 1 330 ? -10.416 -11.450 6.574 1.00 89.19 330 GLY A O 1
ATOM 2321 N N . TYR A 1 331 ? -11.583 -9.573 6.107 1.00 88.12 331 TYR A N 1
ATOM 2322 C CA . TYR A 1 331 ? -12.917 -10.153 6.131 1.00 88.12 331 TYR A CA 1
ATOM 2323 C C . TYR A 1 331 ? -13.485 -10.273 4.716 1.00 88.12 331 TYR A C 1
ATOM 2325 O O . TYR A 1 331 ? -13.130 -9.552 3.800 1.00 88.12 331 TYR A O 1
ATOM 2333 N N . VAL A 1 332 ? -14.323 -11.290 4.509 1.00 88.38 332 VAL A N 1
ATOM 2334 C CA . VAL A 1 332 ? -14.975 -11.537 3.214 1.00 88.38 332 VAL A CA 1
ATOM 2335 C C . VAL A 1 332 ? -16.464 -11.255 3.337 1.00 88.38 332 VAL A C 1
ATOM 2337 O O . VAL A 1 332 ? -17.034 -11.480 4.406 1.00 88.38 332 VAL A O 1
ATOM 2340 N N . TYR A 1 333 ? -17.139 -10.956 2.227 1.00 80.75 333 TYR A N 1
ATOM 2341 C CA . TYR A 1 333 ? -18.561 -10.565 2.127 1.00 80.75 333 TYR A CA 1
ATOM 2342 C C . TYR A 1 333 ? -19.587 -11.415 2.917 1.00 80.75 333 TYR A C 1
ATOM 2344 O O . TYR A 1 333 ? -20.754 -11.052 3.085 1.00 80.75 333 TYR A O 1
ATOM 2352 N N . GLY A 1 334 ? -19.228 -12.638 3.316 1.00 81.69 334 GLY A N 1
ATOM 2353 C CA . GLY A 1 334 ? -20.073 -13.492 4.154 1.00 81.69 334 GLY A CA 1
ATOM 2354 C C . GLY A 1 334 ? -20.060 -13.138 5.644 1.00 81.69 334 GLY A C 1
ATOM 2355 O O . GLY A 1 334 ? -21.061 -13.406 6.318 1.00 81.69 334 GLY A O 1
ATOM 2356 N N . ASP A 1 335 ? -18.946 -12.589 6.112 1.00 86.88 335 ASP A N 1
ATOM 2357 C CA . ASP A 1 335 ? -18.669 -12.200 7.491 1.00 86.88 335 ASP A CA 1
ATOM 2358 C C . ASP A 1 335 ? -18.628 -10.663 7.625 1.00 86.88 335 ASP A C 1
ATOM 2360 O O . ASP A 1 335 ? -19.014 -10.157 8.671 1.00 86.88 335 ASP A O 1
ATOM 2364 N N . ASP A 1 336 ? -18.302 -9.940 6.550 1.00 89.62 336 ASP A N 1
ATOM 2365 C CA . ASP A 1 336 ? -18.358 -8.481 6.444 1.00 89.62 336 ASP A CA 1
ATOM 2366 C C . ASP A 1 336 ? -19.729 -7.976 5.934 1.00 89.62 336 ASP A C 1
ATOM 2368 O O . ASP A 1 336 ? -20.305 -8.475 4.957 1.00 89.62 336 ASP A O 1
ATOM 2372 N N . CYS A 1 337 ? -20.292 -6.989 6.627 1.00 89.44 337 CYS A N 1
ATOM 2373 C CA . CYS A 1 337 ? -21.560 -6.355 6.312 1.00 89.44 337 CYS A CA 1
ATOM 2374 C C . CYS A 1 337 ? -21.454 -5.163 5.334 1.00 89.44 337 CYS A C 1
ATOM 2376 O O . CYS A 1 337 ? -22.477 -4.853 4.696 1.00 89.44 337 CYS A O 1
ATOM 2378 N N . ASP A 1 338 ? -20.272 -4.566 5.142 1.00 88.75 338 ASP A N 1
ATOM 2379 C CA . ASP A 1 338 ? -19.930 -3.622 4.068 1.00 88.75 338 ASP A CA 1
ATOM 2380 C C . ASP A 1 338 ? -18.472 -3.784 3.596 1.00 88.75 338 ASP A C 1
ATOM 2382 O O . ASP A 1 338 ? -17.637 -2.932 3.857 1.00 88.75 338 ASP A O 1
ATOM 2386 N N . ASP A 1 339 ? -18.255 -4.805 2.759 1.00 87.75 339 ASP A N 1
ATOM 2387 C CA . ASP A 1 339 ? -17.003 -5.155 2.046 1.00 87.75 339 ASP A CA 1
ATOM 2388 C C . ASP A 1 339 ? -16.538 -4.096 1.024 1.00 87.75 339 ASP A C 1
ATOM 2390 O O . ASP A 1 339 ? -16.072 -4.378 -0.074 1.00 87.75 339 ASP A O 1
ATOM 2394 N N . SER A 1 340 ? -16.818 -2.827 1.269 1.00 89.69 340 SER A N 1
ATOM 2395 C CA . SER A 1 340 ? -16.235 -1.710 0.540 1.00 89.69 340 SER A CA 1
ATOM 2396 C C . SER A 1 340 ? -15.655 -0.651 1.470 1.00 89.69 340 SER A C 1
ATOM 2398 O O . SER A 1 340 ? -15.229 0.410 0.987 1.00 89.69 340 SER A O 1
ATOM 2400 N N . ASP A 1 341 ? -15.654 -0.930 2.770 1.00 89.56 341 ASP A N 1
ATOM 2401 C CA . ASP A 1 341 ? -15.242 -0.056 3.847 1.00 89.56 341 ASP A CA 1
ATOM 2402 C C . ASP A 1 341 ? -14.506 -0.854 4.934 1.00 89.56 341 ASP A C 1
ATOM 2404 O O . ASP A 1 341 ? -15.121 -1.384 5.846 1.00 89.56 341 ASP A O 1
ATOM 2408 N N . ALA A 1 342 ? -13.169 -0.830 4.892 1.00 91.50 342 ALA A N 1
ATOM 2409 C CA . ALA A 1 342 ? -12.284 -1.542 5.826 1.00 91.50 342 ALA A CA 1
ATOM 2410 C C . ALA A 1 342 ? -12.457 -1.169 7.319 1.00 91.50 342 ALA A C 1
ATOM 2412 O O . ALA A 1 342 ? -11.798 -1.732 8.195 1.00 91.50 342 ALA A O 1
ATOM 2413 N N . ASP A 1 343 ? -13.262 -0.143 7.606 1.00 88.56 343 ASP A N 1
ATOM 2414 C CA . ASP A 1 343 ? -13.648 0.291 8.947 1.00 88.56 343 ASP A CA 1
ATOM 2415 C C . ASP A 1 343 ? -14.933 -0.427 9.452 1.00 88.56 343 ASP A C 1
ATOM 2417 O O . ASP A 1 343 ? -15.355 -0.196 10.589 1.00 88.56 343 ASP A O 1
ATOM 2421 N N . VAL A 1 344 ? -15.569 -1.271 8.627 1.00 89.75 344 VAL A N 1
ATOM 2422 C CA . VAL A 1 344 ? -16.804 -2.021 8.910 1.00 89.75 344 VAL A CA 1
ATOM 2423 C C . VAL A 1 344 ? -16.521 -3.517 8.785 1.00 89.75 344 VAL A C 1
ATOM 2425 O O . VAL A 1 344 ? -16.460 -4.042 7.689 1.00 89.75 344 VAL A O 1
ATOM 2428 N N . ASN A 1 345 ? -16.368 -4.221 9.905 1.00 90.88 345 ASN A N 1
ATOM 2429 C CA . ASN A 1 345 ? -16.111 -5.661 9.927 1.00 90.88 345 ASN A CA 1
ATOM 2430 C C . ASN A 1 345 ? -16.366 -6.271 11.310 1.00 90.88 345 ASN A C 1
ATOM 2432 O O . ASN A 1 345 ? -16.412 -5.539 12.289 1.00 90.88 345 ASN A O 1
ATOM 2436 N N . PRO A 1 346 ? -16.445 -7.611 11.446 1.00 89.81 346 PRO A N 1
ATOM 2437 C CA . PRO A 1 346 ? -16.712 -8.297 12.715 1.00 89.81 346 PRO A CA 1
ATOM 2438 C C . PRO A 1 346 ? -15.849 -7.947 13.934 1.00 89.81 346 PRO A C 1
ATOM 2440 O O . PRO A 1 346 ? -16.231 -8.292 15.053 1.00 89.81 346 PRO A O 1
ATOM 2443 N N . ASP A 1 347 ? -14.671 -7.360 13.727 1.00 86.00 347 ASP A N 1
ATOM 2444 C CA . ASP A 1 347 ? -13.742 -6.975 14.793 1.00 86.00 347 ASP A CA 1
ATOM 2445 C C . ASP A 1 347 ? -13.690 -5.449 15.011 1.00 86.00 347 ASP A C 1
ATOM 2447 O O . ASP A 1 347 ? -12.928 -4.979 15.865 1.00 86.00 347 ASP A O 1
ATOM 2451 N N . ALA A 1 348 ? -14.467 -4.668 14.255 1.00 84.75 348 ALA A N 1
ATOM 2452 C CA . ALA A 1 348 ? -14.528 -3.224 14.403 1.00 84.75 348 ALA A CA 1
ATOM 2453 C C . ALA A 1 348 ? -15.113 -2.832 15.771 1.00 84.75 348 ALA A C 1
ATOM 2455 O O . ALA A 1 348 ? -15.954 -3.520 16.339 1.00 84.75 348 ALA A O 1
ATOM 2456 N N . ASP A 1 349 ? -14.647 -1.704 16.310 1.00 76.81 349 ASP A N 1
ATOM 2457 C CA . ASP A 1 349 ? -15.147 -1.123 17.559 1.00 76.81 349 ASP A CA 1
ATOM 2458 C C . ASP A 1 349 ? -16.068 0.054 17.213 1.00 76.81 349 ASP A C 1
ATOM 2460 O O . ASP A 1 349 ? -15.613 1.081 16.691 1.00 76.81 349 ASP A O 1
ATOM 2464 N N . GLU A 1 350 ? -17.362 -0.053 17.526 1.00 71.75 350 GLU A N 1
ATOM 2465 C CA . GLU A 1 350 ? -18.336 0.998 17.204 1.00 71.75 350 GLU A CA 1
ATOM 2466 C C . GLU A 1 350 ? -18.057 2.311 17.973 1.00 71.75 350 GLU A C 1
ATOM 2468 O O . GLU A 1 350 ? -18.543 3.395 17.617 1.00 71.75 350 GLU A O 1
ATOM 2473 N N . THR A 1 351 ? -17.229 2.282 19.028 1.00 64.19 351 THR A N 1
ATOM 2474 C CA . THR A 1 351 ? -16.897 3.488 19.804 1.00 64.19 351 THR A CA 1
ATOM 2475 C C . THR A 1 351 ? -16.014 4.482 19.061 1.00 64.19 351 THR A C 1
ATOM 2477 O O . THR A 1 351 ? -16.059 5.678 19.389 1.00 64.19 351 THR A O 1
ATOM 2480 N N . ASP A 1 352 ? -15.247 4.039 18.063 1.00 63.09 352 ASP A N 1
ATOM 2481 C CA . ASP A 1 352 ? -14.353 4.915 17.299 1.00 63.09 352 ASP A CA 1
ATOM 2482 C C . ASP A 1 352 ? -15.118 5.806 16.297 1.00 63.09 352 ASP A C 1
ATOM 2484 O O . ASP A 1 352 ? -14.657 6.911 15.969 1.00 63.09 352 ASP A O 1
ATOM 2488 N N . PHE A 1 353 ? -16.339 5.410 15.913 1.00 61.66 353 PHE A N 1
ATOM 2489 C CA . PHE A 1 353 ? -17.199 6.125 14.957 1.00 61.66 353 PHE A CA 1
ATOM 2490 C C . PHE A 1 353 ? -18.294 6.972 15.638 1.00 61.66 353 PHE A C 1
ATOM 2492 O O . PHE A 1 353 ? -18.693 8.029 15.125 1.00 61.66 353 PHE A O 1
ATOM 2499 N N . GLY A 1 354 ? -18.680 6.619 16.872 1.00 57.94 354 GLY A N 1
ATOM 2500 C CA . GLY A 1 354 ? -19.789 7.253 17.598 1.00 57.94 354 GLY A CA 1
ATOM 2501 C C . GLY A 1 354 ? -21.145 6.943 16.948 1.00 57.94 354 GLY A C 1
ATOM 2502 O O . GLY A 1 354 ? -21.206 6.137 16.044 1.00 57.94 354 GLY A O 1
ATOM 2503 N N . ILE A 1 355 ? -22.245 7.596 17.367 1.00 60.53 355 ILE A N 1
ATOM 2504 C CA . ILE A 1 355 ? -23.568 7.294 16.775 1.00 60.53 355 ILE A CA 1
ATOM 2505 C C . ILE A 1 355 ? -23.683 7.824 15.338 1.00 60.53 355 ILE A C 1
ATOM 2507 O O . ILE A 1 355 ? -24.129 8.967 15.112 1.00 60.53 355 ILE A O 1
ATOM 2511 N N . ASP A 1 356 ? -23.353 6.999 14.361 1.00 73.19 356 ASP A N 1
ATOM 2512 C CA . ASP A 1 356 ? -23.666 7.228 12.953 1.00 73.19 356 ASP A CA 1
ATOM 2513 C C . ASP A 1 356 ? -24.878 6.405 12.484 1.00 73.19 356 ASP A C 1
ATOM 2515 O O . ASP A 1 356 ? -25.557 6.813 11.526 1.00 73.19 356 ASP A O 1
ATOM 2519 N N . GLY A 1 357 ? -25.279 5.397 13.265 1.00 73.75 357 GLY A N 1
ATOM 2520 C CA . GLY A 1 357 ? -26.405 4.520 12.979 1.00 73.75 357 GLY A CA 1
ATOM 2521 C C . GLY A 1 357 ? -26.091 3.448 11.938 1.00 73.75 357 GLY A C 1
ATOM 2522 O O . GLY A 1 357 ? -27.032 2.994 11.265 1.00 73.75 357 GLY A O 1
ATOM 2523 N N . GLU A 1 358 ? -24.815 3.118 11.775 1.00 82.75 358 GLU A N 1
ATOM 2524 C CA . GLU A 1 358 ? -24.285 1.994 11.010 1.00 82.75 358 GLU A CA 1
ATOM 2525 C C . GLU A 1 358 ? -23.920 0.850 11.985 1.00 82.75 358 GLU A C 1
ATOM 2527 O O . GLU A 1 358 ? -23.926 1.034 13.194 1.00 82.75 358 GLU A O 1
ATOM 2532 N N . ASP A 1 359 ? -23.821 -0.371 11.466 1.00 84.81 359 ASP A N 1
ATOM 2533 C CA . ASP A 1 359 ? -23.521 -1.600 12.224 1.00 84.81 359 ASP A CA 1
ATOM 2534 C C . ASP A 1 359 ? -22.073 -1.920 11.868 1.00 84.81 359 ASP A C 1
ATOM 2536 O O . ASP A 1 359 ? -21.839 -2.557 10.840 1.00 84.81 359 ASP A O 1
ATOM 2540 N N . ASN A 1 360 ? -21.118 -1.305 12.573 1.00 86.75 360 ASN A N 1
ATOM 2541 C CA . ASN A 1 360 ? -19.711 -1.356 12.167 1.00 86.75 360 ASN A CA 1
ATOM 2542 C C . ASN A 1 360 ? -19.076 -2.704 12.500 1.00 86.75 360 ASN A C 1
ATOM 2544 O O . ASN A 1 360 ? -18.187 -3.123 11.772 1.00 86.75 360 ASN A O 1
ATOM 2548 N N . ASP A 1 361 ? -19.542 -3.383 13.552 1.00 88.12 361 ASP A N 1
ATOM 2549 C CA . ASP A 1 361 ? -19.008 -4.670 14.009 1.00 88.12 361 ASP A CA 1
ATOM 2550 C C . ASP A 1 361 ? -19.780 -5.890 13.455 1.00 88.12 361 ASP A C 1
ATOM 2552 O O . ASP A 1 361 ? -19.533 -7.046 13.813 1.00 88.12 361 ASP A O 1
ATOM 2556 N N . CYS A 1 362 ? -20.741 -5.646 12.562 1.00 88.94 362 CYS A N 1
ATOM 2557 C CA . CYS A 1 362 ? -21.551 -6.646 11.875 1.00 88.94 362 CYS A CA 1
ATOM 2558 C C . CYS A 1 362 ? -22.294 -7.633 12.805 1.00 88.94 362 CYS A C 1
ATOM 2560 O O . CYS A 1 362 ? -22.679 -8.739 12.377 1.00 88.94 362 CYS A O 1
ATOM 2562 N N . ASP A 1 363 ? -22.563 -7.267 14.062 1.00 86.88 363 ASP A N 1
ATOM 2563 C CA . ASP A 1 363 ? -23.238 -8.127 15.039 1.00 86.88 363 ASP A CA 1
ATOM 2564 C C . ASP A 1 363 ? -24.779 -8.129 14.882 1.00 86.88 363 ASP A C 1
ATOM 2566 O O . ASP A 1 363 ? -25.489 -9.007 15.411 1.00 86.88 363 ASP A O 1
ATOM 2570 N N . SER A 1 364 ? -25.304 -7.243 14.021 1.00 84.31 364 SER A N 1
ATOM 2571 C CA . SER A 1 364 ? -26.727 -6.941 13.791 1.00 84.31 364 SER A CA 1
ATOM 2572 C C . SER A 1 364 ? -27.402 -6.054 14.837 1.00 84.31 364 SER A C 1
ATOM 2574 O O . SER A 1 364 ? -28.634 -5.848 14.747 1.00 84.31 364 SER A O 1
ATOM 2576 N N . ALA A 1 365 ? -26.678 -5.572 15.834 1.00 77.94 365 ALA A N 1
ATOM 2577 C CA . ALA A 1 365 ? -27.028 -4.374 16.559 1.00 77.94 365 ALA A CA 1
ATOM 2578 C C . ALA A 1 365 ? -26.381 -3.153 15.866 1.00 77.94 365 ALA A C 1
ATOM 2580 O O . ALA A 1 365 ? -25.991 -3.219 14.710 1.00 77.94 365 ALA A O 1
ATOM 2581 N N . VAL A 1 366 ? -26.688 -1.984 16.404 1.00 76.06 366 VAL A N 1
ATOM 2582 C CA . VAL A 1 366 ? -26.321 -0.693 15.819 1.00 76.06 366 VAL A CA 1
ATOM 2583 C C . VAL A 1 366 ? -26.037 0.206 17.014 1.00 76.06 366 VAL A C 1
ATOM 2585 O O . VAL A 1 366 ? -26.972 0.486 17.792 1.00 76.06 366 VAL A O 1
ATOM 2588 N N . ASP A 1 367 ? -24.808 0.694 17.118 1.00 67.75 367 ASP A N 1
ATOM 2589 C CA . ASP A 1 367 ? -24.313 1.575 18.178 1.00 67.75 367 ASP A CA 1
ATOM 2590 C C . ASP A 1 367 ? -24.475 0.977 19.615 1.00 67.75 367 ASP A C 1
ATOM 2592 O O . ASP A 1 367 ? -24.949 1.640 20.559 1.00 67.75 367 ASP A O 1
ATOM 2596 N N . GLU A 1 368 ? -24.166 -0.303 19.817 1.00 63.12 368 GLU A N 1
ATOM 2597 C CA . GLU A 1 368 ? -24.204 -1.064 21.076 1.00 63.12 368 GLU A CA 1
ATOM 2598 C C . GLU A 1 368 ? -22.968 -0.911 21.958 1.00 63.12 368 GLU A C 1
ATOM 2600 O O . GLU A 1 368 ? -23.079 -1.193 23.165 1.00 63.12 368 GLU A O 1
ATOM 2605 N N . ASP A 1 369 ? -21.857 -0.376 21.451 1.00 62.34 369 ASP A N 1
ATOM 2606 C CA . ASP A 1 369 ? -20.689 -0.083 22.283 1.00 62.34 369 ASP A CA 1
ATOM 2607 C C . ASP A 1 369 ? -20.848 1.204 23.122 1.00 62.34 369 ASP A C 1
ATOM 2609 O O . ASP A 1 369 ? -20.386 2.314 22.862 1.00 62.34 369 ASP A O 1
ATOM 2613 N N . TRP A 1 370 ? -21.570 1.047 24.225 1.00 57.53 370 TRP A N 1
ATOM 2614 C CA . TRP A 1 370 ? -21.876 2.050 25.240 1.00 57.53 370 TRP A CA 1
ATOM 2615 C C . TRP A 1 370 ? -20.718 2.386 26.195 1.00 57.53 370 TRP A C 1
ATOM 2617 O O . TRP A 1 370 ? -20.458 1.676 27.168 1.00 57.53 370 TRP A O 1
ATOM 2627 N N . GLN A 1 371 ? -20.165 3.595 26.099 1.00 63.72 371 GLN A N 1
ATOM 2628 C CA . GLN A 1 371 ? -19.325 4.142 27.172 1.00 63.72 371 GLN A CA 1
ATOM 2629 C C . GLN A 1 371 ? -20.119 5.085 28.094 1.00 63.72 371 GLN A C 1
ATOM 2631 O O . GLN A 1 371 ? -20.831 5.999 27.653 1.00 63.72 371 GLN A O 1
ATOM 2636 N N . ALA A 1 372 ? -19.999 4.890 29.413 1.00 65.31 372 ALA A N 1
ATOM 2637 C CA . ALA A 1 372 ? -20.544 5.821 30.401 1.00 65.31 372 ALA A CA 1
ATOM 2638 C C . ALA A 1 372 ? -19.565 6.071 31.551 1.00 65.31 372 ALA A C 1
ATOM 2640 O O . ALA A 1 372 ? -19.025 5.150 32.151 1.00 65.31 372 ALA A O 1
ATOM 2641 N N . LYS A 1 373 ? -19.390 7.338 31.923 1.00 73.12 373 LYS A N 1
ATOM 2642 C CA . LYS A 1 373 ? -18.546 7.762 33.041 1.00 73.12 373 LYS A CA 1
ATOM 2643 C C . LYS A 1 373 ? -19.356 8.605 34.009 1.00 73.12 373 LYS A C 1
ATOM 2645 O O . LYS A 1 373 ? -19.846 9.678 33.662 1.00 73.12 373 LYS A O 1
ATOM 2650 N N . VAL A 1 374 ? -19.473 8.137 35.248 1.00 73.38 374 VAL A N 1
ATOM 2651 C CA . VAL A 1 374 ? -20.174 8.851 36.322 1.00 73.38 374 VAL A CA 1
ATOM 2652 C C . VAL A 1 374 ? -19.147 9.473 37.252 1.00 73.38 374 VAL A C 1
ATOM 2654 O O . VAL A 1 374 ? -18.359 8.760 37.872 1.00 73.38 374 VAL A O 1
ATOM 2657 N N . ILE A 1 375 ? -19.172 10.796 37.387 1.00 72.56 375 ILE A N 1
ATOM 2658 C CA . ILE A 1 375 ? -18.240 11.556 38.221 1.00 72.56 375 ILE A CA 1
ATOM 2659 C C . ILE A 1 375 ? -19.022 12.256 39.325 1.00 72.56 375 ILE A C 1
ATOM 2661 O O . ILE A 1 375 ? -19.981 12.981 39.067 1.00 72.56 375 ILE A O 1
ATOM 2665 N N . ALA A 1 376 ? -18.580 12.068 40.568 1.00 73.69 376 ALA A N 1
ATOM 2666 C CA . ALA A 1 376 ? -19.085 12.822 41.707 1.00 73.69 376 ALA A CA 1
ATOM 2667 C C . ALA A 1 376 ? -17.975 13.705 42.291 1.00 73.69 376 ALA A C 1
ATOM 2669 O O . ALA A 1 376 ? -16.957 13.201 42.784 1.00 73.69 376 ALA A O 1
ATOM 2670 N N . GLU A 1 377 ? -18.182 15.022 42.272 1.00 73.00 377 GLU A N 1
ATOM 2671 C CA . GLU A 1 377 ? -17.269 16.002 42.863 1.00 73.00 377 GLU A CA 1
ATOM 2672 C C . GLU A 1 377 ? -17.780 16.514 44.212 1.00 73.00 377 GLU A C 1
ATOM 2674 O O . GLU A 1 377 ? -18.933 16.912 44.367 1.00 73.00 377 GLU A O 1
ATOM 2679 N N . TYR A 1 378 ? -16.887 16.562 45.202 1.00 71.44 378 TYR A N 1
ATOM 2680 C CA . TYR A 1 378 ? -17.181 16.944 46.577 1.00 71.44 378 TYR A CA 1
ATOM 2681 C C . TYR A 1 378 ? -16.359 18.164 47.021 1.00 71.44 378 TYR A C 1
ATOM 2683 O O . TYR A 1 378 ? -15.158 18.268 46.755 1.00 71.44 378 TYR A O 1
ATOM 2691 N N . PRO A 1 379 ? -16.944 19.064 47.829 1.00 63.75 379 PRO A N 1
ATOM 2692 C CA . PRO A 1 379 ? -16.324 20.331 48.217 1.00 63.75 379 PRO A CA 1
ATOM 2693 C C . PRO A 1 379 ? -15.301 20.181 49.358 1.00 63.75 379 PRO A C 1
ATOM 2695 O O . PRO A 1 379 ? -14.595 21.132 49.705 1.00 63.75 379 PRO A O 1
ATOM 2698 N N . SER A 1 380 ? -15.241 19.014 50.005 1.00 63.06 380 SER A N 1
ATOM 2699 C CA . SER A 1 380 ? -14.338 18.723 51.122 1.00 63.06 380 SER A CA 1
ATOM 2700 C C . SER A 1 380 ? -13.936 17.255 51.105 1.00 63.06 380 SER A C 1
ATOM 2702 O O . SER A 1 380 ? -14.677 16.448 50.571 1.00 63.06 380 SER A O 1
ATOM 2704 N N . SER A 1 381 ? -12.795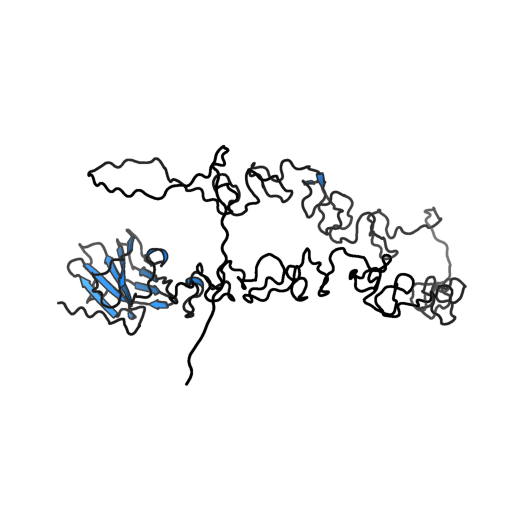 16.897 51.696 1.00 60.66 381 SER A N 1
ATOM 2705 C CA . SER A 1 381 ? -12.350 15.503 51.742 1.00 60.66 381 SER A CA 1
ATOM 2706 C C . SER A 1 381 ? -12.985 14.726 52.901 1.00 60.66 381 SER A C 1
ATOM 2708 O O . SER A 1 381 ? -12.810 15.083 54.069 1.00 60.66 381 SER A O 1
ATOM 2710 N N . SER A 1 382 ? -13.701 13.648 52.575 1.00 61.78 382 SER A N 1
ATOM 2711 C CA . SER A 1 382 ? -14.241 12.624 53.489 1.00 61.78 382 SER A CA 1
ATOM 2712 C C . SER A 1 382 ? -14.169 11.232 52.829 1.00 61.78 382 SER A C 1
ATOM 2714 O O . SER A 1 382 ? -13.472 11.074 51.830 1.00 61.78 382 SER A O 1
ATOM 2716 N N . TYR A 1 383 ? -14.824 10.225 53.419 1.00 63.41 383 TYR A N 1
ATOM 2717 C CA . TYR A 1 383 ? -14.978 8.885 52.840 1.00 63.41 383 TYR A CA 1
ATOM 2718 C C . TYR A 1 383 ? -16.240 8.835 51.970 1.00 63.41 383 TYR A C 1
ATOM 2720 O O . TYR A 1 383 ? -17.327 9.185 52.451 1.00 63.41 383 TYR A O 1
ATOM 2728 N N . TYR A 1 384 ? -16.101 8.371 50.729 1.00 66.88 384 TYR A N 1
ATOM 2729 C CA . TYR A 1 384 ? -17.167 8.338 49.729 1.00 66.88 384 TYR A CA 1
ATOM 2730 C C . TYR A 1 384 ? -17.219 6.974 49.043 1.00 66.88 384 TYR A C 1
ATOM 2732 O O . TYR A 1 384 ? -16.186 6.364 48.781 1.00 66.88 384 TYR A O 1
ATOM 2740 N N . VAL A 1 385 ? -18.430 6.506 48.758 1.00 67.75 385 VAL A N 1
ATOM 2741 C CA . VAL A 1 385 ? -18.682 5.339 47.914 1.00 67.75 385 VAL A CA 1
ATOM 2742 C C . VAL A 1 385 ? -19.672 5.772 46.842 1.00 67.75 385 VAL A C 1
ATOM 2744 O O . VAL A 1 385 ? -20.809 6.142 47.154 1.00 67.75 385 VAL A O 1
ATOM 2747 N N . LEU A 1 386 ? -19.247 5.723 45.589 1.00 73.12 386 LEU A N 1
ATOM 2748 C CA . LEU A 1 386 ? -20.108 5.917 44.432 1.00 73.12 386 LEU A CA 1
ATOM 2749 C C . LEU A 1 386 ? -20.449 4.535 43.887 1.00 73.12 386 LEU A C 1
ATOM 2751 O O . LEU A 1 386 ? -19.557 3.758 43.577 1.00 73.12 386 LEU A O 1
ATOM 2755 N N . ASN A 1 387 ? -21.736 4.209 43.817 1.00 71.94 387 ASN A N 1
ATOM 2756 C CA . ASN A 1 387 ? -22.200 2.994 43.156 1.00 71.94 387 ASN A CA 1
ATOM 2757 C C . ASN A 1 387 ? -23.078 3.432 41.995 1.00 71.94 387 ASN A C 1
ATOM 2759 O O . ASN A 1 387 ? -23.962 4.267 42.184 1.00 71.94 387 ASN A O 1
ATOM 2763 N N . ALA A 1 388 ? -22.881 2.870 40.819 1.00 72.38 388 ALA A N 1
ATOM 2764 C CA . ALA A 1 388 ? -23.746 3.127 39.684 1.00 72.38 388 ALA A CA 1
ATOM 2765 C C . ALA A 1 388 ? -24.156 1.795 39.050 1.00 72.38 388 ALA A C 1
ATOM 2767 O O . ALA A 1 388 ? -23.474 0.778 39.168 1.00 72.38 388 ALA A O 1
ATOM 2768 N N . SER A 1 389 ? -25.346 1.777 38.468 1.00 70.44 389 SER A N 1
ATOM 2769 C CA . SER A 1 389 ? -25.947 0.576 37.896 1.00 70.44 389 SER A CA 1
ATOM 2770 C C . SER A 1 389 ? -26.868 0.960 36.756 1.00 70.44 389 SER A C 1
ATOM 2772 O O . SER A 1 389 ? -27.621 1.928 36.880 1.00 70.44 389 SER A O 1
ATOM 2774 N N . PHE A 1 390 ? -26.869 0.183 35.683 1.00 68.62 390 PHE A N 1
ATOM 2775 C CA . PHE A 1 390 ? -27.793 0.389 34.575 1.00 68.62 390 PHE A CA 1
ATOM 2776 C C . PHE A 1 390 ? -29.196 -0.120 34.898 1.00 68.62 390 PHE A C 1
ATOM 2778 O O . PHE A 1 390 ? -29.375 -1.067 35.673 1.00 68.62 390 PHE A O 1
ATOM 2785 N N . TYR A 1 391 ? -30.208 0.494 34.279 1.00 66.56 391 TYR A N 1
ATOM 2786 C CA . TYR A 1 391 ? -31.571 -0.026 34.312 1.00 66.56 391 TYR A CA 1
ATOM 2787 C C . TYR A 1 391 ? -32.159 -0.268 32.929 1.00 66.56 391 TYR A C 1
ATOM 2789 O O . TYR A 1 391 ? -31.935 0.503 32.006 1.00 66.56 391 TYR A O 1
ATOM 2797 N N . THR A 1 392 ? -32.958 -1.328 32.800 1.00 61.91 392 THR A N 1
ATOM 2798 C CA . THR A 1 392 ? -33.666 -1.707 31.569 1.00 61.91 392 THR A CA 1
ATOM 2799 C C . THR A 1 392 ? -35.174 -1.481 31.705 1.00 61.91 392 THR A C 1
ATOM 2801 O O . THR A 1 392 ? -35.711 -1.286 32.805 1.00 61.91 392 THR A O 1
ATOM 2804 N N . SER A 1 393 ? -35.894 -1.504 30.580 1.00 57.47 393 SER A N 1
ATOM 2805 C CA . SER A 1 393 ? -37.346 -1.284 30.578 1.00 57.47 393 SER A CA 1
ATOM 2806 C C . SER A 1 393 ? -38.099 -2.323 31.437 1.00 57.47 393 SER A C 1
ATOM 2808 O O . SER A 1 393 ? -38.090 -3.524 31.177 1.00 57.47 393 SER A O 1
ATOM 2810 N N . GLY A 1 394 ? -38.791 -1.856 32.486 1.00 53.19 394 GLY A N 1
ATOM 2811 C CA . GLY A 1 394 ? -39.645 -2.691 33.345 1.00 53.19 394 GLY A CA 1
ATOM 2812 C C . GLY A 1 394 ? -38.983 -3.302 34.588 1.00 53.19 394 GLY A C 1
ATOM 2813 O O . GLY A 1 394 ? -39.653 -4.052 35.306 1.00 53.19 394 GLY A O 1
ATOM 2814 N N . ALA A 1 395 ? -37.721 -2.980 34.878 1.00 51.69 395 ALA A N 1
ATOM 2815 C CA . ALA A 1 395 ? -37.068 -3.368 36.126 1.00 51.69 395 ALA A CA 1
ATOM 2816 C C . ALA A 1 395 ? -37.414 -2.419 37.291 1.00 51.69 395 ALA A C 1
ATOM 2818 O O . ALA A 1 395 ? -37.638 -1.226 37.095 1.00 51.69 395 ALA A O 1
ATOM 2819 N N . THR A 1 396 ? -37.456 -2.943 38.521 1.00 49.03 396 THR A N 1
ATOM 2820 C CA . THR A 1 396 ? -37.455 -2.109 39.735 1.00 49.03 396 THR A CA 1
ATOM 2821 C C . THR A 1 396 ? -36.010 -1.768 40.132 1.00 49.03 396 THR A C 1
ATOM 2823 O O . THR A 1 396 ? -35.121 -2.571 39.842 1.00 49.03 396 THR A O 1
ATOM 2826 N N . PRO A 1 397 ? -35.753 -0.651 40.849 1.00 45.62 397 PRO A N 1
ATOM 2827 C CA . PRO A 1 397 ? -34.400 -0.189 41.214 1.00 45.62 397 PRO A CA 1
ATOM 2828 C C . PRO A 1 397 ? -33.502 -1.207 41.944 1.00 45.62 397 PRO A C 1
ATOM 2830 O O . PRO A 1 397 ? -32.300 -1.014 42.039 1.00 45.62 397 PRO A O 1
ATOM 2833 N N . ASN A 1 398 ? -34.078 -2.301 42.453 1.00 43.12 398 ASN A N 1
ATOM 2834 C CA . ASN A 1 398 ? -33.382 -3.359 43.190 1.00 43.12 398 ASN A CA 1
ATOM 2835 C C . ASN A 1 398 ? -33.348 -4.710 42.447 1.00 43.12 398 ASN A C 1
ATOM 2837 O O . ASN A 1 398 ? -33.098 -5.741 43.074 1.00 43.12 398 ASN A O 1
ATOM 2841 N N . ALA A 1 399 ? -33.688 -4.748 41.154 1.00 42.19 399 ALA A N 1
ATOM 2842 C CA . ALA A 1 399 ? -33.879 -5.993 40.405 1.00 42.19 399 ALA A CA 1
ATOM 2843 C C . ALA A 1 399 ? -32.817 -6.290 39.334 1.00 42.19 399 ALA A C 1
ATOM 2845 O O . ALA A 1 399 ? -32.995 -7.263 38.604 1.00 42.19 399 ALA A O 1
ATOM 2846 N N . LEU A 1 400 ? -31.735 -5.514 39.226 1.00 49.84 400 LEU A N 1
ATOM 2847 C CA . LEU A 1 400 ? -30.757 -5.676 38.143 1.00 49.84 400 LEU A CA 1
ATOM 2848 C C . LEU A 1 400 ? -29.355 -6.010 38.655 1.00 49.84 400 LEU A C 1
ATOM 2850 O O . LEU A 1 400 ? -28.938 -5.547 39.713 1.00 49.84 400 LEU A O 1
ATOM 2854 N N . GLY A 1 401 ? -28.700 -6.913 37.922 1.00 47.19 401 GLY A N 1
ATOM 2855 C CA . GLY A 1 401 ? -27.524 -7.681 38.334 1.00 47.19 401 GLY A CA 1
ATOM 2856 C C . GLY A 1 401 ? -26.171 -7.090 37.948 1.00 47.19 401 GLY A C 1
ATOM 2857 O O . GLY A 1 401 ? -25.190 -7.813 38.046 1.00 47.19 401 GLY A O 1
ATOM 2858 N N . TRP A 1 402 ? -26.117 -5.822 37.544 1.00 57.47 402 TRP A N 1
ATOM 2859 C CA . TRP A 1 402 ? -24.886 -5.152 37.125 1.00 57.47 402 TRP A CA 1
ATOM 2860 C C . TRP A 1 402 ? -24.704 -3.907 37.990 1.00 57.47 402 TRP A C 1
ATOM 2862 O O . TRP A 1 402 ? -25.490 -2.959 37.906 1.00 57.47 402 TRP A O 1
ATOM 2872 N N . GLN A 1 403 ? -23.758 -3.968 38.923 1.00 64.31 403 GLN A N 1
ATOM 2873 C CA . GLN A 1 403 ? -23.476 -2.900 39.875 1.00 64.31 403 GLN A CA 1
ATOM 2874 C C . GLN A 1 403 ? -21.975 -2.701 39.937 1.00 64.31 403 GLN A C 1
ATOM 2876 O O . GLN A 1 403 ? -21.283 -3.595 40.415 1.00 64.31 403 GLN A O 1
ATOM 2881 N N . GLU A 1 404 ? -21.526 -1.511 39.558 1.00 68.44 404 GLU A N 1
ATOM 2882 C CA . GLU A 1 404 ? -20.149 -1.098 39.775 1.00 68.44 404 GLU A CA 1
ATOM 2883 C C . GLU A 1 404 ? -20.050 -0.115 40.921 1.00 68.44 404 GLU A C 1
ATOM 2885 O O . GLU A 1 404 ? -20.964 0.675 41.200 1.00 68.44 404 GLU A O 1
ATOM 2890 N N . SER A 1 405 ? -18.928 -0.193 41.626 1.00 72.00 405 SER A N 1
ATOM 2891 C CA . SER A 1 405 ? -18.675 0.657 42.776 1.00 72.00 405 SER A CA 1
ATOM 2892 C C . SER A 1 405 ? -17.230 1.106 42.817 1.00 72.00 405 SER A C 1
ATOM 2894 O O . SER A 1 405 ? -16.327 0.274 42.882 1.00 72.00 405 SER A O 1
ATOM 2896 N N . ASP A 1 406 ? -17.034 2.415 42.914 1.00 73.19 406 ASP A N 1
ATOM 2897 C CA . ASP A 1 406 ? -15.756 3.005 43.282 1.00 73.19 406 ASP A CA 1
ATOM 2898 C C . ASP A 1 406 ? -15.829 3.519 44.726 1.00 73.19 406 ASP A C 1
ATOM 2900 O O . ASP A 1 406 ? -16.851 4.033 45.205 1.00 73.19 406 ASP A O 1
ATOM 2904 N N . THR A 1 407 ? -14.749 3.312 45.474 1.00 66.94 407 THR A N 1
ATOM 2905 C CA . THR A 1 407 ? -14.660 3.669 46.891 1.00 66.94 407 THR A CA 1
ATOM 2906 C C . THR A 1 407 ? -13.385 4.439 47.158 1.00 66.94 407 THR A C 1
ATOM 2908 O O . THR A 1 407 ? -12.303 3.860 47.249 1.00 66.94 407 THR A O 1
ATOM 2911 N N . GLU A 1 408 ? -13.538 5.727 47.458 1.00 65.19 408 GLU A N 1
ATOM 2912 C CA . GLU A 1 408 ? -12.420 6.586 47.814 1.00 65.19 408 GLU A CA 1
ATOM 2913 C C . GLU A 1 408 ? -12.425 6.970 49.294 1.00 65.19 408 GLU A C 1
ATOM 2915 O O . GLU A 1 408 ? -13.390 7.491 49.865 1.00 65.19 408 GLU A O 1
ATOM 2920 N N . SER A 1 409 ? -11.293 6.713 49.952 1.00 56.88 409 SER A N 1
ATOM 2921 C CA . SER A 1 409 ? -11.139 6.967 51.391 1.00 56.88 409 SER A CA 1
ATOM 2922 C C . SER A 1 409 ? -10.748 8.408 51.715 1.00 56.88 409 SER A C 1
ATOM 2924 O O . SER A 1 409 ? -10.907 8.850 52.861 1.00 56.88 409 SER A O 1
ATOM 2926 N N . SER A 1 410 ? -10.243 9.140 50.718 1.00 60.16 410 SER A N 1
ATOM 2927 C CA . SER A 1 410 ? -9.940 10.564 50.812 1.00 60.16 410 SER A CA 1
ATOM 2928 C C . SER A 1 410 ? -9.756 11.187 49.427 1.00 60.16 410 SER A C 1
ATOM 2930 O O . SER A 1 410 ? -8.793 10.872 48.739 1.00 60.16 410 SER A O 1
ATOM 2932 N N . GLY A 1 411 ? -10.596 12.152 49.067 1.00 66.38 411 GLY A N 1
ATOM 2933 C CA . GLY A 1 411 ? -10.493 12.864 47.793 1.00 66.38 411 GLY A CA 1
ATOM 2934 C C . GLY A 1 411 ? -11.545 13.961 47.677 1.00 66.38 411 GLY A C 1
ATOM 2935 O O . GLY A 1 411 ? -12.338 14.155 48.599 1.00 66.38 411 GLY A O 1
ATOM 2936 N N . THR A 1 412 ? -11.516 14.704 46.573 1.00 70.75 412 THR A N 1
ATOM 2937 C CA . THR A 1 412 ? -12.584 15.644 46.176 1.00 70.75 412 THR A CA 1
ATOM 2938 C C . THR A 1 412 ? -13.357 15.155 44.956 1.00 70.75 412 THR A C 1
ATOM 2940 O O . THR A 1 412 ? -14.308 15.810 44.565 1.00 70.75 412 THR A O 1
ATOM 2943 N N . THR A 1 413 ? -12.964 14.025 44.369 1.00 73.69 413 THR A N 1
ATOM 2944 C CA . THR A 1 413 ? -13.570 13.445 43.168 1.00 73.69 413 THR A CA 1
ATOM 2945 C C . THR A 1 413 ? -13.468 11.923 43.275 1.00 73.69 413 THR A C 1
ATOM 2947 O O . THR A 1 413 ? -12.459 11.426 43.777 1.00 73.69 413 THR A O 1
ATOM 2950 N N . THR A 1 414 ? -14.504 11.211 42.845 1.00 78.12 414 THR A N 1
ATOM 2951 C CA . THR A 1 414 ? -14.554 9.746 42.659 1.00 78.12 414 THR A CA 1
ATOM 2952 C C . THR A 1 414 ? -15.322 9.493 41.366 1.00 78.12 414 THR A C 1
ATOM 2954 O O . THR A 1 414 ? -16.202 10.293 41.020 1.00 78.12 414 THR A O 1
ATOM 2957 N N . SER A 1 415 ? -14.974 8.439 40.638 1.00 78.06 415 SER A N 1
ATOM 2958 C CA . SER A 1 415 ? -15.603 8.140 39.354 1.00 78.06 415 SER A CA 1
ATOM 2959 C C . SER A 1 415 ? -15.766 6.646 39.154 1.00 78.06 415 SER A C 1
ATOM 2961 O O . SER A 1 415 ? -14.882 5.880 39.515 1.00 78.06 415 SER A O 1
ATOM 2963 N N . VAL A 1 416 ? -16.881 6.262 38.543 1.00 75.25 416 VAL A N 1
ATOM 2964 C CA . VAL A 1 416 ? -17.119 4.903 38.055 1.00 75.25 416 VAL A CA 1
ATOM 2965 C C . VAL A 1 416 ? -17.185 4.978 36.538 1.00 75.25 416 VAL A C 1
ATOM 2967 O O . VAL A 1 416 ? -17.966 5.767 35.999 1.00 75.25 416 VAL A O 1
ATOM 2970 N N . ASP A 1 417 ? -16.344 4.184 35.890 1.00 71.75 417 ASP A N 1
ATOM 2971 C CA . ASP A 1 417 ? -16.323 4.009 34.445 1.00 71.75 417 ASP A CA 1
ATOM 2972 C C . ASP A 1 417 ? -17.067 2.711 34.106 1.00 71.75 417 ASP A C 1
ATOM 2974 O O . ASP A 1 417 ? -16.929 1.707 34.804 1.00 71.75 417 ASP A O 1
ATOM 2978 N N . PHE A 1 418 ? -17.897 2.768 33.072 1.00 68.25 418 PHE A N 1
ATOM 2979 C CA . PHE A 1 418 ? -18.572 1.627 32.476 1.00 68.25 418 PHE A CA 1
ATOM 2980 C C . PHE A 1 418 ? -18.061 1.488 31.052 1.00 68.25 418 PHE A C 1
ATOM 2982 O O . PHE A 1 418 ? -18.238 2.409 30.249 1.00 68.25 418 PHE A O 1
ATOM 2989 N N . LEU A 1 419 ? -17.429 0.352 30.787 1.00 63.59 419 LEU A N 1
ATOM 2990 C CA . LEU A 1 419 ? -16.942 -0.052 29.476 1.00 63.59 419 LEU A CA 1
ATOM 2991 C C . LEU A 1 419 ? -17.760 -1.264 29.026 1.00 63.59 419 LEU A C 1
ATOM 2993 O O . LEU A 1 419 ? -18.094 -2.113 29.858 1.00 63.59 419 LEU A O 1
ATOM 2997 N N . THR A 1 420 ? -18.122 -1.339 27.748 1.00 56.03 420 THR A N 1
ATOM 2998 C CA . THR A 1 420 ? -18.947 -2.440 27.226 1.00 56.03 420 THR A CA 1
ATOM 2999 C C . THR A 1 420 ? -18.257 -3.785 27.271 1.00 56.03 420 THR A C 1
ATOM 3001 O O . THR A 1 420 ? -18.934 -4.779 27.537 1.00 56.03 420 THR A O 1
ATOM 3004 N N . GLU A 1 421 ? -16.926 -3.817 27.168 1.00 54.66 421 GLU A N 1
ATOM 3005 C CA . GLU A 1 421 ? -16.124 -5.039 27.320 1.00 54.66 421 GLU A CA 1
ATOM 3006 C C . GLU A 1 421 ? -16.421 -5.797 28.631 1.00 54.66 421 GLU A C 1
ATOM 3008 O O . GLU A 1 421 ? -16.383 -7.029 28.675 1.00 54.66 421 GLU A O 1
ATOM 3013 N N . ASP A 1 422 ? -16.803 -5.081 29.695 1.00 55.31 422 ASP A N 1
ATOM 3014 C CA . ASP A 1 422 ? -17.092 -5.666 31.007 1.00 55.31 422 ASP A CA 1
ATOM 3015 C C . ASP A 1 422 ? -18.525 -6.238 31.123 1.00 55.31 422 ASP A C 1
ATOM 3017 O O . ASP A 1 422 ? -18.802 -7.041 32.027 1.00 55.31 422 ASP A O 1
ATOM 3021 N N . TYR A 1 423 ? -19.460 -5.832 30.248 1.00 54.22 423 TYR A N 1
ATOM 3022 C CA . TYR A 1 423 ? -20.909 -6.068 30.418 1.00 54.22 423 TYR A CA 1
ATOM 3023 C C . TYR A 1 423 ? -21.647 -6.651 29.200 1.00 54.22 423 TYR A C 1
ATOM 3025 O O . TYR A 1 423 ? -22.752 -7.176 29.394 1.00 54.22 423 TYR A O 1
ATOM 3033 N N . GLY A 1 424 ? -21.057 -6.630 28.000 1.00 53.56 424 GLY A N 1
ATOM 3034 C CA . GLY A 1 424 ? -21.686 -7.056 26.739 1.00 53.56 424 GLY A CA 1
ATOM 3035 C C . GLY A 1 424 ? -22.860 -6.165 26.297 1.00 53.56 424 GLY A C 1
ATOM 3036 O O . GLY A 1 424 ? -23.057 -5.094 26.865 1.00 53.56 424 GLY A O 1
ATOM 3037 N N . ASP A 1 425 ? -23.666 -6.638 25.331 1.00 54.19 425 ASP A N 1
ATOM 3038 C CA . ASP A 1 425 ? -24.797 -5.914 24.704 1.00 54.19 425 ASP A CA 1
ATOM 3039 C C . ASP A 1 425 ? -25.645 -5.085 25.694 1.00 54.19 425 ASP A C 1
ATOM 3041 O O . ASP A 1 425 ? -26.354 -5.599 26.578 1.00 54.19 425 ASP A O 1
ATOM 3045 N N . MET A 1 426 ? -25.594 -3.765 25.492 1.00 55.47 426 MET A N 1
ATOM 3046 C CA . MET A 1 426 ? -26.270 -2.750 26.295 1.00 55.47 426 MET A CA 1
ATOM 3047 C C . MET A 1 426 ? -27.487 -2.110 25.608 1.00 55.47 426 MET A C 1
ATOM 3049 O O . MET A 1 426 ? -28.174 -1.298 26.239 1.00 55.47 426 MET A O 1
ATOM 3053 N N . SER A 1 427 ? -27.856 -2.528 24.392 1.00 55.69 427 SER A N 1
ATOM 3054 C CA . SER A 1 427 ? -28.943 -1.964 23.561 1.00 55.69 427 SER A CA 1
ATOM 3055 C C . SER A 1 427 ? -30.325 -1.926 24.251 1.00 55.69 427 SER A C 1
ATOM 3057 O O . SER A 1 427 ? -31.228 -1.157 23.896 1.00 55.69 427 SER A O 1
ATOM 3059 N N . GLY A 1 428 ? -30.519 -2.743 25.296 1.00 55.62 428 GLY A N 1
ATOM 3060 C CA . GLY A 1 428 ? -31.726 -2.798 26.130 1.00 55.62 428 GLY A CA 1
ATOM 3061 C C . GLY A 1 428 ? -31.760 -1.843 27.335 1.00 55.62 428 GLY A C 1
ATOM 3062 O O . GLY A 1 428 ? -32.766 -1.824 28.071 1.00 55.62 428 GLY A O 1
ATOM 3063 N N . ALA A 1 429 ? -30.690 -1.089 27.588 1.00 60.06 429 ALA A N 1
ATOM 3064 C CA . ALA A 1 429 ? -30.591 -0.162 28.707 1.00 60.06 429 ALA A CA 1
ATOM 3065 C C . ALA A 1 429 ? -31.387 1.132 28.450 1.00 60.06 429 ALA A C 1
ATOM 3067 O O . ALA A 1 429 ? -31.449 1.691 27.362 1.00 60.06 429 ALA A O 1
ATOM 3068 N N . CYS A 1 430 ? -32.062 1.608 29.493 1.00 64.50 430 CYS A N 1
ATOM 3069 C CA . CYS A 1 430 ? -32.868 2.828 29.482 1.00 64.50 430 CYS A CA 1
ATOM 3070 C C . CYS A 1 430 ? -32.155 4.019 30.137 1.00 64.50 430 CYS A C 1
ATOM 3072 O O . CYS A 1 430 ? -32.573 5.165 29.957 1.00 64.50 430 CYS A O 1
ATOM 3074 N N . GLY A 1 431 ? -31.115 3.761 30.928 1.00 68.19 431 GLY A N 1
ATOM 3075 C CA . GLY A 1 431 ? -30.305 4.783 31.579 1.00 68.19 431 GLY A CA 1
ATOM 3076 C C . GLY A 1 431 ? -29.563 4.257 32.804 1.00 68.19 431 GLY A C 1
ATOM 3077 O O . GLY A 1 431 ? -29.433 3.046 33.006 1.00 68.19 431 GLY A O 1
ATOM 3078 N N . LEU A 1 432 ? -29.124 5.189 33.650 1.00 71.00 432 LEU A N 1
ATOM 3079 C CA . LEU A 1 432 ? -28.275 4.941 34.814 1.00 71.00 432 LEU A CA 1
ATOM 3080 C C . LEU A 1 432 ? -29.009 5.265 36.123 1.00 71.00 432 LEU A C 1
ATOM 3082 O O . LEU A 1 432 ? -29.657 6.304 36.271 1.00 71.00 432 LEU A O 1
ATOM 3086 N N . ILE A 1 433 ? -28.875 4.376 37.104 1.00 69.38 433 ILE A N 1
ATOM 3087 C CA . ILE A 1 433 ? -29.202 4.619 38.511 1.00 69.38 433 ILE A CA 1
ATOM 3088 C C . ILE A 1 433 ? -27.887 4.813 39.255 1.00 69.38 433 ILE A C 1
ATOM 3090 O O . ILE A 1 433 ? -27.056 3.908 39.321 1.00 69.38 433 ILE A O 1
ATOM 3094 N N . ILE A 1 434 ? -27.724 5.980 39.861 1.00 69.94 434 ILE A N 1
ATOM 3095 C CA . ILE A 1 434 ? -26.498 6.385 40.538 1.00 69.94 434 ILE A CA 1
ATOM 3096 C C . ILE A 1 434 ? -26.792 6.465 42.028 1.00 69.94 434 ILE A C 1
ATOM 3098 O O . ILE A 1 434 ? -27.482 7.368 42.490 1.00 69.94 434 ILE A O 1
ATOM 3102 N N . ASN A 1 435 ? -26.279 5.504 42.786 1.00 68.38 435 ASN A N 1
ATOM 3103 C CA . ASN A 1 435 ? -26.396 5.404 44.234 1.00 68.38 435 ASN A CA 1
ATOM 3104 C C . ASN A 1 435 ? -25.143 5.972 44.912 1.00 68.38 435 ASN A C 1
ATOM 3106 O O . ASN A 1 435 ? -24.084 5.339 44.957 1.00 68.38 435 ASN A O 1
ATOM 3110 N N . ILE A 1 436 ? -25.280 7.137 45.537 1.00 66.25 436 ILE A N 1
ATOM 3111 C CA . ILE A 1 436 ? -24.185 7.773 46.266 1.00 66.25 436 ILE A CA 1
ATOM 3112 C C . ILE A 1 436 ? -24.314 7.468 47.759 1.00 66.25 436 ILE A C 1
ATOM 3114 O O . ILE A 1 436 ? -25.268 7.861 48.437 1.00 66.25 436 ILE A O 1
ATOM 3118 N N . ASN A 1 437 ? -23.314 6.764 48.285 1.00 63.00 437 ASN A N 1
ATOM 3119 C CA . ASN A 1 437 ? -23.193 6.392 49.686 1.00 63.00 437 ASN A CA 1
ATOM 3120 C C . ASN A 1 437 ? -22.049 7.188 50.330 1.00 63.00 437 ASN A C 1
ATOM 3122 O O . ASN A 1 437 ? -20.871 6.879 50.169 1.00 63.00 437 ASN A O 1
ATOM 3126 N N . VAL A 1 438 ? -22.385 8.220 51.104 1.00 56.69 438 VAL A N 1
ATOM 3127 C CA . VAL A 1 438 ? -21.393 9.092 51.755 1.00 56.69 438 VAL A CA 1
ATOM 3128 C C . VAL A 1 438 ? -21.184 8.679 53.215 1.00 56.69 438 VAL A C 1
ATOM 3130 O O . VAL A 1 438 ? -22.137 8.585 53.990 1.00 56.69 438 VAL A O 1
ATOM 3133 N N . GLY A 1 439 ? -19.936 8.447 53.635 1.00 53.47 439 GLY A N 1
ATOM 3134 C CA . GLY A 1 439 ? -19.631 7.957 54.980 1.00 53.47 439 GLY A CA 1
ATOM 3135 C C . GLY A 1 439 ? -19.080 9.009 55.946 1.00 53.47 439 GLY A C 1
ATOM 3136 O O . GLY A 1 439 ? -17.874 9.212 56.045 1.00 53.47 439 GLY A O 1
ATOM 3137 N N . ASN A 1 440 ? -19.954 9.527 56.811 1.00 49.97 440 ASN A N 1
ATOM 3138 C CA . ASN A 1 440 ? -19.858 9.282 58.257 1.00 49.97 440 ASN A CA 1
ATOM 3139 C C . ASN A 1 440 ? -21.282 9.290 58.859 1.00 49.97 440 ASN A C 1
ATOM 3141 O O . ASN A 1 440 ? -21.824 10.365 59.131 1.00 49.97 440 ASN A O 1
ATOM 3145 N N . PRO A 1 441 ? -21.885 8.118 59.142 1.00 45.81 441 PRO A N 1
ATOM 3146 C CA . PRO A 1 441 ? -23.292 7.992 59.554 1.00 45.81 441 PRO A CA 1
ATOM 3147 C C . PRO A 1 441 ? -23.620 8.617 60.925 1.00 45.81 441 PRO A C 1
ATOM 3149 O O . PRO A 1 441 ? -24.753 8.537 61.401 1.00 45.81 441 PRO A O 1
ATOM 3152 N N . ALA A 1 442 ? -22.639 9.211 61.611 1.00 45.47 442 ALA A N 1
ATOM 3153 C CA . ALA A 1 442 ? -22.806 9.770 62.947 1.00 45.47 442 ALA A CA 1
ATOM 3154 C C . ALA A 1 442 ? -23.053 11.289 62.993 1.00 45.47 442 ALA A C 1
ATOM 3156 O O . ALA A 1 442 ? -23.502 11.762 64.044 1.00 45.47 442 ALA A O 1
ATOM 3157 N N . THR A 1 443 ? -22.761 12.066 61.940 1.00 50.09 443 THR A N 1
ATOM 3158 C CA . THR A 1 443 ? -22.784 13.543 62.048 1.00 50.09 443 THR A CA 1
ATOM 3159 C C . THR A 1 443 ? -23.382 14.313 60.887 1.00 50.09 443 THR A C 1
ATOM 3161 O O . THR A 1 443 ? -23.916 15.389 61.156 1.00 50.09 443 THR A O 1
ATOM 3164 N N . ASP A 1 444 ? -23.378 13.793 59.662 1.00 52.62 444 ASP A N 1
ATOM 3165 C CA . ASP A 1 444 ? -23.689 14.624 58.504 1.00 52.62 444 ASP A CA 1
ATOM 3166 C C . ASP A 1 444 ? -24.720 13.940 57.596 1.00 52.62 444 ASP A C 1
ATOM 3168 O O . ASP A 1 444 ? -24.468 12.906 56.986 1.00 52.62 444 ASP A O 1
ATOM 3172 N N . TRP A 1 445 ? -25.935 14.490 57.597 1.00 49.72 445 TRP A N 1
ATOM 3173 C CA . TRP A 1 445 ? -27.044 14.054 56.753 1.00 49.72 445 TRP A CA 1
ATOM 3174 C C . TRP A 1 445 ? -27.024 14.927 55.501 1.00 49.72 445 TRP A C 1
ATOM 3176 O O . TRP A 1 445 ? -27.382 16.100 55.592 1.00 49.72 445 TRP A O 1
ATOM 3186 N N . TYR A 1 446 ? -26.579 14.376 54.372 1.00 58.31 446 TYR A N 1
ATOM 3187 C CA . TYR A 1 446 ? -26.421 15.122 53.115 1.00 58.31 446 TYR A CA 1
ATOM 3188 C C . TYR A 1 446 ? -27.529 14.856 52.087 1.00 58.31 446 TYR A C 1
ATOM 3190 O O . TYR A 1 446 ? -27.549 15.469 51.032 1.00 58.31 446 TYR A O 1
ATOM 3198 N N . CYS A 1 447 ? -28.502 14.006 52.411 1.00 59.19 447 CYS A N 1
ATOM 3199 C CA . CYS A 1 447 ? -29.764 13.950 51.680 1.00 59.19 447 CYS A CA 1
ATOM 3200 C C . CYS A 1 447 ? -30.687 15.063 52.196 1.00 59.19 447 CYS A C 1
ATOM 3202 O O . CYS A 1 447 ? -31.229 14.957 53.304 1.00 59.19 447 CYS A O 1
ATOM 3204 N N . VAL A 1 448 ? -30.860 16.142 51.430 1.00 58.22 448 VAL A N 1
ATOM 3205 C CA . VAL A 1 448 ? -31.731 17.270 51.803 1.00 58.22 448 VAL A CA 1
ATOM 3206 C C . VAL A 1 448 ? -32.945 17.276 50.888 1.00 58.22 448 VAL A C 1
ATOM 3208 O O . VAL A 1 448 ? -32.810 17.379 49.681 1.00 58.22 448 VAL A O 1
ATOM 3211 N N . GLU A 1 449 ? -34.145 17.167 51.468 1.00 61.06 449 GLU A N 1
ATOM 3212 C CA . GLU A 1 449 ? -35.416 17.271 50.728 1.00 61.06 449 GLU A CA 1
ATOM 3213 C C . GLU A 1 449 ? -35.478 16.409 49.449 1.00 61.06 449 GLU A C 1
ATOM 3215 O O . GLU A 1 449 ? -36.041 16.845 48.449 1.00 61.06 449 GLU A O 1
ATOM 3220 N N . TRP A 1 450 ? -34.973 15.170 49.522 1.00 61.25 450 TRP A N 1
ATOM 3221 C CA . TRP A 1 450 ? -34.961 14.204 48.412 1.00 61.25 450 TRP A CA 1
ATOM 3222 C C . TRP A 1 450 ? -33.962 14.515 47.293 1.00 61.25 450 TRP A C 1
ATOM 3224 O O . TRP A 1 450 ? -34.166 14.036 46.197 1.00 61.25 450 TRP A O 1
ATOM 3234 N N . ALA A 1 451 ? -32.896 15.273 47.535 1.00 59.75 451 ALA A N 1
ATOM 3235 C CA . ALA A 1 451 ? -31.789 15.421 46.589 1.00 59.75 451 ALA A CA 1
ATOM 3236 C C . ALA A 1 451 ? -30.444 15.227 47.301 1.00 59.75 451 ALA A C 1
ATOM 3238 O O . ALA A 1 451 ? -30.360 15.351 48.533 1.00 59.75 451 ALA A O 1
ATOM 3239 N N . ILE A 1 452 ? -29.399 14.923 46.528 1.00 65.12 452 ILE A N 1
ATOM 3240 C CA . ILE A 1 452 ? -28.020 15.058 47.011 1.00 65.12 452 ILE A CA 1
ATOM 3241 C C . ILE A 1 452 ? -27.797 16.533 47.405 1.00 65.12 452 ILE A C 1
ATOM 3243 O O . ILE A 1 452 ? -28.377 17.440 46.811 1.00 65.12 452 ILE A O 1
ATOM 3247 N N . ASP A 1 453 ? -27.016 16.774 48.461 1.00 65.38 453 ASP A N 1
ATOM 3248 C CA . ASP A 1 453 ? -26.613 18.117 48.891 1.00 65.38 453 ASP A CA 1
ATOM 3249 C C . ASP A 1 453 ? -26.121 18.953 47.693 1.00 65.38 453 ASP A C 1
ATOM 3251 O O . ASP A 1 453 ? -25.260 18.494 46.951 1.00 65.38 453 ASP A O 1
ATOM 3255 N N . GLU A 1 454 ? -26.621 20.191 47.544 1.00 62.47 454 GLU A N 1
ATOM 3256 C CA . GLU A 1 454 ? -26.267 21.129 46.453 1.00 62.47 454 GLU A CA 1
ATOM 3257 C C . GLU A 1 454 ? -24.756 21.412 46.322 1.00 62.47 454 GLU A C 1
ATOM 3259 O O . GLU A 1 454 ? -24.320 22.111 45.409 1.00 62.47 454 GLU A O 1
ATOM 3264 N N . SER A 1 455 ? -23.949 20.973 47.286 1.00 62.19 455 SER A N 1
ATOM 3265 C CA . SER A 1 455 ? -22.500 21.097 47.253 1.00 62.19 455 SER A CA 1
ATOM 3266 C C . SER A 1 455 ? -21.776 19.938 46.568 1.00 62.19 455 SER A C 1
ATOM 3268 O O . SER A 1 455 ? -20.573 20.071 46.353 1.00 62.19 455 SER A O 1
ATOM 3270 N N . VAL A 1 456 ? -22.470 18.849 46.226 1.00 63.97 456 VAL A N 1
ATOM 3271 C CA . VAL A 1 456 ? -21.950 17.752 45.398 1.00 63.97 456 VAL A CA 1
ATOM 3272 C C . VAL A 1 456 ? -22.364 17.999 43.956 1.00 63.97 456 VAL A C 1
ATOM 3274 O O . VAL A 1 456 ? -23.550 18.217 43.716 1.00 63.97 456 VAL A O 1
ATOM 3277 N N . ALA A 1 457 ? -21.401 17.954 43.036 1.00 70.44 457 ALA A N 1
ATOM 3278 C CA . ALA A 1 457 ? -21.695 17.964 41.609 1.00 70.44 457 ALA A CA 1
ATOM 3279 C C . ALA A 1 457 ? -21.742 16.526 41.077 1.00 70.44 457 ALA A C 1
ATOM 3281 O O . ALA A 1 457 ? -20.861 15.726 41.415 1.00 70.44 457 ALA A O 1
ATOM 3282 N N . LEU A 1 458 ? -22.766 16.199 40.295 1.00 72.56 458 LEU A N 1
ATOM 3283 C CA . LEU A 1 458 ? -22.916 14.926 39.599 1.00 72.56 458 LEU A CA 1
ATOM 3284 C C . LEU A 1 458 ? -22.921 15.178 38.094 1.00 72.56 458 LEU A C 1
ATOM 3286 O O . LEU A 1 458 ? -23.904 15.685 37.557 1.00 72.56 458 LEU A O 1
ATOM 3290 N N . ASP A 1 459 ? -21.850 14.744 37.442 1.00 73.06 459 ASP A N 1
ATOM 3291 C CA . ASP A 1 459 ? -21.719 14.777 35.994 1.00 73.06 459 ASP A CA 1
ATOM 3292 C C . ASP A 1 459 ? -21.720 13.341 35.470 1.00 73.06 459 ASP A C 1
ATOM 3294 O O . ASP A 1 459 ? -20.950 12.487 35.924 1.00 73.06 459 ASP A O 1
ATOM 3298 N N . VAL A 1 460 ? -22.597 13.064 34.513 1.00 70.56 460 VAL A N 1
ATOM 3299 C CA . VAL A 1 460 ? -22.640 11.790 33.798 1.00 70.56 460 VAL A CA 1
ATOM 3300 C C . VAL A 1 460 ? -22.256 12.074 32.364 1.00 70.56 460 VAL A C 1
ATOM 3302 O O . VAL A 1 460 ? -22.972 12.775 31.657 1.00 70.56 460 VAL A O 1
ATOM 3305 N N . TRP A 1 461 ? -21.128 11.536 31.931 1.00 66.19 461 TRP A N 1
ATOM 3306 C CA . TRP A 1 461 ? -20.827 11.455 30.515 1.00 66.19 461 TRP A CA 1
ATOM 3307 C C . TRP A 1 461 ? -21.369 10.140 29.986 1.00 66.19 461 TRP A C 1
ATOM 3309 O O . TRP A 1 461 ? -21.137 9.085 30.576 1.00 66.19 461 TRP A O 1
ATOM 3319 N N . HIS A 1 462 ? -22.109 10.213 28.899 1.00 64.75 462 HIS A N 1
ATOM 3320 C CA . HIS A 1 462 ? -22.577 9.047 28.185 1.00 64.75 462 HIS A CA 1
ATOM 3321 C C . HIS A 1 462 ? -22.706 9.435 26.727 1.00 64.75 462 HIS A C 1
ATOM 3323 O O . HIS A 1 462 ? -23.366 10.435 26.431 1.00 64.75 462 HIS A O 1
ATOM 3329 N N . ASP A 1 463 ? -22.065 8.655 25.857 1.00 61.03 463 ASP A N 1
ATOM 3330 C CA . ASP A 1 463 ? -22.306 8.738 24.419 1.00 61.03 463 ASP A CA 1
ATOM 3331 C C . ASP A 1 463 ? -22.095 10.172 23.869 1.00 61.03 463 ASP A C 1
ATOM 3333 O O . ASP A 1 463 ? -22.972 10.849 23.330 1.00 61.03 463 ASP A O 1
ATOM 3337 N N . GLY A 1 464 ? -20.927 10.744 24.190 1.00 62.00 464 GLY A N 1
ATOM 3338 C CA . GLY A 1 464 ? -20.548 12.103 23.782 1.00 62.00 464 GLY A CA 1
ATOM 3339 C C . GLY A 1 464 ? -21.327 13.248 24.457 1.00 62.00 464 GLY A C 1
ATOM 3340 O O . GLY A 1 464 ? -20.940 14.416 24.323 1.00 62.00 464 GLY A O 1
ATOM 3341 N N . VAL A 1 465 ? -22.378 12.953 25.225 1.00 65.12 465 VAL A N 1
ATOM 3342 C CA . VAL A 1 465 ? -23.245 13.931 25.890 1.00 65.12 465 VAL A CA 1
ATOM 3343 C C . VAL A 1 465 ? -22.964 13.965 27.392 1.00 65.12 465 VAL A C 1
ATOM 3345 O O . VAL A 1 465 ? -22.822 12.947 28.062 1.00 65.12 465 VAL A O 1
ATOM 3348 N N . TRP A 1 466 ? -22.894 15.178 27.939 1.00 70.31 466 TRP A N 1
ATOM 3349 C CA . TRP A 1 466 ? -22.836 15.398 29.381 1.00 70.31 466 TRP A CA 1
ATOM 3350 C C . TRP A 1 466 ? -24.239 15.661 29.920 1.00 70.31 466 TRP A C 1
ATOM 3352 O O . TRP A 1 466 ? -24.929 16.556 29.427 1.00 70.31 466 TRP A O 1
ATOM 3362 N N . TYR A 1 467 ? -24.615 14.903 30.943 1.00 75.06 467 TYR A N 1
ATOM 3363 C CA . TYR A 1 467 ? -25.832 15.062 31.722 1.00 75.06 467 TYR A CA 1
ATOM 3364 C C . TYR A 1 467 ? -25.458 15.572 33.113 1.00 75.06 467 TYR A C 1
ATOM 3366 O O . TYR A 1 467 ? -24.529 15.054 33.739 1.00 75.06 467 TYR A O 1
ATOM 3374 N N . ASP A 1 468 ? -26.186 16.576 33.587 1.00 76.88 468 ASP A N 1
ATOM 3375 C CA . ASP A 1 468 ? -25.974 17.199 34.896 1.00 76.88 468 ASP A CA 1
ATOM 3376 C C . ASP A 1 468 ? -27.166 16.936 35.837 1.00 76.88 468 ASP A C 1
ATOM 3378 O O . ASP A 1 468 ? -28.088 16.172 35.525 1.00 76.88 468 ASP A O 1
ATOM 3382 N N . GLU A 1 469 ? -27.202 17.559 37.021 1.00 70.56 469 GLU A N 1
ATOM 3383 C CA . GLU A 1 469 ? -28.299 17.320 37.969 1.00 70.56 469 GLU A CA 1
ATOM 3384 C C . GLU A 1 469 ? -29.677 17.757 37.451 1.00 70.56 469 GLU A C 1
ATOM 3386 O O . GLU A 1 469 ? -30.705 17.363 38.014 1.00 70.56 469 GLU A O 1
ATOM 3391 N N . SER A 1 470 ? -29.738 18.584 36.405 1.00 72.38 470 SER A N 1
ATOM 3392 C CA . SER A 1 470 ? -30.991 18.999 35.775 1.00 72.38 470 SER A CA 1
ATOM 3393 C C . SER A 1 470 ? -31.626 17.911 34.907 1.00 72.38 470 SER A C 1
ATOM 3395 O O . SER A 1 470 ? -32.835 17.982 34.659 1.00 72.38 470 SER A O 1
ATOM 3397 N N . ASP A 1 471 ? -30.860 16.883 34.538 1.00 75.06 471 ASP A N 1
ATOM 3398 C CA . ASP A 1 471 ? -31.306 15.721 33.762 1.00 75.06 471 ASP A CA 1
ATOM 3399 C C . ASP A 1 471 ? -31.810 14.564 34.646 1.00 75.06 471 ASP A C 1
ATOM 3401 O O . ASP A 1 471 ? -32.303 13.544 34.152 1.00 75.06 471 ASP A O 1
ATOM 3405 N N . VAL A 1 472 ? -31.751 14.726 35.973 1.00 73.62 472 VAL A N 1
ATOM 3406 C CA . VAL A 1 472 ? -32.271 13.746 36.933 1.00 73.62 472 VAL A CA 1
ATOM 3407 C C . VAL A 1 472 ? -33.798 13.697 36.867 1.00 73.62 472 VAL A C 1
ATOM 3409 O O . VAL A 1 472 ? -34.498 14.674 37.157 1.00 73.62 472 VAL A O 1
ATOM 3412 N N . VAL A 1 473 ? -34.334 12.523 36.531 1.00 73.50 473 VAL A N 1
ATOM 3413 C CA . VAL A 1 473 ? -35.782 12.304 36.383 1.00 73.50 473 VAL A CA 1
ATOM 3414 C C . VAL A 1 473 ? -36.451 11.868 37.684 1.00 73.50 473 VAL A C 1
ATOM 3416 O O . VAL A 1 473 ? -37.635 12.145 37.891 1.00 73.50 473 VAL A O 1
ATOM 3419 N N . GLU A 1 474 ? -35.704 11.218 38.575 1.00 74.44 474 GLU A N 1
ATOM 3420 C CA . GLU A 1 474 ? -36.192 10.755 39.870 1.00 74.44 474 GLU A CA 1
ATOM 3421 C C . GLU A 1 474 ? -35.066 10.738 40.905 1.00 74.44 474 GLU A C 1
ATOM 3423 O O . GLU A 1 474 ? -33.920 10.406 40.608 1.00 74.44 474 GLU A O 1
ATOM 3428 N N . TRP A 1 475 ? -35.423 11.069 42.143 1.00 72.00 475 TRP A N 1
ATOM 3429 C CA . TRP A 1 475 ? -34.541 10.962 43.292 1.00 72.00 475 TRP A CA 1
ATOM 3430 C C . TRP A 1 475 ? -35.096 9.955 44.296 1.00 72.00 475 TRP A C 1
ATOM 3432 O O . TRP A 1 475 ? -36.256 10.050 44.704 1.00 72.00 475 TRP A O 1
ATOM 3442 N N . ILE A 1 476 ? -34.250 9.035 44.752 1.00 71.75 476 ILE A N 1
ATOM 3443 C CA . ILE A 1 476 ? -34.597 7.991 45.720 1.00 71.75 476 ILE A CA 1
ATOM 3444 C C . ILE A 1 476 ? -33.769 8.231 46.986 1.00 71.75 476 ILE A C 1
ATOM 3446 O O . ILE A 1 476 ? -32.547 8.317 46.925 1.00 71.75 476 ILE A O 1
ATOM 3450 N N . ALA A 1 477 ? -34.409 8.345 48.152 1.00 67.25 477 ALA A N 1
ATOM 3451 C CA . ALA A 1 477 ? -33.705 8.579 49.416 1.00 67.25 477 ALA A CA 1
ATOM 3452 C C . ALA A 1 477 ? -34.037 7.507 50.460 1.00 67.25 477 ALA A C 1
ATOM 3454 O O . ALA A 1 477 ? -35.203 7.325 50.821 1.00 67.25 477 ALA A O 1
ATOM 3455 N N . ASP A 1 478 ? -33.009 6.867 51.024 1.00 65.81 478 ASP A N 1
ATOM 3456 C CA . ASP A 1 478 ? -33.139 5.998 52.196 1.00 65.81 478 ASP A CA 1
ATOM 3457 C C . ASP A 1 478 ? -32.644 6.728 53.455 1.00 65.81 478 ASP A C 1
ATOM 3459 O O . ASP A 1 478 ? -31.461 6.774 53.804 1.00 65.81 478 ASP A O 1
ATOM 3463 N N . ASN A 1 479 ? -33.608 7.278 54.197 1.00 60.56 479 ASN A N 1
ATOM 3464 C CA . ASN A 1 479 ? -33.367 7.984 55.456 1.00 60.56 479 ASN A CA 1
ATOM 3465 C C . ASN A 1 479 ? -32.837 7.076 56.587 1.00 60.56 479 ASN A C 1
ATOM 3467 O O . ASN A 1 479 ? -32.499 7.574 57.662 1.00 60.56 479 ASN A O 1
ATOM 3471 N N . SER A 1 480 ? -32.829 5.752 56.420 1.00 59.31 480 SER A N 1
ATOM 3472 C CA . SER A 1 480 ? -32.334 4.810 57.427 1.00 59.31 480 SER A CA 1
ATOM 3473 C C . SER A 1 480 ? -30.847 4.491 57.264 1.00 59.31 480 SER A C 1
ATOM 3475 O O . SER A 1 480 ? -30.169 4.275 58.274 1.00 59.31 480 SER A O 1
ATOM 3477 N N . SER A 1 481 ? -30.340 4.523 56.030 1.00 61.25 481 SER A N 1
ATOM 3478 C CA . SER A 1 481 ? -28.931 4.310 55.684 1.00 61.25 481 SER A CA 1
ATOM 3479 C C . SER A 1 481 ? -28.153 5.612 55.464 1.00 61.25 481 SER A C 1
ATOM 3481 O O . SER A 1 481 ? -26.934 5.611 55.616 1.00 61.25 481 SER A O 1
ATOM 3483 N N . GLY A 1 482 ? -28.841 6.723 55.166 1.00 60.28 482 GLY A N 1
ATOM 3484 C CA . GLY A 1 482 ? -28.208 7.982 54.756 1.00 60.28 482 GLY A CA 1
ATOM 3485 C C . GLY A 1 482 ? -27.801 7.999 53.279 1.00 60.28 482 GLY A C 1
ATOM 3486 O O . GLY A 1 482 ? -26.966 8.813 52.896 1.00 60.28 482 GLY A O 1
ATOM 3487 N N . SER A 1 483 ? -28.374 7.097 52.479 1.00 64.19 483 SER A N 1
ATOM 3488 C CA . SER A 1 483 ? -28.101 6.933 51.049 1.00 64.19 483 SER A CA 1
ATOM 3489 C C . SER A 1 483 ? -29.064 7.769 50.205 1.00 64.19 483 SER A C 1
ATOM 3491 O O . SER A 1 483 ? -30.264 7.818 50.499 1.00 64.19 483 SER A O 1
ATOM 3493 N N . CYS A 1 484 ? -28.549 8.373 49.135 1.00 68.69 484 CYS A N 1
ATOM 3494 C CA . CYS A 1 484 ? -29.334 9.026 48.089 1.00 68.69 484 CYS A CA 1
ATOM 3495 C C . CYS A 1 484 ? -28.990 8.399 46.738 1.00 68.69 484 CYS A C 1
ATOM 3497 O O . CYS A 1 484 ? -27.822 8.119 46.472 1.00 68.69 484 CYS A O 1
ATOM 3499 N N . ALA A 1 485 ? -29.990 8.225 45.882 1.00 72.06 485 ALA A N 1
ATOM 3500 C CA . ALA A 1 485 ? -29.798 7.815 44.505 1.00 72.06 485 ALA A CA 1
ATOM 3501 C C . ALA A 1 485 ? -30.462 8.798 43.542 1.00 72.06 485 ALA A C 1
ATOM 3503 O O . ALA A 1 485 ? -31.561 9.293 43.809 1.00 72.06 485 ALA A O 1
ATOM 3504 N N . ALA A 1 486 ? -29.785 9.065 42.432 1.00 73.38 486 ALA A N 1
ATOM 3505 C CA . ALA A 1 486 ? -30.302 9.806 41.295 1.00 73.38 486 ALA A CA 1
ATOM 3506 C C . ALA A 1 486 ? -30.579 8.825 40.156 1.00 73.38 486 ALA A C 1
ATOM 3508 O O . ALA A 1 486 ? -29.758 7.953 39.872 1.00 73.38 486 ALA A O 1
ATOM 3509 N N . VAL A 1 487 ? -31.724 8.970 39.498 1.00 72.88 487 VAL A N 1
ATOM 3510 C CA . VAL A 1 487 ? -32.021 8.264 38.251 1.00 72.88 487 VAL A CA 1
ATOM 3511 C C . VAL A 1 487 ? -31.834 9.250 37.110 1.00 72.88 487 VAL A C 1
ATOM 3513 O O . VAL A 1 487 ? -32.558 10.246 37.026 1.00 72.88 487 VAL A O 1
ATOM 3516 N N . VAL A 1 488 ? -30.872 8.964 36.238 1.00 73.62 488 VAL A N 1
ATOM 3517 C CA . VAL A 1 488 ? -30.604 9.738 35.025 1.00 73.62 488 VAL A CA 1
ATOM 3518 C C . VAL A 1 488 ? -31.064 8.903 33.838 1.00 73.62 488 VAL A C 1
ATOM 3520 O O . VAL A 1 488 ? -30.660 7.751 33.662 1.00 73.62 488 VAL A O 1
ATOM 3523 N N . GLN A 1 489 ? -31.969 9.463 33.039 1.00 71.31 489 GLN A N 1
ATOM 3524 C CA . GLN A 1 489 ? -32.407 8.823 31.806 1.00 71.31 489 GLN A CA 1
ATOM 3525 C C . GLN A 1 489 ? -31.538 9.331 30.662 1.00 71.31 489 GLN A C 1
ATOM 3527 O O . GLN A 1 489 ? -31.699 10.468 30.228 1.00 71.31 489 GLN A O 1
ATOM 3532 N N . THR A 1 490 ? -30.642 8.479 30.175 1.00 65.62 490 THR A N 1
ATOM 3533 C CA . THR A 1 490 ? -29.736 8.827 29.080 1.00 65.62 490 THR A CA 1
ATOM 3534 C C . THR A 1 490 ? -30.331 8.500 27.706 1.00 65.62 490 THR A C 1
ATOM 3536 O O . THR A 1 490 ? -30.075 9.235 26.757 1.00 65.62 490 THR A O 1
ATOM 3539 N N . ASN A 1 491 ? -31.248 7.519 27.619 1.00 63.84 491 ASN A N 1
ATOM 3540 C CA . ASN A 1 491 ? -31.930 7.136 26.378 1.00 63.84 491 ASN A CA 1
ATOM 3541 C C . ASN A 1 491 ? -33.469 7.364 26.446 1.00 63.84 491 ASN A C 1
ATOM 3543 O O . ASN A 1 491 ? -34.181 6.710 27.223 1.00 63.84 491 ASN A O 1
ATOM 3547 N N . PRO A 1 492 ? -34.044 8.288 25.648 1.00 52.78 492 PRO A N 1
ATOM 3548 C CA . PRO A 1 492 ? -35.473 8.613 25.664 1.00 52.78 492 PRO A CA 1
ATOM 3549 C C . PRO A 1 492 ? -36.348 7.699 24.777 1.00 52.78 492 PRO A C 1
ATOM 3551 O O . PRO A 1 492 ? -37.437 8.115 24.356 1.00 52.78 492 PRO A O 1
ATOM 3554 N N . SER A 1 493 ? -35.916 6.471 24.466 1.00 54.59 493 SER A N 1
ATOM 3555 C CA . SER A 1 493 ? -36.690 5.543 23.631 1.00 54.59 493 SER A CA 1
ATOM 3556 C C . SER A 1 493 ? -38.111 5.294 24.177 1.00 54.59 493 SER A C 1
ATOM 3558 O O . SER A 1 493 ? -38.387 5.314 25.379 1.00 54.59 493 SER A O 1
ATOM 3560 N N . SER A 1 494 ? -39.077 5.067 23.277 1.00 50.69 494 SER A N 1
ATOM 3561 C CA . SER A 1 494 ? -40.505 4.955 23.642 1.00 50.69 494 SER A CA 1
ATOM 3562 C C . SER A 1 494 ? -40.870 3.734 24.509 1.00 50.69 494 SER A C 1
ATOM 3564 O O . SER A 1 494 ? -41.990 3.662 25.025 1.00 50.69 494 SER A O 1
ATOM 3566 N N . SER A 1 495 ? -39.945 2.782 24.661 1.00 55.44 495 SER A N 1
ATOM 3567 C CA . SER A 1 495 ? -40.024 1.607 25.540 1.00 55.44 495 SER A CA 1
ATOM 3568 C C . SER A 1 495 ? -39.597 1.910 26.980 1.00 55.44 495 SER A C 1
ATOM 3570 O O . SER A 1 495 ? -40.014 1.195 27.894 1.00 55.44 495 SER A O 1
ATOM 3572 N N . CYS A 1 496 ? -38.833 2.977 27.211 1.00 55.69 496 CYS A N 1
ATOM 3573 C CA . CYS A 1 496 ? -38.362 3.371 28.531 1.00 55.69 496 CYS A CA 1
ATOM 3574 C C . CYS A 1 496 ? -39.440 4.179 29.265 1.00 55.69 496 CYS A C 1
ATOM 3576 O O . CYS A 1 496 ? -39.622 5.381 29.068 1.00 55.69 496 CYS A O 1
ATOM 3578 N N . THR A 1 497 ? -40.228 3.499 30.103 1.00 56.12 497 THR A N 1
ATOM 3579 C CA . THR A 1 497 ? -41.190 4.169 30.988 1.00 56.12 497 THR A CA 1
ATOM 3580 C C . THR A 1 497 ? -40.475 4.725 32.219 1.00 56.12 497 THR A C 1
ATOM 3582 O O . THR A 1 497 ? -39.784 3.943 32.872 1.00 56.12 497 THR A O 1
ATOM 3585 N N . PRO A 1 498 ? -40.695 6.001 32.601 1.00 49.94 498 PRO A N 1
ATOM 3586 C CA . PRO A 1 498 ? -40.154 6.554 33.837 1.00 49.94 498 PRO A CA 1
ATOM 3587 C C . PRO A 1 498 ? -40.535 5.677 35.027 1.00 49.94 498 PRO A C 1
ATOM 3589 O O . PRO A 1 498 ? -41.708 5.297 35.166 1.00 49.94 498 PRO A O 1
ATOM 3592 N N . ILE A 1 499 ? -39.547 5.359 35.860 1.00 51.56 499 ILE A N 1
ATOM 3593 C CA . ILE A 1 499 ? -39.756 4.661 37.123 1.00 51.56 499 ILE A CA 1
ATOM 3594 C C . ILE A 1 499 ? -40.728 5.533 37.940 1.00 51.56 499 ILE A C 1
ATOM 3596 O O . ILE A 1 499 ? -40.554 6.735 38.102 1.00 51.56 499 ILE A O 1
ATOM 3600 N N . ASN A 1 500 ? -41.874 4.959 38.303 1.00 44.56 500 ASN A N 1
ATOM 3601 C CA . ASN A 1 500 ? -42.815 5.561 39.241 1.00 44.56 500 ASN A CA 1
ATOM 3602 C C . ASN A 1 500 ? -42.786 4.643 40.451 1.00 44.56 500 ASN A C 1
ATOM 3604 O O . ASN A 1 500 ? -43.585 3.700 40.514 1.00 44.56 500 ASN A O 1
ATOM 3608 N N . ASP A 1 501 ? -41.865 4.872 41.383 1.00 42.38 501 ASP A N 1
ATOM 3609 C CA . ASP A 1 501 ? -41.991 4.218 42.675 1.00 42.38 501 ASP A CA 1
ATOM 3610 C C . ASP A 1 501 ? -43.039 4.971 43.506 1.00 42.38 501 ASP A C 1
ATOM 3612 O O . ASP A 1 501 ? -42.805 6.029 44.088 1.00 42.38 501 ASP A O 1
ATOM 3616 N N . THR A 1 502 ? -44.268 4.458 43.487 1.00 36.81 502 THR A N 1
ATOM 3617 C CA . THR A 1 502 ? -45.339 4.923 44.378 1.00 36.81 502 THR A CA 1
ATOM 3618 C C . THR A 1 502 ? -45.443 4.104 45.667 1.00 36.81 502 THR A C 1
ATOM 3620 O O . THR A 1 502 ? -46.450 4.251 46.366 1.00 36.81 502 THR A O 1
ATOM 3623 N N . ASP A 1 503 ? -44.479 3.239 45.998 1.00 34.78 503 ASP A N 1
ATOM 3624 C CA . ASP A 1 503 ? -44.537 2.470 47.243 1.00 34.78 503 ASP A CA 1
ATOM 3625 C C . ASP A 1 503 ? -43.949 3.266 48.430 1.00 34.78 503 ASP A C 1
ATOM 3627 O O . ASP A 1 503 ? -42.757 3.249 48.727 1.00 34.78 503 ASP A O 1
ATOM 3631 N N . GLU A 1 504 ? -44.872 3.975 49.104 1.00 33.41 504 GLU A N 1
ATOM 3632 C CA . GLU A 1 504 ? -44.760 4.587 50.447 1.00 33.41 504 GLU A CA 1
ATOM 3633 C C . GLU A 1 504 ? -44.309 3.633 51.571 1.00 33.41 504 GLU A C 1
ATOM 3635 O O . GLU A 1 504 ? -44.806 2.479 51.645 1.00 33.41 504 GLU A O 1
#

Organism: NCBI:txid1975038

Secondary structure (DSSP, 8-state):
-----------------------------PPP----------------------------SS-SS--TTT-S-TT-TTSSTTSPP-SSSS-TT-SSSTTTTS--EEEEE-SS-SSEEEEEEEEESS-TTEESEE--S-TT-TTSSTT----TTS---TT-SS-SSTT----------------------SSSSS--TTT-S-TT-TT-STTPPP-TTSS-SS-SSSSS-S-------SS-SS--TTT-S-TT-TT-STTSPP-TTSSS-TT-SSS----SS--SS-SS--TTT-TTTT-TT-STTPPP-TTSS--SS-SSS----SS-SS--TTT-S-TT-TT-STT--GGGT-SSS--SSSSS-SS----EEEEEEEEEEEEEEEEEEEEETT--TT--S--EEEEEEEEEEEEEEE-GGGT---TTEEEEEEEEEEE-TTT---EETTEE-TTSEEEEEETTEEE-GGGEEEEEEETTTTEEEEEE-----TT-PPP-----